Protein AF-A0A098VS96-F1 (afdb_monomer)

Organism: NCBI:txid1485682

Radius of gyration: 24.66 Å; Cα contacts (8 Å, |Δi|>4): 731; chains: 1; bounding box: 53×83×60 Å

pLDDT: mean 78.28, std 22.24, range [27.69, 98.56]

Foldseek 3Di:
DDDPDPDDPDDPLQVQALDAQAVVSVVLDALVVPFDDDDPPPVPPDPRPSPRNDDDPDPCNLPDDADDDDDPRVQKDKDWADLVPPVSLVLLQVQQQQWNDADVVRFKGWRQDSVQCCLVFPKFWDQDDPPPPDDDDDDDDDDDDPDPRPTDIDGKTKMFMAGNVRRTFWIKIWDWFWKQRQPDIHIAIEIDSGTGHPVCPPVCVSSSNVSRVQSCCCNVPVHNHYDYKDLDCGRDDPDKWFKWKQFLAQVLCCLSVVDPDDDPVVSVVSCVVNPLCVLVVVLVPDLKDKDWDDLPPCLQVQLVQLCVQCVVPDSIGTNRDSRNSSSNAPDDPQFKTKIFMDRPNDGFKIWMKTKIKMFGDPDPDPPPDPPPDPPDDDDDDDDDDDDDDDDDPCVVVSGMATEIEIDAMGGDDLVRVLSVVSVVSSVCSVSPHRMYMYICDNVNHPCCQCVRPNIGTDPTMMD

Nearest PDB structures (foldseek):
  8fi6-assembly1_A  TM=8.237E-01  e=3.555E-29  Leishmania major strain Friedlin
  6tw5-assembly3_CCC  TM=8.400E-01  e=5.610E-28  Plasmodium vivax
  6maz-assembly3_C  TM=8.790E-01  e=3.399E-27  Plasmodium vivax
  6mb0-assembly3_C  TM=8.633E-01  e=1.305E-27  Plasmodium vivax
  4ufx-assembly3_C  TM=8.194E-01  e=7.864E-28  Plasmodium vivax

Structure (mmCIF, N/CA/C/O backbone):
data_AF-A0A098VS96-F1
#
_entry.id   AF-A0A098VS96-F1
#
loop_
_atom_site.group_PDB
_atom_site.id
_atom_site.type_symbol
_atom_site.label_atom_id
_atom_site.label_alt_id
_atom_site.label_comp_id
_atom_site.label_asym_id
_atom_site.label_entity_id
_atom_site.label_seq_id
_atom_site.pdbx_PDB_ins_code
_atom_site.Cartn_x
_atom_site.Cartn_y
_atom_site.Cartn_z
_atom_site.occupancy
_atom_site.B_iso_or_equiv
_atom_site.auth_seq_id
_atom_site.auth_comp_id
_atom_site.auth_asym_id
_atom_site.auth_atom_id
_atom_site.pdbx_PDB_model_num
ATOM 1 N N . MET A 1 1 ? 25.987 2.518 17.800 1.00 30.61 1 MET A N 1
ATOM 2 C CA . MET A 1 1 ? 27.099 2.403 16.831 1.00 30.61 1 MET A CA 1
ATOM 3 C C . MET A 1 1 ? 27.267 0.919 16.503 1.00 30.61 1 MET A C 1
ATOM 5 O O . MET A 1 1 ? 28.177 0.273 16.996 1.00 30.61 1 MET A O 1
ATOM 9 N N . TYR A 1 2 ? 26.291 0.350 15.786 1.00 30.38 2 TYR A N 1
ATOM 10 C CA . TYR A 1 2 ? 26.252 -1.080 15.461 1.00 30.38 2 TYR A CA 1
ATOM 11 C C . TYR A 1 2 ? 27.075 -1.358 14.195 1.00 30.38 2 TYR A C 1
ATOM 13 O O . TYR A 1 2 ? 27.104 -0.557 13.263 1.00 30.38 2 TYR A O 1
ATOM 21 N N . THR A 1 3 ? 27.772 -2.485 14.219 1.00 33.59 3 THR A N 1
ATOM 22 C CA . THR A 1 3 ? 28.690 -3.067 13.233 1.00 33.59 3 THR A CA 1
ATOM 23 C C . THR A 1 3 ? 28.193 -3.024 11.779 1.00 33.59 3 THR A C 1
ATOM 25 O O . THR A 1 3 ? 27.421 -3.877 11.357 1.00 33.59 3 THR A O 1
ATOM 28 N N . TRP A 1 4 ? 28.716 -2.081 10.987 1.00 43.06 4 TRP A N 1
ATOM 29 C CA . TRP A 1 4 ? 28.530 -1.969 9.524 1.00 43.06 4 TRP A CA 1
ATOM 30 C C . TRP A 1 4 ? 29.648 -2.639 8.693 1.00 43.06 4 TRP A C 1
ATOM 32 O O . TRP A 1 4 ? 29.777 -2.382 7.499 1.00 43.06 4 TRP A O 1
ATOM 42 N N . LEU A 1 5 ? 30.486 -3.487 9.299 1.00 38.44 5 LEU A N 1
ATOM 43 C CA . LEU A 1 5 ? 31.742 -3.955 8.689 1.00 38.44 5 LEU A CA 1
ATOM 44 C C . LEU A 1 5 ? 31.766 -5.421 8.227 1.00 38.44 5 LEU A C 1
ATOM 46 O O . LEU A 1 5 ? 32.839 -6.008 8.125 1.00 38.44 5 LEU A O 1
ATOM 50 N N . VAL A 1 6 ? 30.626 -6.020 7.867 1.00 34.16 6 VAL A N 1
ATOM 51 C CA . VAL A 1 6 ? 30.628 -7.361 7.251 1.00 34.16 6 VAL A CA 1
ATOM 52 C C . VAL A 1 6 ? 29.816 -7.366 5.955 1.00 34.16 6 VAL A C 1
ATOM 54 O O . VAL A 1 6 ? 28.596 -7.462 5.965 1.00 34.16 6 VAL A O 1
ATOM 57 N N . GLY A 1 7 ? 30.531 -7.252 4.830 1.00 41.50 7 GLY A N 1
ATOM 58 C CA . GLY A 1 7 ? 30.096 -7.695 3.501 1.00 41.50 7 GLY A CA 1
ATOM 59 C C . GLY A 1 7 ? 28.861 -7.010 2.911 1.00 41.50 7 GLY A C 1
ATOM 60 O O . GLY A 1 7 ? 27.849 -7.673 2.694 1.00 41.50 7 GLY A O 1
ATOM 61 N N . GLN A 1 8 ? 28.942 -5.719 2.564 1.00 50.97 8 GLN A N 1
ATOM 62 C CA . GLN A 1 8 ? 27.935 -5.124 1.678 1.00 50.97 8 GLN A CA 1
ATOM 63 C C . GLN A 1 8 ? 27.915 -5.905 0.357 1.00 50.97 8 GLN A C 1
ATOM 65 O O . GLN A 1 8 ? 28.894 -5.908 -0.395 1.00 50.97 8 GLN A O 1
ATOM 70 N N . ARG A 1 9 ? 26.805 -6.599 0.076 1.00 56.81 9 ARG A N 1
ATOM 71 C CA . ARG A 1 9 ? 26.556 -7.159 -1.254 1.00 56.81 9 ARG A CA 1
ATOM 72 C C . ARG A 1 9 ? 26.613 -5.999 -2.245 1.00 56.81 9 ARG A C 1
ATOM 74 O O . ARG A 1 9 ? 25.850 -5.047 -2.119 1.00 56.81 9 ARG A O 1
ATOM 81 N N . ARG A 1 10 ? 27.530 -6.067 -3.210 1.00 68.19 10 ARG A N 1
ATOM 82 C CA . ARG A 1 10 ? 27.562 -5.107 -4.317 1.00 68.19 10 ARG A CA 1
ATOM 83 C C . ARG A 1 10 ? 26.270 -5.227 -5.113 1.00 68.19 10 ARG A C 1
ATOM 85 O O . ARG A 1 10 ? 25.817 -6.340 -5.392 1.00 68.19 10 ARG A O 1
ATOM 92 N N . HIS A 1 11 ? 25.694 -4.091 -5.484 1.00 78.56 11 HIS A N 1
ATOM 93 C CA . HIS A 1 11 ? 24.465 -4.021 -6.267 1.00 78.56 11 HIS A CA 1
ATOM 94 C C . HIS A 1 11 ? 24.768 -3.294 -7.585 1.00 78.56 11 HIS A C 1
ATOM 96 O O . HIS A 1 11 ? 24.527 -2.093 -7.678 1.00 78.56 11 HIS A O 1
ATOM 102 N N . PRO A 1 12 ? 25.253 -3.995 -8.632 1.00 84.81 12 PRO A N 1
ATOM 103 C CA . PRO A 1 12 ? 25.804 -3.358 -9.837 1.00 84.81 12 PRO A CA 1
ATOM 104 C C . PRO A 1 12 ? 24.843 -2.418 -10.575 1.00 84.81 12 PRO A C 1
ATOM 106 O O . PRO A 1 12 ? 25.274 -1.490 -11.257 1.00 84.81 12 PRO A O 1
ATOM 109 N N . PHE A 1 13 ? 23.537 -2.681 -10.475 1.00 88.00 13 PHE A N 1
ATOM 110 C CA . PHE A 1 13 ? 22.504 -1.794 -11.003 1.00 88.00 13 PHE A CA 1
ATOM 111 C C . PHE A 1 13 ? 22.347 -0.534 -10.140 1.00 88.00 13 PHE A C 1
ATOM 113 O O . PHE A 1 13 ? 22.416 0.573 -10.674 1.00 88.00 13 PHE A O 1
ATOM 120 N N . TRP A 1 14 ? 22.172 -0.712 -8.825 1.00 86.12 14 TRP A N 1
ATOM 121 C CA . TRP A 1 14 ? 21.919 0.365 -7.864 1.00 86.12 14 TRP A CA 1
ATOM 122 C C . TRP A 1 14 ? 23.117 1.286 -7.663 1.00 86.12 14 TRP A C 1
ATOM 124 O O . TRP A 1 14 ? 22.909 2.477 -7.518 1.00 86.12 14 TRP A O 1
ATOM 134 N N . GLU A 1 15 ? 24.350 0.786 -7.767 1.00 84.00 15 GLU A N 1
ATOM 135 C CA . GLU A 1 15 ? 25.588 1.591 -7.722 1.00 84.00 15 GLU A CA 1
ATOM 136 C C . GLU A 1 15 ? 25.678 2.651 -8.833 1.00 84.00 15 GLU A C 1
ATOM 138 O O . GLU A 1 15 ? 26.495 3.562 -8.760 1.00 84.00 15 GLU A O 1
ATOM 143 N N . LYS A 1 16 ? 24.864 2.520 -9.887 1.00 83.88 16 LYS A N 1
ATOM 144 C CA . LYS A 1 16 ? 24.791 3.475 -11.001 1.00 83.88 16 LYS A CA 1
ATOM 145 C C . LYS A 1 16 ? 23.548 4.362 -10.939 1.00 83.88 16 LYS A C 1
ATOM 147 O O . LYS A 1 16 ? 23.373 5.195 -11.825 1.00 83.88 16 LYS A O 1
ATOM 152 N N . GLN A 1 17 ? 22.652 4.127 -9.979 1.00 83.00 17 GLN A N 1
ATOM 153 C CA . GLN A 1 17 ? 21.403 4.873 -9.865 1.00 83.00 17 GLN A CA 1
ATOM 154 C C . GLN A 1 17 ? 21.598 6.158 -9.052 1.00 83.00 17 GLN A C 1
ATOM 156 O O . GLN A 1 17 ? 22.434 6.182 -8.152 1.00 83.00 17 GLN A O 1
ATOM 161 N N . PRO A 1 18 ? 20.799 7.204 -9.331 1.00 80.06 18 PRO A N 1
ATOM 162 C CA . PRO A 1 18 ? 20.787 8.465 -8.587 1.00 80.06 18 PRO A CA 1
ATOM 163 C C . PRO A 1 18 ? 20.143 8.311 -7.193 1.00 80.06 18 PRO A C 1
ATOM 165 O O . PRO A 1 18 ? 19.112 8.908 -6.897 1.00 80.06 18 PRO A O 1
ATOM 168 N N . VAL A 1 19 ? 20.720 7.467 -6.336 1.00 80.75 19 VAL A N 1
ATOM 169 C CA . VAL A 1 19 ? 20.249 7.207 -4.966 1.00 80.75 19 VAL A CA 1
ATOM 170 C C . VAL A 1 19 ? 21.389 7.398 -3.974 1.00 80.75 19 VAL A C 1
ATOM 172 O O . VAL A 1 19 ? 22.559 7.281 -4.326 1.00 80.75 19 VAL A O 1
ATOM 175 N N . ALA A 1 20 ? 21.058 7.679 -2.715 1.00 80.31 20 ALA A N 1
ATOM 176 C CA . ALA A 1 20 ? 22.053 7.661 -1.652 1.00 80.31 20 ALA A CA 1
ATOM 177 C C . ALA A 1 20 ? 22.620 6.241 -1.527 1.00 80.31 20 ALA A C 1
ATOM 179 O O . ALA A 1 20 ? 21.854 5.282 -1.494 1.00 80.31 20 ALA A O 1
ATOM 180 N N . HIS A 1 21 ? 23.941 6.085 -1.456 1.00 80.62 21 HIS A N 1
ATOM 181 C CA . HIS A 1 21 ? 24.567 4.766 -1.312 1.00 80.62 21 HIS A CA 1
ATOM 182 C C . HIS A 1 21 ? 24.975 4.482 0.130 1.00 80.62 21 HIS A C 1
ATOM 184 O O . HIS A 1 21 ? 25.125 3.327 0.532 1.00 80.62 21 HIS A O 1
ATOM 190 N N . THR A 1 22 ? 25.130 5.534 0.926 1.00 79.38 22 THR A N 1
ATOM 191 C CA . THR A 1 22 ? 25.501 5.459 2.331 1.00 79.38 22 THR A CA 1
ATOM 192 C C . THR A 1 22 ? 24.557 6.298 3.194 1.00 79.38 22 THR A C 1
ATOM 194 O O . THR A 1 22 ? 23.974 7.274 2.718 1.00 79.38 22 THR A O 1
ATOM 197 N N . PRO A 1 23 ? 24.433 5.985 4.496 1.00 73.75 23 PRO A N 1
ATOM 198 C CA . PRO A 1 23 ? 23.722 6.855 5.432 1.00 73.75 23 PRO A CA 1
ATOM 199 C C . PRO A 1 23 ? 24.303 8.276 5.508 1.00 73.75 23 PRO A C 1
ATOM 201 O O . PRO A 1 23 ? 23.582 9.218 5.816 1.00 73.75 23 PRO A O 1
ATOM 204 N N . VAL A 1 24 ? 25.598 8.446 5.216 1.00 75.75 24 VAL A N 1
ATOM 205 C CA . VAL A 1 24 ? 26.248 9.766 5.181 1.00 75.75 24 VAL A CA 1
ATOM 206 C C . VAL A 1 24 ? 25.729 10.595 4.007 1.00 75.75 24 VAL A C 1
ATOM 208 O O . VAL A 1 24 ? 25.483 11.787 4.181 1.00 75.75 24 VAL A O 1
ATOM 211 N N . ASP A 1 25 ? 25.488 9.965 2.853 1.00 73.88 25 ASP A N 1
ATOM 212 C CA . ASP A 1 25 ? 24.890 10.636 1.693 1.00 73.88 25 ASP A CA 1
ATOM 213 C C . ASP A 1 25 ? 23.491 11.165 2.035 1.00 73.88 25 ASP A C 1
ATOM 215 O O . ASP A 1 25 ? 23.163 12.293 1.682 1.00 73.88 25 ASP A O 1
ATOM 219 N N . LEU A 1 26 ? 22.690 10.394 2.786 1.00 71.31 26 LEU A N 1
ATOM 220 C CA . LEU A 1 26 ? 21.356 10.817 3.235 1.00 71.31 26 LEU A CA 1
ATOM 221 C C . LEU A 1 26 ? 21.405 12.038 4.160 1.00 71.31 26 LEU A C 1
ATOM 223 O O . LEU A 1 26 ? 20.598 12.949 4.006 1.00 71.31 26 LEU A O 1
ATOM 227 N N . LEU A 1 27 ? 22.361 12.089 5.093 1.00 71.19 27 LEU A N 1
ATOM 228 C CA . LEU A 1 27 ? 22.518 13.225 6.012 1.00 71.19 27 LEU A CA 1
ATOM 229 C C . LEU A 1 27 ? 22.913 14.527 5.297 1.00 71.19 27 LEU A C 1
ATOM 231 O O . LEU A 1 27 ? 22.722 15.612 5.846 1.00 71.19 27 LEU A O 1
ATOM 235 N N . ALA A 1 28 ? 23.468 14.433 4.086 1.00 68.12 28 ALA A N 1
ATOM 236 C CA . ALA A 1 28 ? 23.810 15.588 3.265 1.00 68.12 28 ALA A CA 1
ATOM 237 C C . ALA A 1 28 ? 22.613 16.146 2.467 1.00 68.12 28 ALA A C 1
ATOM 239 O O . ALA A 1 28 ? 22.691 17.275 1.970 1.00 68.12 28 ALA A O 1
ATOM 240 N N . VAL A 1 29 ? 21.510 15.395 2.350 1.00 65.81 29 VAL A N 1
ATOM 241 C CA . VAL A 1 29 ? 20.305 15.820 1.622 1.00 65.81 29 VAL A CA 1
ATOM 242 C C . VAL A 1 29 ? 19.468 16.747 2.500 1.00 65.81 29 VAL A C 1
ATOM 244 O O . VAL A 1 29 ? 19.009 16.363 3.575 1.00 65.81 29 VAL A O 1
ATOM 247 N N . LYS A 1 30 ? 19.219 17.975 2.032 1.00 64.81 30 LYS A N 1
ATOM 248 C CA . LYS A 1 30 ? 18.262 18.879 2.681 1.00 64.81 30 LYS A CA 1
ATOM 249 C C . LYS A 1 30 ? 16.877 18.707 2.053 1.00 64.81 30 LYS A C 1
ATOM 251 O O . LYS A 1 30 ? 16.792 18.618 0.830 1.00 64.81 30 LYS A O 1
ATOM 256 N N . PRO A 1 31 ? 15.781 18.773 2.831 1.00 59.66 31 PRO A N 1
ATOM 257 C CA . PRO A 1 31 ? 14.424 18.681 2.288 1.00 59.66 31 PRO A CA 1
ATOM 258 C C . PRO A 1 31 ? 14.152 19.664 1.140 1.00 59.66 31 PRO A C 1
ATOM 260 O O . PRO A 1 31 ? 13.530 19.298 0.155 1.00 59.66 31 PRO A O 1
ATOM 263 N N . VAL A 1 32 ? 14.692 20.889 1.206 1.00 56.78 32 VAL A N 1
ATOM 264 C CA . VAL A 1 32 ? 14.526 21.927 0.163 1.00 56.78 32 VAL A CA 1
ATOM 265 C C . VAL A 1 32 ? 15.163 21.580 -1.193 1.00 56.78 32 VAL A C 1
ATOM 267 O O . VAL A 1 32 ? 14.875 22.242 -2.193 1.00 56.78 32 VAL A O 1
ATOM 270 N N . ASP A 1 33 ? 16.046 20.581 -1.220 1.00 57.88 33 ASP A N 1
ATOM 271 C CA . ASP A 1 33 ? 16.699 20.098 -2.436 1.00 57.88 33 ASP A CA 1
ATOM 272 C C . ASP A 1 33 ? 15.851 19.016 -3.136 1.00 57.88 33 ASP A C 1
ATOM 274 O O . ASP A 1 33 ? 16.076 18.715 -4.307 1.00 57.88 33 ASP A O 1
ATOM 278 N N . ILE A 1 34 ? 14.835 18.468 -2.457 1.00 57.91 34 ILE A N 1
ATOM 279 C CA . ILE A 1 34 ? 13.902 17.484 -3.012 1.00 57.91 34 ILE A CA 1
ATOM 280 C C . ILE A 1 34 ? 12.839 18.238 -3.840 1.00 57.91 34 ILE A C 1
ATOM 282 O O . ILE A 1 34 ? 12.167 19.140 -3.347 1.00 57.91 34 ILE A O 1
ATOM 286 N N . GLY A 1 35 ? 12.685 17.890 -5.123 1.00 44.31 35 GLY A N 1
ATOM 287 C CA . GLY A 1 35 ? 11.631 18.434 -5.997 1.00 44.31 35 GLY A CA 1
ATOM 288 C C . GLY A 1 35 ? 11.996 19.671 -6.832 1.00 44.31 35 GLY A C 1
ATOM 289 O O . GLY A 1 35 ? 11.151 20.148 -7.587 1.00 44.31 35 GLY A O 1
ATOM 290 N N . LYS A 1 36 ? 13.233 20.185 -6.765 1.00 47.62 36 LYS A N 1
ATOM 291 C CA . LYS A 1 36 ? 13.711 21.193 -7.730 1.00 47.62 36 LYS A CA 1
ATOM 292 C C . LYS A 1 36 ? 14.234 20.511 -9.003 1.00 47.62 36 LYS A C 1
ATOM 294 O O . LYS A 1 36 ? 15.087 19.628 -8.889 1.00 47.62 36 LYS A O 1
ATOM 299 N N . PRO A 1 37 ? 13.805 20.931 -10.208 1.00 41.84 37 PRO A N 1
ATOM 300 C CA . PRO A 1 37 ? 14.558 20.650 -11.425 1.00 41.84 37 PRO A CA 1
ATOM 301 C C . PRO A 1 37 ? 15.950 21.279 -11.285 1.00 41.84 37 PRO A C 1
ATOM 303 O O . PRO A 1 37 ? 16.076 22.414 -10.821 1.00 41.84 37 PRO A O 1
ATOM 306 N N . LEU A 1 38 ? 17.005 20.554 -11.648 1.00 41.62 38 LEU A N 1
ATOM 307 C CA . LEU A 1 38 ? 18.359 21.105 -11.614 1.00 41.62 38 LEU A CA 1
ATOM 308 C C . LEU A 1 38 ? 18.516 22.174 -12.698 1.00 41.62 38 LEU A C 1
ATOM 310 O O . LEU A 1 38 ? 18.428 21.872 -13.886 1.00 41.62 38 LEU A O 1
ATOM 314 N N . ASP A 1 39 ? 18.790 23.412 -12.282 1.00 38.91 39 ASP A N 1
ATOM 315 C CA . ASP A 1 39 ? 19.216 24.475 -13.190 1.00 38.91 39 ASP A CA 1
ATOM 316 C C . ASP A 1 39 ? 20.609 24.142 -13.752 1.00 38.91 39 ASP A C 1
ATOM 318 O O . ASP A 1 39 ? 21.599 24.000 -13.022 1.00 38.91 39 ASP A O 1
ATOM 322 N N . VAL A 1 40 ? 20.666 24.003 -15.077 1.00 39.34 40 VAL A N 1
ATOM 323 C CA . VAL A 1 40 ? 21.824 23.570 -15.866 1.00 39.34 40 VAL A CA 1
ATOM 324 C C . VAL A 1 40 ? 23.019 24.521 -15.700 1.00 39.34 40 VAL A C 1
ATOM 326 O O . VAL A 1 40 ? 24.165 24.090 -15.848 1.00 39.34 40 VAL A O 1
ATOM 329 N N . GLN A 1 41 ? 22.787 25.797 -15.362 1.00 35.72 41 GLN A N 1
ATOM 330 C CA . GLN A 1 41 ? 23.844 26.817 -15.323 1.00 35.72 41 GLN A CA 1
ATOM 331 C C . GLN A 1 41 ? 24.500 26.995 -13.942 1.00 35.72 41 GLN A C 1
ATOM 333 O O . GLN A 1 41 ? 25.692 27.299 -13.869 1.00 35.72 41 GLN A O 1
ATOM 338 N N . HIS A 1 42 ? 23.788 26.739 -12.839 1.00 35.56 42 HIS A N 1
ATOM 339 C CA . HIS A 1 42 ? 24.319 26.948 -11.479 1.00 35.56 42 HIS A CA 1
ATOM 340 C C . HIS A 1 42 ? 25.184 25.788 -10.948 1.00 35.56 42 HIS A C 1
ATOM 342 O O . HIS A 1 42 ? 25.971 25.967 -10.017 1.00 35.56 42 HIS A O 1
ATOM 348 N N . ALA A 1 43 ? 25.104 24.598 -11.552 1.00 34.09 43 ALA A N 1
ATOM 349 C CA . ALA A 1 43 ? 25.874 23.423 -11.125 1.00 34.09 43 ALA A CA 1
ATOM 350 C C . ALA A 1 43 ? 27.386 23.503 -11.448 1.00 34.09 43 ALA A C 1
ATOM 352 O O . ALA A 1 43 ? 28.177 22.685 -10.961 1.00 34.09 43 ALA A O 1
ATOM 353 N N . ALA A 1 44 ? 27.805 24.476 -12.267 1.00 34.88 44 ALA A N 1
ATOM 354 C CA . ALA A 1 44 ? 29.195 24.636 -12.686 1.00 34.88 44 ALA A CA 1
ATOM 355 C C . ALA A 1 44 ? 30.079 25.363 -11.650 1.00 34.88 44 ALA A C 1
ATOM 357 O O . ALA A 1 44 ? 31.282 25.107 -11.627 1.00 34.88 44 ALA A O 1
ATOM 358 N N . SER A 1 45 ? 29.520 26.216 -10.778 1.00 35.38 45 SER A N 1
ATOM 359 C CA . SER A 1 45 ? 30.313 27.115 -9.914 1.00 35.38 45 SER A CA 1
ATOM 360 C C . SER A 1 45 ? 30.346 26.756 -8.421 1.00 35.38 45 SER A C 1
ATOM 362 O O . SER A 1 45 ? 31.231 27.233 -7.713 1.00 35.38 45 SER A O 1
ATOM 364 N N . CYS A 1 46 ? 29.455 25.890 -7.920 1.00 31.72 46 CYS A N 1
ATOM 365 C CA . CYS A 1 46 ? 29.432 25.510 -6.502 1.00 31.72 46 CYS A CA 1
ATOM 366 C C . CYS A 1 46 ? 30.028 24.117 -6.242 1.00 31.72 46 CYS A C 1
ATOM 368 O O . CYS A 1 46 ? 29.580 23.101 -6.778 1.00 31.72 46 CYS A O 1
ATOM 370 N N . ALA A 1 47 ? 31.016 24.059 -5.345 1.00 32.59 47 ALA A N 1
ATOM 371 C CA . ALA A 1 47 ? 31.567 22.835 -4.768 1.00 32.59 47 ALA A CA 1
ATOM 372 C C . ALA A 1 47 ? 30.616 22.241 -3.706 1.00 32.59 47 ALA A C 1
ATOM 374 O O . ALA A 1 47 ? 30.956 22.157 -2.530 1.00 32.59 47 ALA A O 1
ATOM 375 N N . LEU A 1 48 ? 29.399 21.867 -4.109 1.00 33.69 48 LEU A N 1
ATOM 376 C CA . LEU A 1 48 ? 28.483 21.108 -3.256 1.0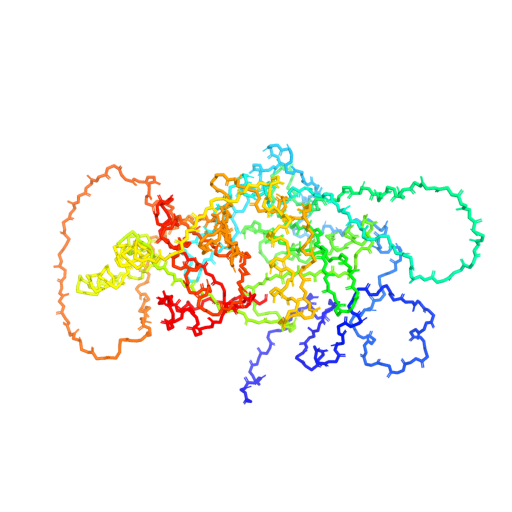0 33.69 48 LEU A CA 1
ATOM 377 C C . LEU A 1 48 ? 28.730 19.595 -3.432 1.00 33.69 48 LEU A C 1
ATOM 379 O O . LEU A 1 48 ? 28.908 19.141 -4.567 1.00 33.69 48 LEU A O 1
ATOM 383 N N . PRO A 1 49 ? 28.695 18.798 -2.346 1.00 33.41 49 PRO A N 1
ATOM 384 C CA . PRO A 1 49 ? 28.894 17.343 -2.387 1.00 33.41 49 PRO A CA 1
ATOM 385 C C . PRO A 1 49 ? 27.788 16.591 -3.157 1.00 33.41 49 PRO A C 1
ATOM 387 O O . PRO A 1 49 ? 27.965 15.434 -3.525 1.00 33.41 49 PRO A O 1
ATOM 390 N N . ASN A 1 50 ? 26.690 17.270 -3.505 1.00 39.94 50 ASN A N 1
ATOM 391 C CA . ASN A 1 50 ? 25.515 16.717 -4.189 1.00 39.94 50 ASN A CA 1
ATOM 392 C C . ASN A 1 50 ? 25.669 16.521 -5.712 1.00 39.94 50 ASN A C 1
ATOM 394 O O . ASN A 1 50 ? 24.687 16.225 -6.390 1.00 39.94 50 ASN A O 1
ATOM 398 N N . LYS A 1 51 ? 26.880 16.626 -6.284 1.00 36.00 51 LYS A N 1
ATOM 399 C CA . LYS A 1 51 ? 27.110 16.294 -7.709 1.00 36.00 51 LYS A CA 1
ATOM 400 C C . LYS A 1 51 ? 26.819 14.821 -8.049 1.00 36.00 51 LYS A C 1
ATOM 402 O O . LYS A 1 51 ? 26.632 14.514 -9.222 1.00 36.00 51 LYS A O 1
ATOM 407 N N . ALA A 1 52 ? 26.792 13.925 -7.057 1.00 36.00 52 ALA A N 1
ATOM 408 C CA . ALA A 1 52 ? 26.702 12.479 -7.270 1.00 36.00 52 ALA A CA 1
ATOM 409 C C . ALA A 1 52 ? 25.269 11.927 -7.416 1.00 36.00 52 ALA A C 1
ATOM 411 O O . ALA A 1 52 ? 25.091 10.940 -8.122 1.00 36.00 52 ALA A O 1
ATOM 412 N N . LEU A 1 53 ? 24.244 12.555 -6.823 1.00 45.47 53 LEU A N 1
ATOM 413 C CA . LEU A 1 53 ? 22.877 12.007 -6.847 1.00 45.47 53 LEU A CA 1
ATOM 414 C C . LEU A 1 53 ? 22.056 12.383 -8.085 1.00 45.47 53 LEU A C 1
ATOM 416 O O . LEU A 1 53 ? 20.971 11.858 -8.259 1.00 45.47 53 LEU A O 1
ATOM 420 N N . HIS A 1 54 ? 22.544 13.250 -8.969 1.00 47.34 54 HIS A N 1
ATOM 421 C CA . HIS A 1 54 ? 21.822 13.617 -10.189 1.00 47.34 54 HIS A CA 1
ATOM 422 C C . HIS A 1 54 ? 22.788 13.764 -11.364 1.00 47.34 54 HIS A C 1
ATOM 424 O O . HIS A 1 54 ? 23.057 14.855 -11.873 1.00 47.34 54 HIS A O 1
ATOM 430 N N . ALA A 1 55 ? 23.337 12.640 -11.817 1.00 39.41 55 ALA A N 1
ATOM 431 C CA . ALA A 1 55 ? 23.989 12.601 -13.114 1.00 39.41 55 ALA A CA 1
ATOM 432 C C . ALA A 1 55 ? 22.923 12.749 -14.217 1.00 39.41 55 ALA A C 1
ATOM 434 O O . ALA A 1 55 ? 22.160 11.828 -14.488 1.00 39.41 55 ALA A O 1
ATOM 435 N N . ARG A 1 56 ? 22.876 13.948 -14.811 1.00 46.31 56 ARG A N 1
ATOM 436 C CA . ARG A 1 56 ? 22.384 14.303 -16.157 1.00 46.31 56 ARG A CA 1
ATOM 437 C C . ARG A 1 56 ? 21.550 13.215 -16.856 1.00 46.31 56 ARG A C 1
ATOM 439 O O . ARG A 1 56 ? 22.105 12.381 -17.568 1.00 46.31 56 ARG A O 1
ATOM 446 N N . THR A 1 57 ? 20.225 13.276 -16.767 1.00 50.28 57 THR A N 1
ATOM 447 C CA . THR A 1 57 ? 19.394 12.671 -17.819 1.00 50.28 57 THR A CA 1
ATOM 448 C C . THR A 1 57 ? 19.267 13.721 -18.920 1.00 50.28 57 THR A C 1
ATOM 450 O O . THR A 1 57 ? 18.648 14.757 -18.706 1.00 50.28 57 THR A O 1
ATOM 453 N N . SER A 1 58 ? 19.951 13.541 -20.052 1.00 49.78 58 SER A N 1
ATOM 454 C CA . SER A 1 58 ? 19.798 14.458 -21.189 1.00 49.78 58 SER A CA 1
ATOM 455 C C . SER A 1 58 ? 18.370 14.369 -21.738 1.00 49.78 58 SER A C 1
ATOM 457 O O . SER A 1 58 ? 17.764 13.301 -21.693 1.00 49.78 58 SER A O 1
ATOM 459 N N . GLU A 1 59 ? 17.836 15.454 -22.305 1.00 47.62 59 GLU A N 1
ATOM 460 C CA . GLU A 1 59 ? 16.522 15.442 -22.980 1.00 47.62 59 GLU A CA 1
ATOM 461 C C . GLU A 1 59 ? 16.427 14.342 -24.057 1.00 47.62 59 GLU A C 1
ATOM 463 O O . GLU A 1 59 ? 15.374 13.736 -24.237 1.00 47.62 59 GLU A O 1
ATOM 468 N N . LEU A 1 60 ? 17.551 14.002 -24.706 1.00 44.19 60 LEU A N 1
ATOM 469 C CA . LEU A 1 60 ? 17.663 12.864 -25.629 1.00 44.19 60 LEU A CA 1
ATOM 470 C C . LEU A 1 60 ? 17.437 11.494 -24.966 1.00 44.19 60 LEU A C 1
ATOM 472 O O . LEU A 1 60 ? 16.910 10.598 -25.612 1.00 44.19 60 LEU A O 1
ATOM 476 N N . ALA A 1 61 ? 17.839 11.309 -23.706 1.00 53.94 61 ALA A N 1
ATOM 477 C CA . ALA A 1 61 ? 17.598 10.068 -22.969 1.00 53.94 61 ALA A CA 1
ATOM 478 C C . ALA A 1 61 ? 16.151 9.972 -22.455 1.00 53.94 61 ALA A C 1
ATOM 480 O O . ALA A 1 61 ? 15.635 8.871 -22.298 1.00 53.94 61 ALA A O 1
ATOM 481 N N . ILE A 1 62 ? 15.493 11.113 -22.223 1.00 59.56 62 ILE A N 1
ATOM 482 C CA . ILE A 1 62 ? 14.082 11.197 -21.813 1.00 59.56 62 ILE A CA 1
ATOM 483 C C . ILE A 1 62 ? 13.163 10.881 -23.006 1.00 59.56 62 ILE A C 1
ATOM 485 O O . ILE A 1 62 ? 12.263 10.051 -22.900 1.00 59.56 62 ILE A O 1
ATOM 489 N N . ASN A 1 63 ? 13.458 11.459 -24.173 1.00 60.91 63 ASN A N 1
ATOM 490 C CA . ASN A 1 63 ? 12.691 11.266 -25.411 1.00 60.91 63 ASN A CA 1
ATOM 491 C C . ASN A 1 63 ? 13.186 10.089 -26.277 1.00 60.91 63 ASN A C 1
ATOM 493 O O . ASN A 1 63 ? 12.767 9.953 -27.425 1.00 60.91 63 ASN A O 1
ATOM 497 N N . GLY A 1 64 ? 14.108 9.275 -25.757 1.00 65.50 64 GLY A N 1
ATOM 498 C CA . GLY A 1 64 ? 14.695 8.141 -26.471 1.00 65.50 64 GLY A CA 1
ATOM 499 C C . GLY A 1 64 ? 13.769 6.925 -26.567 1.00 65.50 64 GLY A C 1
ATOM 500 O O . GLY A 1 64 ? 12.743 6.848 -25.891 1.00 65.50 64 GLY A O 1
ATOM 501 N N . GLU A 1 65 ? 14.160 5.959 -27.400 1.00 78.75 65 GLU A N 1
ATOM 502 C CA . GLU A 1 65 ? 13.509 4.648 -27.496 1.00 78.75 65 GLU A CA 1
ATOM 503 C C . GLU A 1 65 ? 13.602 3.863 -26.173 1.00 78.75 65 GLU A C 1
ATOM 505 O O . GLU A 1 65 ? 14.526 4.091 -25.379 1.00 78.75 65 GLU A O 1
ATOM 510 N N . PRO A 1 66 ? 12.659 2.936 -25.912 1.00 83.06 66 PRO A N 1
ATOM 511 C CA . PRO A 1 66 ? 12.706 2.100 -24.720 1.00 83.06 66 PRO A CA 1
ATOM 512 C C . PRO A 1 66 ? 14.011 1.284 -24.646 1.00 83.06 66 PRO A C 1
ATOM 514 O O . PRO A 1 66 ? 14.589 0.945 -25.683 1.00 83.06 66 PRO A O 1
ATOM 517 N N . PRO A 1 67 ? 14.485 0.915 -23.438 1.00 85.38 67 PRO A N 1
ATOM 518 C CA . PRO A 1 67 ? 15.661 0.074 -23.268 1.00 85.38 67 PRO A CA 1
ATOM 519 C C . PRO A 1 67 ? 15.572 -1.201 -24.106 1.00 85.38 67 PRO A C 1
ATOM 521 O O . PRO A 1 67 ? 14.560 -1.907 -24.082 1.00 85.38 67 PRO A O 1
ATOM 524 N N . VAL A 1 68 ? 16.654 -1.515 -24.818 1.00 84.62 68 VAL A N 1
ATOM 525 C CA . VAL A 1 68 ? 16.684 -2.681 -25.701 1.00 84.62 68 VAL A CA 1
ATOM 526 C C . VAL A 1 68 ? 16.611 -3.971 -24.879 1.00 84.62 68 VAL A C 1
ATOM 528 O O . VAL A 1 68 ? 17.318 -4.141 -23.881 1.00 84.62 68 VAL A O 1
ATOM 531 N N . ILE A 1 69 ? 15.738 -4.879 -25.308 1.00 84.44 69 ILE A N 1
ATOM 532 C CA . ILE A 1 69 ? 15.605 -6.233 -24.771 1.00 84.44 69 ILE A CA 1
ATOM 533 C C . ILE A 1 69 ? 16.506 -7.145 -25.611 1.00 84.44 69 ILE A C 1
ATOM 535 O O . ILE A 1 69 ? 16.186 -7.459 -26.755 1.00 84.44 69 ILE A O 1
ATOM 539 N N . GLU A 1 70 ? 17.638 -7.573 -25.051 1.00 78.69 70 GLU A N 1
ATOM 540 C CA . GLU A 1 70 ? 18.651 -8.353 -25.776 1.00 78.69 70 GLU A CA 1
ATOM 541 C C . GLU A 1 70 ? 19.097 -9.611 -25.019 1.00 78.69 70 GLU A C 1
ATOM 543 O O . GLU A 1 70 ? 18.903 -9.760 -23.810 1.00 78.69 70 GLU A O 1
ATOM 548 N N . GLY A 1 71 ? 19.746 -10.528 -25.740 1.00 78.38 71 GLY A N 1
ATOM 549 C CA . GLY A 1 71 ? 20.353 -11.729 -25.168 1.00 78.38 71 GLY A CA 1
ATOM 550 C C . GLY A 1 71 ? 19.322 -12.809 -24.805 1.00 78.38 71 GLY A C 1
ATOM 551 O O . GLY A 1 71 ? 18.470 -13.121 -25.639 1.00 78.38 71 GLY A O 1
ATOM 552 N N . PRO A 1 72 ? 19.373 -13.411 -23.598 1.00 69.12 72 PRO A N 1
ATOM 553 C CA . PRO A 1 72 ? 18.545 -14.569 -23.221 1.00 69.12 72 PRO A CA 1
ATOM 554 C C . PRO A 1 72 ? 17.038 -14.269 -23.134 1.00 69.12 72 PRO A C 1
ATOM 556 O O . PRO A 1 72 ? 16.246 -15.168 -22.886 1.00 69.12 72 PRO A O 1
ATOM 559 N N . ILE A 1 73 ? 16.658 -13.006 -23.316 1.00 81.69 73 ILE A N 1
ATOM 560 C CA . ILE A 1 73 ? 15.285 -12.497 -23.300 1.00 81.69 73 ILE A CA 1
ATOM 561 C C . ILE A 1 73 ? 14.870 -11.915 -24.662 1.00 81.69 73 ILE A C 1
ATOM 563 O O . ILE A 1 73 ? 13.836 -11.261 -24.767 1.00 81.69 73 ILE A O 1
ATOM 567 N N . SER A 1 74 ? 15.672 -12.134 -25.711 1.00 76.81 74 SER A N 1
ATOM 568 C CA . SER A 1 74 ? 15.311 -11.775 -27.086 1.00 76.81 74 SER A CA 1
ATOM 569 C C . SER A 1 74 ? 14.049 -12.545 -27.500 1.00 76.81 74 SER A C 1
ATOM 571 O O . SER A 1 74 ? 14.035 -13.771 -27.529 1.00 76.81 74 SER A O 1
ATOM 573 N N . GLY A 1 75 ? 12.950 -11.827 -27.737 1.00 85.75 75 GLY A N 1
ATOM 574 C CA . GLY A 1 75 ? 11.610 -12.411 -27.909 1.00 85.75 75 GLY A CA 1
ATOM 575 C C . GLY A 1 75 ? 10.596 -11.971 -26.851 1.00 85.75 75 GLY A C 1
ATOM 576 O O . GLY A 1 75 ? 9.434 -12.367 -26.923 1.00 85.75 75 GLY A O 1
ATOM 577 N N . LEU A 1 76 ? 11.019 -11.145 -25.891 1.00 93.19 76 LEU A N 1
ATOM 578 C CA . LEU A 1 76 ? 10.112 -10.351 -25.075 1.00 93.19 76 LEU A CA 1
ATOM 579 C C . LEU A 1 76 ? 9.897 -8.960 -25.688 1.00 93.19 76 LEU A C 1
ATOM 581 O O . LEU A 1 76 ? 10.783 -8.414 -26.348 1.00 93.19 76 LEU A O 1
ATOM 585 N N . TYR A 1 77 ? 8.731 -8.375 -25.426 1.00 93.25 77 TYR A N 1
ATOM 586 C CA . TYR A 1 77 ? 8.290 -7.104 -25.993 1.00 93.25 77 TYR A CA 1
ATOM 587 C C . TYR A 1 77 ? 7.703 -6.202 -24.910 1.00 93.25 77 TYR A C 1
ATOM 589 O O . TYR A 1 77 ? 7.003 -6.669 -24.009 1.00 93.25 77 TYR A O 1
ATOM 597 N N . TRP A 1 78 ? 7.970 -4.902 -25.013 1.00 95.00 78 TRP A N 1
ATOM 598 C CA . TRP A 1 78 ? 7.367 -3.893 -24.147 1.00 95.00 78 TRP A CA 1
ATOM 599 C C . TRP A 1 78 ? 5.866 -3.759 -24.413 1.00 95.00 78 TRP A C 1
ATOM 601 O O . TRP A 1 78 ? 5.424 -3.779 -25.562 1.00 95.00 78 TRP A O 1
ATOM 611 N N . CYS A 1 79 ? 5.085 -3.562 -23.356 1.00 95.31 79 CYS A N 1
ATOM 612 C CA . CYS A 1 79 ? 3.689 -3.150 -23.452 1.00 95.31 79 CYS A CA 1
ATOM 613 C C . CYS A 1 79 ? 3.350 -2.121 -22.367 1.00 95.31 79 CYS A C 1
ATOM 615 O O . CYS A 1 79 ? 4.002 -2.061 -21.324 1.00 95.31 79 CYS A O 1
ATOM 617 N N . ARG A 1 80 ? 2.291 -1.344 -22.592 1.00 94.62 80 ARG A N 1
ATOM 618 C CA . ARG A 1 80 ? 1.651 -0.510 -21.568 1.00 94.62 80 ARG A CA 1
ATOM 619 C C . ARG A 1 80 ? 0.356 -1.190 -21.143 1.00 94.62 80 ARG A C 1
ATOM 621 O O . ARG A 1 80 ? -0.317 -1.763 -21.995 1.00 94.62 80 ARG A O 1
ATOM 628 N N . LEU A 1 81 ? 0.062 -1.172 -19.848 1.00 94.88 81 LEU A N 1
ATOM 629 C CA . LEU A 1 81 ? -1.175 -1.729 -19.299 1.00 94.88 81 LEU A CA 1
ATOM 630 C C . LEU A 1 81 ? -2.073 -0.603 -18.775 1.00 94.88 81 LEU A C 1
ATOM 632 O O . LEU A 1 81 ? -1.579 0.410 -18.276 1.00 94.88 81 LEU A O 1
ATOM 636 N N . HIS A 1 82 ? -3.380 -0.818 -18.854 1.00 93.19 82 HIS A N 1
ATOM 637 C CA . HIS A 1 82 ? -4.433 0.084 -18.405 1.00 93.19 82 HIS A CA 1
ATOM 638 C C . HIS A 1 82 ? -5.405 -0.673 -17.495 1.00 93.19 82 HIS A C 1
ATOM 640 O O . HIS A 1 82 ? -5.947 -1.711 -17.876 1.00 93.19 82 HIS A O 1
ATOM 646 N N . VAL A 1 83 ? -5.649 -0.163 -16.284 1.00 92.62 83 VAL A N 1
ATOM 647 C CA . VAL A 1 83 ? -6.520 -0.841 -15.300 1.00 92.62 83 VAL A CA 1
ATOM 648 C C . VAL A 1 83 ? -8.005 -0.772 -15.660 1.00 92.62 83 VAL A C 1
ATOM 650 O O . VAL A 1 83 ? -8.812 -1.549 -15.146 1.00 92.62 83 VAL A O 1
ATOM 653 N N . GLU A 1 84 ? -8.369 0.124 -16.576 1.00 90.69 84 GLU A N 1
ATOM 654 C CA . GLU A 1 84 ? -9.695 0.227 -17.180 1.00 90.69 84 GLU A CA 1
ATOM 655 C C . GLU A 1 84 ? -9.950 -0.928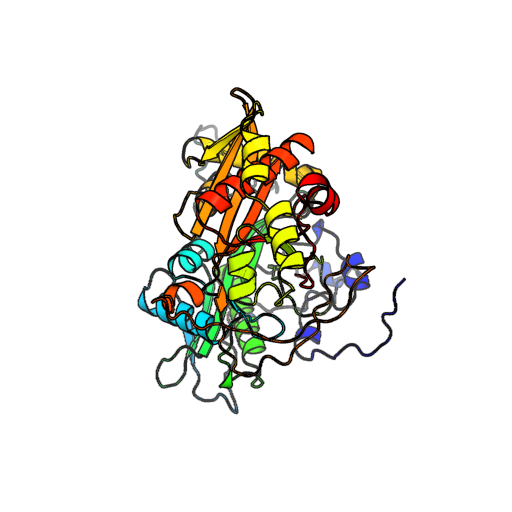 -18.159 1.00 90.69 84 GLU A C 1
ATOM 657 O O . GLU A 1 84 ? -11.096 -1.351 -18.345 1.00 90.69 84 GLU A O 1
ATOM 662 N N . ASN A 1 85 ? -8.890 -1.485 -18.760 1.00 94.00 85 ASN A N 1
ATOM 663 C CA . ASN A 1 85 ? -8.991 -2.667 -19.602 1.00 94.00 85 ASN A CA 1
ATOM 664 C C . ASN A 1 85 ? -9.030 -3.925 -18.725 1.00 94.00 85 ASN A C 1
ATOM 666 O O . ASN A 1 85 ? -8.035 -4.352 -18.142 1.00 94.00 85 ASN A O 1
ATOM 670 N N . SER A 1 86 ? -10.200 -4.563 -18.669 1.00 95.19 86 SER A N 1
ATOM 671 C CA . SER A 1 86 ? -10.424 -5.731 -17.811 1.00 95.19 86 SER A CA 1
ATOM 672 C C . SER A 1 86 ? -9.534 -6.932 -18.153 1.00 95.19 86 SER A C 1
ATOM 674 O O . SER A 1 86 ? -9.209 -7.696 -17.249 1.00 95.19 86 SER A O 1
ATOM 676 N N . ALA A 1 87 ? -9.115 -7.097 -19.414 1.00 96.19 87 ALA A N 1
ATOM 677 C CA . ALA A 1 87 ? -8.218 -8.185 -19.809 1.00 96.19 87 ALA A CA 1
ATOM 678 C C . ALA A 1 87 ? -6.776 -7.928 -19.341 1.00 96.19 87 ALA A C 1
ATOM 680 O O . ALA A 1 87 ? -6.150 -8.800 -18.748 1.00 96.19 87 ALA A O 1
ATOM 681 N N . GLU A 1 88 ? -6.269 -6.708 -19.529 1.00 96.56 88 GLU A N 1
ATOM 682 C CA . GLU A 1 88 ? -4.924 -6.324 -19.076 1.00 96.56 88 GLU A CA 1
ATOM 683 C C . GLU A 1 88 ? -4.811 -6.320 -17.550 1.00 96.56 88 GLU A C 1
ATOM 685 O O . GLU A 1 88 ? -3.804 -6.759 -16.992 1.00 96.56 88 GLU A O 1
ATOM 690 N N . LEU A 1 89 ? -5.865 -5.873 -16.865 1.00 96.56 89 LEU A N 1
ATOM 691 C CA . LEU A 1 89 ? -5.949 -5.960 -15.416 1.00 96.56 89 LEU A CA 1
ATOM 692 C C . LEU A 1 89 ? -5.957 -7.417 -14.940 1.00 96.56 89 LEU A C 1
ATOM 694 O O . LEU A 1 89 ? -5.285 -7.730 -13.960 1.00 96.56 89 LEU A O 1
ATOM 698 N N . ALA A 1 90 ? -6.684 -8.307 -15.622 1.00 96.94 90 ALA A N 1
ATOM 699 C CA . ALA A 1 90 ? -6.682 -9.731 -15.298 1.00 96.94 90 ALA A CA 1
ATOM 700 C C . ALA A 1 90 ? -5.286 -10.353 -15.474 1.00 96.94 90 ALA A C 1
ATOM 702 O O . ALA A 1 90 ? -4.849 -11.097 -14.596 1.00 96.94 90 ALA A O 1
ATOM 703 N N . ASP A 1 91 ? -4.553 -9.986 -16.530 1.00 97.38 91 ASP A N 1
ATOM 704 C CA . ASP A 1 91 ? -3.159 -10.412 -16.719 1.00 97.38 91 ASP A CA 1
ATOM 705 C C . ASP A 1 91 ? -2.259 -9.945 -15.565 1.00 97.38 91 ASP A C 1
ATOM 707 O O . ASP A 1 91 ? -1.427 -10.708 -15.071 1.00 97.38 91 ASP A O 1
ATOM 711 N N . MET A 1 92 ? -2.428 -8.696 -15.112 1.00 97.56 92 MET A N 1
ATOM 712 C CA . MET A 1 92 ? -1.673 -8.152 -13.980 1.00 97.56 92 MET A CA 1
ATOM 713 C C . MET A 1 92 ? -2.024 -8.865 -12.667 1.00 97.56 92 MET A C 1
ATOM 715 O O . MET A 1 92 ? -1.119 -9.214 -11.908 1.00 97.56 92 MET A O 1
ATOM 719 N N . VAL A 1 93 ? -3.310 -9.127 -12.408 1.00 97.25 93 VAL A N 1
ATOM 720 C CA . VAL A 1 93 ? -3.763 -9.912 -11.246 1.00 97.25 93 VAL A CA 1
ATOM 721 C C . VAL A 1 93 ? -3.150 -11.312 -11.272 1.00 97.25 93 VAL A C 1
ATOM 723 O O . VAL A 1 93 ? -2.622 -11.751 -10.252 1.00 97.25 93 VAL A O 1
ATOM 726 N N . GLY A 1 94 ? -3.161 -11.987 -12.426 1.00 96.38 94 GLY A N 1
ATOM 727 C CA . GLY A 1 94 ? -2.561 -13.313 -12.592 1.00 96.38 94 GLY A CA 1
ATOM 728 C C . GLY A 1 94 ? -1.055 -13.308 -12.327 1.00 96.38 94 GLY A C 1
ATOM 729 O O . GLY A 1 94 ? -0.572 -14.048 -11.471 1.00 96.38 94 GLY A O 1
ATOM 730 N N . LEU A 1 95 ? -0.313 -12.403 -12.980 1.00 97.44 95 LEU A N 1
ATOM 731 C CA . LEU A 1 95 ? 1.135 -12.272 -12.781 1.00 97.44 95 LEU A CA 1
ATOM 732 C C . LEU A 1 95 ? 1.483 -12.042 -11.302 1.00 97.44 95 LEU A C 1
ATOM 734 O O . LEU A 1 95 ? 2.401 -12.678 -10.777 1.00 97.44 95 LEU A O 1
ATOM 738 N N . LEU A 1 96 ? 0.765 -11.141 -10.624 1.00 96.81 96 LEU A N 1
ATOM 739 C CA . LEU A 1 96 ? 1.018 -10.845 -9.216 1.00 96.81 96 LEU A CA 1
ATOM 740 C C . LEU A 1 96 ? 0.630 -12.021 -8.306 1.00 96.81 96 LEU A C 1
ATOM 742 O O . LEU A 1 96 ? 1.407 -12.397 -7.427 1.00 96.81 96 LEU A O 1
ATOM 746 N N . GLY A 1 97 ? -0.528 -12.641 -8.538 1.00 93.31 97 GLY A N 1
ATOM 747 C CA . GLY A 1 97 ? -1.013 -13.779 -7.753 1.00 93.31 97 GLY A CA 1
ATOM 748 C C . GLY A 1 97 ? -0.092 -15.003 -7.803 1.00 93.31 97 GLY A C 1
ATOM 749 O O . GLY A 1 97 ? 0.011 -15.744 -6.822 1.00 93.31 97 GLY A O 1
ATOM 750 N N . ASP A 1 98 ? 0.645 -15.183 -8.899 1.00 92.81 98 ASP A N 1
ATOM 751 C CA . ASP A 1 98 ? 1.519 -16.346 -9.084 1.00 92.81 98 ASP A CA 1
ATOM 752 C C . ASP A 1 98 ? 3.000 -16.061 -8.796 1.00 92.81 98 ASP A C 1
ATOM 754 O O . ASP A 1 98 ? 3.763 -16.982 -8.481 1.00 92.81 98 ASP A O 1
ATOM 758 N N . HIS A 1 99 ? 3.433 -14.797 -8.882 1.00 94.44 99 HIS A N 1
ATOM 759 C CA . HIS A 1 99 ? 4.860 -14.456 -8.872 1.00 94.44 99 HIS A CA 1
ATOM 760 C C . HIS A 1 99 ? 5.251 -13.250 -8.013 1.00 94.44 99 HIS A C 1
ATOM 762 O O . HIS A 1 99 ? 6.423 -12.854 -8.052 1.00 94.44 99 HIS A O 1
ATOM 768 N N . TYR A 1 100 ? 4.336 -12.644 -7.256 1.00 93.69 100 TYR A N 1
ATOM 769 C CA . TYR A 1 100 ? 4.673 -11.508 -6.397 1.00 93.69 100 TYR A CA 1
ATOM 770 C C . TYR A 1 100 ? 5.267 -11.931 -5.044 1.00 93.69 100 TYR A C 1
ATOM 772 O O . TYR A 1 100 ? 5.816 -13.025 -4.902 1.00 93.69 100 TYR A O 1
ATOM 780 N N . VAL A 1 101 ? 5.258 -11.003 -4.089 1.00 88.50 101 VAL A N 1
ATOM 781 C CA . VAL A 1 101 ? 5.900 -11.116 -2.779 1.00 88.50 101 VAL A CA 1
ATOM 782 C C . VAL A 1 101 ? 5.307 -12.269 -1.976 1.00 88.50 101 VAL A C 1
ATOM 784 O O . VAL A 1 101 ? 4.090 -12.376 -1.817 1.00 88.50 101 VAL A O 1
ATOM 787 N N . GLU A 1 102 ? 6.213 -13.091 -1.463 1.00 88.75 102 GLU A N 1
ATOM 788 C CA . GLU A 1 102 ? 5.959 -14.169 -0.518 1.00 88.75 102 GLU A CA 1
ATOM 789 C C . GLU A 1 102 ? 6.639 -13.826 0.809 1.00 88.75 102 GLU A C 1
ATOM 791 O O . GLU A 1 102 ? 7.653 -13.119 0.819 1.00 88.75 102 GLU A O 1
ATOM 796 N N . ASP A 1 103 ? 6.101 -14.340 1.909 1.00 81.69 103 ASP A N 1
ATOM 797 C CA . ASP A 1 103 ? 6.733 -14.267 3.226 1.00 81.69 103 ASP A CA 1
ATOM 798 C C . ASP A 1 103 ? 7.995 -15.154 3.316 1.00 81.69 103 ASP A C 1
ATOM 800 O O . ASP A 1 103 ? 8.336 -15.916 2.409 1.00 81.69 103 ASP A O 1
ATOM 804 N N . SER A 1 104 ? 8.722 -15.058 4.430 1.00 67.00 104 SER A N 1
ATOM 805 C CA . SER A 1 104 ? 9.915 -15.870 4.705 1.00 67.00 104 SER A CA 1
ATOM 806 C C . SER A 1 104 ? 9.564 -17.060 5.607 1.00 67.00 104 SER A C 1
ATOM 808 O O . SER A 1 104 ? 9.987 -17.090 6.760 1.00 67.00 104 SER A O 1
ATOM 810 N N . PRO A 1 105 ? 8.749 -18.017 5.140 1.00 75.62 105 PRO A N 1
ATOM 811 C CA . PRO A 1 105 ? 9.268 -19.259 4.550 1.00 75.62 105 PRO A CA 1
ATOM 812 C C . PRO A 1 105 ? 8.529 -19.675 3.257 1.00 75.62 105 PRO A C 1
ATOM 814 O O . PRO A 1 105 ? 8.476 -20.860 2.927 1.00 75.62 105 PRO A O 1
ATOM 817 N N . SER A 1 106 ? 7.970 -18.717 2.510 1.00 78.50 106 SER A N 1
ATOM 818 C CA . SER A 1 106 ? 7.108 -18.947 1.340 1.00 78.50 106 SER A CA 1
ATOM 819 C C . SER A 1 106 ? 5.849 -19.754 1.675 1.00 78.50 106 SER A C 1
ATOM 821 O O . SER A 1 106 ? 5.482 -20.683 0.952 1.00 78.50 106 SER A O 1
ATOM 823 N N . THR A 1 107 ? 5.192 -19.411 2.782 1.00 82.25 107 THR A N 1
ATOM 824 C CA . THR A 1 107 ? 3.908 -19.988 3.208 1.00 82.25 107 THR A CA 1
ATOM 825 C C . THR A 1 107 ? 2.713 -19.149 2.769 1.00 82.25 107 THR A C 1
ATOM 827 O O . THR A 1 107 ? 1.617 -19.675 2.606 1.00 82.25 107 THR A O 1
ATOM 830 N N . LEU A 1 108 ? 2.917 -17.858 2.521 1.00 87.50 108 LEU A N 1
ATOM 831 C CA . LEU A 1 108 ? 1.894 -16.884 2.184 1.00 87.50 108 LEU A CA 1
ATOM 832 C C . LEU A 1 108 ? 2.348 -16.028 1.008 1.00 87.50 108 LEU A C 1
ATOM 834 O O . LEU A 1 108 ? 3.514 -15.655 0.899 1.00 87.50 108 LEU A O 1
ATOM 838 N N . ARG A 1 109 ? 1.401 -15.658 0.147 1.00 91.62 109 ARG A N 1
ATOM 839 C CA . ARG A 1 109 ? 1.619 -14.698 -0.942 1.00 91.62 109 ARG A CA 1
ATOM 840 C C . ARG A 1 109 ? 0.505 -13.671 -0.978 1.00 91.62 109 ARG A C 1
ATOM 842 O O . ARG A 1 109 ? -0.657 -14.035 -0.821 1.00 91.62 109 ARG A O 1
ATOM 849 N N . PHE A 1 110 ? 0.827 -12.409 -1.247 1.00 92.44 110 PHE A N 1
ATOM 850 C CA . PHE A 1 110 ? -0.215 -11.401 -1.451 1.00 92.44 110 PHE A CA 1
ATOM 851 C C . PHE A 1 110 ? -1.130 -11.757 -2.626 1.00 92.44 110 PHE A C 1
ATOM 853 O O . PHE A 1 110 ? -0.665 -12.120 -3.706 1.00 92.44 110 PHE A O 1
ATOM 860 N N . ALA A 1 111 ? -2.433 -11.591 -2.419 1.00 92.44 111 ALA A N 1
ATOM 861 C CA . ALA A 1 111 ? -3.474 -11.841 -3.405 1.00 92.44 111 ALA A CA 1
ATOM 862 C C . ALA A 1 111 ? -4.211 -10.530 -3.724 1.00 92.44 111 ALA A C 1
ATOM 864 O O . ALA A 1 111 ? -5.325 -10.284 -3.264 1.00 92.44 111 ALA A O 1
ATOM 865 N N . TYR A 1 112 ? -3.569 -9.656 -4.504 1.00 95.06 112 TYR A N 1
ATOM 866 C CA . TYR A 1 112 ? -4.195 -8.412 -4.953 1.00 95.06 112 TYR A CA 1
ATOM 867 C C . TYR A 1 112 ? -5.398 -8.703 -5.857 1.00 95.06 112 TYR A C 1
ATOM 869 O O . TYR A 1 112 ? -5.264 -9.368 -6.883 1.00 95.06 112 TYR A O 1
ATOM 877 N N . SER A 1 113 ? -6.570 -8.177 -5.498 1.00 95.38 113 SER A N 1
ATOM 878 C CA . SER A 1 113 ? -7.767 -8.275 -6.334 1.00 95.38 113 SER A CA 1
ATOM 879 C C . SER A 1 113 ? -7.756 -7.236 -7.459 1.00 95.38 113 SER A C 1
ATOM 881 O O . SER A 1 113 ? -7.090 -6.201 -7.370 1.00 95.38 113 SER A O 1
ATOM 883 N N . ALA A 1 114 ? -8.555 -7.475 -8.502 1.00 96.19 114 ALA A N 1
ATOM 884 C CA . ALA A 1 114 ? -8.774 -6.504 -9.574 1.00 96.19 114 ALA A CA 1
ATOM 885 C C . ALA A 1 114 ? -9.272 -5.153 -9.026 1.00 96.19 114 ALA A C 1
ATOM 887 O O . ALA A 1 114 ? -8.781 -4.102 -9.429 1.00 96.19 114 ALA A O 1
ATOM 888 N N . ASP A 1 115 ? -10.196 -5.173 -8.062 1.00 96.19 115 ASP A N 1
ATOM 889 C CA . ASP A 1 115 ? -10.733 -3.954 -7.448 1.00 96.19 115 ASP A CA 1
ATOM 890 C C . ASP A 1 115 ? -9.692 -3.209 -6.613 1.00 96.19 115 ASP A C 1
ATOM 892 O O . ASP A 1 115 ? -9.660 -1.977 -6.630 1.00 96.19 115 ASP A O 1
ATOM 896 N N . PHE A 1 116 ? -8.800 -3.937 -5.931 1.00 97.19 116 PHE A N 1
ATOM 897 C CA . PHE A 1 116 ? -7.690 -3.325 -5.212 1.00 97.19 116 PHE A CA 1
ATOM 898 C C . PHE A 1 116 ? -6.722 -2.643 -6.176 1.00 97.19 116 PHE A C 1
ATOM 900 O O . PHE A 1 116 ? -6.353 -1.493 -5.956 1.00 97.19 116 PHE A O 1
ATOM 907 N N . LEU A 1 117 ? -6.317 -3.325 -7.252 1.00 96.69 117 LEU A N 1
ATOM 908 C CA . LEU A 1 117 ? -5.397 -2.755 -8.238 1.00 96.69 117 LEU A CA 1
ATOM 909 C C . LEU A 1 117 ? -6.011 -1.551 -8.953 1.00 96.69 117 LEU A C 1
ATOM 911 O O . LEU A 1 117 ? -5.330 -0.540 -9.092 1.00 96.69 117 LEU A O 1
ATOM 915 N N . ARG A 1 118 ? -7.304 -1.604 -9.313 1.00 95.06 118 ARG A N 1
ATOM 916 C CA . ARG A 1 118 ? -8.027 -0.417 -9.796 1.00 95.06 118 ARG A CA 1
ATOM 917 C C . ARG A 1 118 ? -7.976 0.693 -8.766 1.00 95.06 118 ARG A C 1
ATOM 919 O O . ARG A 1 118 ? -7.586 1.789 -9.106 1.00 95.06 118 ARG A O 1
ATOM 926 N N . TRP A 1 119 ? -8.297 0.439 -7.501 1.00 95.06 119 TRP A N 1
ATOM 927 C CA . TRP A 1 119 ? -8.235 1.483 -6.475 1.00 95.06 119 TRP A CA 1
ATOM 928 C C . TRP A 1 119 ? -6.831 2.062 -6.272 1.00 95.06 119 TRP A C 1
ATOM 930 O O . TRP A 1 119 ? -6.710 3.276 -6.103 1.00 95.06 119 TRP A O 1
ATOM 940 N N . ALA A 1 120 ? -5.790 1.233 -6.308 1.00 94.88 120 ALA A N 1
ATOM 941 C CA . ALA A 1 120 ? -4.411 1.652 -6.086 1.00 94.88 120 ALA A CA 1
ATOM 942 C C . ALA A 1 120 ? -3.805 2.403 -7.285 1.00 94.88 120 ALA A C 1
ATOM 944 O O . ALA A 1 120 ? -2.901 3.214 -7.089 1.00 94.88 120 ALA A O 1
ATOM 945 N N . LEU A 1 121 ? -4.283 2.125 -8.504 1.00 94.00 121 LEU A N 1
ATOM 946 C CA . LEU A 1 121 ? -3.717 2.625 -9.762 1.00 94.00 121 LEU A CA 1
ATOM 947 C C . LEU A 1 121 ? -4.689 3.480 -10.590 1.00 94.00 121 LEU A C 1
ATOM 949 O O . LEU A 1 121 ? -4.288 3.989 -11.625 1.00 94.00 121 LEU A O 1
ATOM 953 N N . GLU A 1 122 ? -5.942 3.662 -10.173 1.00 85.19 122 GLU A N 1
ATOM 954 C CA . GLU A 1 122 ? -6.869 4.575 -10.856 1.00 85.19 122 GLU A CA 1
ATOM 955 C C . GLU A 1 122 ? -6.288 5.984 -10.822 1.00 85.19 122 GLU A C 1
ATOM 957 O O . GLU A 1 122 ? -5.827 6.466 -9.774 1.00 85.19 122 GLU A O 1
ATOM 962 N N . ASP A 1 123 ? -6.474 6.668 -11.935 1.00 73.62 123 ASP A N 1
ATOM 963 C CA . ASP A 1 123 ? -6.261 8.088 -12.097 1.00 73.62 123 ASP A CA 1
ATOM 964 C C . ASP A 1 123 ? -6.892 8.905 -10.971 1.00 73.62 123 ASP A C 1
ATOM 966 O O . ASP A 1 123 ? -7.915 8.560 -10.361 1.00 73.62 123 ASP A O 1
ATOM 970 N N . TYR A 1 124 ? -6.300 10.067 -10.735 1.00 72.31 124 TYR A N 1
ATOM 971 C CA . TYR A 1 124 ? -6.971 11.097 -9.973 1.00 72.31 124 TYR A CA 1
ATOM 972 C C . TYR A 1 124 ? -6.604 12.484 -10.462 1.00 72.31 124 TYR A C 1
ATOM 974 O O . TYR A 1 124 ? -5.550 12.732 -11.056 1.00 72.31 124 TYR A O 1
ATOM 982 N N . VAL A 1 125 ? -7.541 13.395 -10.232 1.00 65.94 125 VAL A N 1
ATOM 983 C CA . VAL A 1 125 ? -7.423 14.775 -10.663 1.00 65.94 125 VAL A CA 1
ATOM 984 C C . VAL A 1 125 ? -6.884 15.604 -9.510 1.00 65.94 125 VAL A C 1
ATOM 986 O O . VAL A 1 125 ? -7.380 15.538 -8.384 1.00 65.94 125 VAL A O 1
ATOM 989 N N . PHE A 1 126 ? -5.855 16.389 -9.804 1.00 62.25 126 PHE A N 1
ATOM 990 C CA . PHE A 1 126 ? -5.271 17.310 -8.845 1.00 62.25 126 PHE A CA 1
ATOM 991 C C . PHE A 1 126 ? -5.894 18.692 -8.976 1.00 62.25 126 PHE A C 1
ATOM 993 O O . PHE A 1 126 ? -5.990 19.236 -10.076 1.00 62.25 126 PHE A O 1
ATOM 1000 N N . GLU A 1 127 ? -6.186 19.303 -7.836 1.00 56.44 127 GLU A N 1
ATOM 1001 C CA . GLU A 1 127 ? -6.273 20.753 -7.722 1.00 56.44 127 GLU A CA 1
ATOM 1002 C C . GLU A 1 127 ? -4.900 21.251 -7.271 1.00 56.44 127 GLU A C 1
ATOM 1004 O O . GLU A 1 127 ? -4.467 20.980 -6.151 1.00 56.44 127 GLU A O 1
ATOM 1009 N N . MET A 1 128 ? -4.174 21.931 -8.157 1.00 51.34 128 MET A N 1
ATOM 1010 C CA . MET A 1 128 ? -2.947 22.616 -7.758 1.00 51.34 128 MET A CA 1
ATOM 1011 C C . MET A 1 128 ? -3.317 23.987 -7.180 1.00 51.34 128 MET A C 1
ATOM 1013 O O . MET A 1 128 ? -4.110 24.695 -7.810 1.00 51.34 128 MET A O 1
ATOM 1017 N N . PRO A 1 129 ? -2.735 24.402 -6.040 1.00 44.00 129 PRO A N 1
ATOM 1018 C CA . PRO A 1 129 ? -2.792 25.796 -5.623 1.00 44.00 129 PRO A CA 1
ATOM 1019 C C . PRO A 1 129 ? -2.196 26.663 -6.736 1.00 44.00 129 PRO A C 1
ATOM 1021 O O . PRO A 1 129 ? -1.128 26.337 -7.262 1.00 44.00 129 PRO A O 1
ATOM 1024 N N . THR A 1 130 ? -2.873 27.743 -7.122 1.00 41.62 130 THR A N 1
ATOM 1025 C CA . THR A 1 130 ? -2.327 28.706 -8.082 1.00 41.62 130 THR A CA 1
ATOM 1026 C C . THR A 1 130 ? -1.032 29.283 -7.515 1.00 41.62 130 THR A C 1
ATOM 1028 O O . THR A 1 130 ? -1.000 29.848 -6.423 1.00 41.62 130 THR A O 1
ATOM 1031 N N . THR A 1 131 ? 0.076 29.085 -8.224 1.00 41.06 131 THR A N 1
ATOM 1032 C CA . THR A 1 131 ? 1.378 29.627 -7.837 1.00 41.06 131 THR A CA 1
ATOM 1033 C C . THR A 1 131 ? 1.442 31.114 -8.181 1.00 41.06 131 THR A C 1
ATOM 1035 O O . THR A 1 131 ? 2.034 31.479 -9.191 1.00 41.06 131 THR A O 1
ATOM 1038 N N . ASP A 1 132 ? 0.899 31.977 -7.326 1.00 37.38 132 ASP A N 1
ATOM 1039 C CA . ASP A 1 132 ? 1.115 33.433 -7.402 1.00 37.38 132 ASP A CA 1
ATOM 1040 C C . ASP A 1 132 ? 2.385 33.853 -6.637 1.00 37.38 132 ASP A C 1
ATOM 1042 O O . ASP A 1 132 ? 2.397 34.813 -5.868 1.00 37.38 132 ASP A O 1
ATOM 1046 N N . ALA A 1 133 ? 3.482 33.106 -6.796 1.00 36.06 133 ALA A N 1
ATOM 1047 C CA . ALA A 1 133 ? 4.727 33.384 -6.080 1.00 36.06 133 ALA A CA 1
ATOM 1048 C C . ALA A 1 133 ? 5.982 33.018 -6.885 1.00 36.06 133 ALA A C 1
ATOM 1050 O O . ALA A 1 133 ? 6.805 32.232 -6.430 1.00 36.06 133 ALA A O 1
ATOM 1051 N N . CYS A 1 134 ? 6.141 33.608 -8.071 1.00 30.28 134 CYS A N 1
ATOM 1052 C CA . CYS A 1 134 ? 7.442 33.922 -8.676 1.00 30.28 134 CYS A CA 1
ATOM 1053 C C . CYS A 1 134 ? 7.243 35.127 -9.609 1.00 30.28 134 CYS A C 1
ATOM 1055 O O . CYS A 1 134 ? 6.455 35.067 -10.546 1.00 30.28 134 CYS A O 1
ATOM 1057 N N . GLY A 1 135 ? 7.889 36.248 -9.287 1.00 30.61 135 GLY A N 1
ATOM 1058 C CA . GLY A 1 135 ? 7.609 37.555 -9.875 1.00 30.61 135 GLY A CA 1
ATOM 1059 C C . GLY A 1 135 ? 7.982 37.714 -11.352 1.00 30.61 135 GLY A C 1
ATOM 1060 O O . GLY A 1 135 ? 9.001 37.217 -11.821 1.00 30.61 135 GLY A O 1
ATOM 1061 N N . GLY A 1 136 ? 7.169 38.517 -12.033 1.00 28.03 136 GLY A N 1
ATOM 1062 C CA . GLY A 1 136 ? 7.419 39.140 -13.329 1.00 28.03 136 GLY A CA 1
ATOM 1063 C C . GLY A 1 136 ? 6.210 40.013 -13.653 1.00 28.03 136 GLY A C 1
ATOM 1064 O O . GLY A 1 136 ? 5.127 39.487 -13.870 1.00 28.03 136 GLY A O 1
ATOM 1065 N N . GLY A 1 137 ? 6.354 41.335 -13.547 1.00 36.62 137 GLY A N 1
ATOM 1066 C CA . GLY A 1 137 ? 5.225 42.264 -13.579 1.00 36.62 137 GLY A CA 1
ATOM 1067 C C . GLY A 1 137 ? 4.448 42.262 -14.895 1.00 36.62 137 GLY A C 1
ATOM 1068 O O . GLY A 1 137 ? 5.051 42.312 -15.961 1.00 36.62 137 GLY A O 1
ATOM 1069 N N . ALA A 1 138 ? 3.120 42.292 -14.794 1.00 31.67 138 ALA A N 1
ATOM 1070 C CA . ALA A 1 138 ? 2.228 42.922 -15.762 1.00 31.67 138 ALA A CA 1
ATOM 1071 C C . ALA A 1 138 ? 0.860 43.179 -15.101 1.00 31.67 138 ALA A C 1
ATOM 1073 O O . ALA A 1 138 ? 0.274 42.280 -14.512 1.00 31.67 138 ALA A O 1
ATOM 1074 N N . GLU A 1 139 ? 0.471 44.452 -15.151 1.00 33.00 139 GLU A N 1
ATOM 1075 C CA . GLU A 1 139 ? -0.855 45.088 -15.090 1.00 33.00 139 GLU A CA 1
ATOM 1076 C C . GLU A 1 139 ? -2.006 44.482 -14.260 1.00 33.00 139 GLU A C 1
ATOM 1078 O O . GLU A 1 139 ? -2.453 43.354 -14.428 1.00 33.00 139 GLU A O 1
ATOM 1083 N N . LYS A 1 140 ? -2.551 45.348 -13.390 1.00 35.50 140 LYS A N 1
ATOM 1084 C CA . LYS A 1 140 ? -3.867 45.211 -12.764 1.00 35.50 140 LYS A CA 1
ATOM 1085 C C . LYS A 1 140 ? -4.936 45.170 -13.855 1.00 35.50 140 LYS A C 1
ATOM 1087 O O . LYS A 1 140 ? -5.160 46.201 -14.482 1.00 35.50 140 LYS A O 1
ATOM 1092 N N . ASP A 1 141 ? -5.639 44.051 -13.975 1.00 32.47 141 ASP A N 1
ATOM 1093 C CA . ASP A 1 141 ? -6.961 44.027 -14.593 1.00 32.47 141 ASP A CA 1
ATOM 1094 C C . ASP A 1 141 ? -8.002 43.626 -13.545 1.00 32.47 141 ASP A C 1
ATOM 1096 O O . ASP A 1 141 ? -7.940 42.568 -12.916 1.00 32.47 141 ASP A O 1
ATOM 1100 N N . ASP A 1 142 ? -8.924 44.553 -13.313 1.00 39.28 142 ASP A N 1
ATOM 1101 C CA . ASP A 1 142 ? -10.023 44.475 -12.364 1.00 39.28 142 ASP A CA 1
ATOM 1102 C C . ASP A 1 142 ? -11.191 43.750 -13.046 1.00 39.28 142 ASP A C 1
ATOM 1104 O O . ASP A 1 142 ? -12.017 44.358 -13.724 1.00 39.28 142 ASP A O 1
ATOM 1108 N N . SER A 1 143 ? -11.237 42.421 -12.936 1.00 35.16 143 SER A N 1
ATOM 1109 C CA . SER A 1 143 ? -12.475 41.665 -13.147 1.00 35.16 143 SER A CA 1
ATOM 1110 C C . SER A 1 143 ? -12.469 40.360 -12.350 1.00 35.16 143 SER A C 1
ATOM 1112 O O . SER A 1 143 ? -11.651 39.457 -12.517 1.00 35.16 143 SER A O 1
ATOM 1114 N N . SER A 1 144 ? -13.413 40.291 -11.420 1.00 43.03 144 SER A N 1
ATOM 1115 C CA . SER A 1 144 ? -13.691 39.171 -10.535 1.00 43.03 144 SER A CA 1
ATOM 1116 C C . SER A 1 144 ? -14.092 37.911 -11.312 1.00 43.03 144 SER A C 1
ATOM 1118 O O . SER A 1 144 ? -15.266 37.720 -11.631 1.00 43.03 144 SER A O 1
ATOM 1120 N N . THR A 1 145 ? -13.141 37.009 -11.542 1.00 29.89 145 THR A N 1
ATOM 1121 C CA . THR A 1 145 ? -13.422 35.596 -11.829 1.00 29.89 145 THR A CA 1
ATOM 1122 C C . THR A 1 145 ? -12.304 34.766 -11.200 1.00 29.89 145 THR A C 1
ATOM 1124 O O . THR A 1 145 ? -11.144 35.011 -11.522 1.00 29.89 145 THR A O 1
ATOM 1127 N N . PRO A 1 146 ? -12.584 33.816 -10.288 1.00 32.94 146 PRO A N 1
ATOM 1128 C CA . PRO A 1 146 ? -11.540 32.943 -9.771 1.00 32.94 146 PRO A CA 1
ATOM 1129 C C . PRO A 1 146 ? -11.018 32.082 -10.925 1.00 32.94 146 PRO A C 1
ATOM 1131 O O . PRO A 1 146 ? -11.777 31.339 -11.549 1.00 32.94 146 PRO A O 1
ATOM 1134 N N . SER A 1 147 ? -9.728 32.218 -11.228 1.00 36.53 147 SER A N 1
ATOM 1135 C CA . SER A 1 147 ? -9.020 31.431 -12.234 1.00 36.53 147 SER A CA 1
ATOM 1136 C C . SER A 1 147 ? -9.200 29.942 -11.933 1.00 36.53 147 SER A C 1
ATOM 1138 O O . SER A 1 147 ? -8.660 29.427 -10.957 1.00 36.53 147 SER A O 1
ATOM 1140 N N . ILE A 1 148 ? -9.999 29.258 -12.754 1.00 38.97 148 ILE A N 1
ATOM 1141 C CA . ILE A 1 148 ? -10.252 27.818 -12.651 1.00 38.97 148 ILE A CA 1
ATOM 1142 C C . ILE A 1 148 ? -8.901 27.098 -12.756 1.00 38.97 148 ILE A C 1
ATOM 1144 O O . ILE A 1 148 ? -8.204 27.210 -13.768 1.00 38.97 148 ILE A O 1
ATOM 1148 N N . SER A 1 149 ? -8.517 26.381 -11.700 1.00 45.03 149 SER A N 1
ATOM 1149 C CA . SER A 1 149 ? -7.350 25.502 -11.696 1.00 45.03 149 SER A CA 1
ATOM 1150 C C . SER A 1 149 ? -7.456 24.527 -12.874 1.00 45.03 149 SER A C 1
ATOM 1152 O O . SER A 1 149 ? -8.491 23.894 -13.086 1.00 45.03 149 SER A O 1
ATOM 1154 N N . ARG A 1 150 ? -6.404 24.419 -13.698 1.00 46.03 150 ARG A N 1
ATOM 1155 C CA . ARG A 1 150 ? -6.360 23.415 -14.773 1.00 46.03 150 ARG A CA 1
ATOM 1156 C C . ARG A 1 150 ? -6.392 22.027 -14.127 1.00 46.03 150 ARG A C 1
ATOM 1158 O O . ARG A 1 150 ? -5.385 21.569 -13.593 1.00 46.03 150 ARG A O 1
ATOM 1165 N N . LEU A 1 151 ? -7.559 21.390 -14.160 1.00 49.34 151 LEU A N 1
ATOM 1166 C CA . LEU A 1 151 ? -7.762 19.994 -13.786 1.00 49.34 151 LEU A CA 1
ATOM 1167 C C . LEU A 1 151 ? -6.978 19.131 -14.781 1.00 49.34 151 LEU A C 1
ATOM 1169 O O . LEU A 1 151 ? -7.393 18.954 -15.923 1.00 49.34 151 LEU A O 1
ATOM 1173 N N . CYS A 1 152 ? -5.820 18.627 -14.365 1.00 52.16 152 CYS A N 1
ATOM 1174 C CA . CYS A 1 152 ? -5.037 17.683 -15.156 1.00 52.16 152 CYS A CA 1
ATOM 1175 C C . CYS A 1 152 ? -5.207 16.282 -14.552 1.00 52.16 152 CYS A C 1
ATOM 1177 O O . CYS A 1 152 ? -4.812 16.052 -13.402 1.00 52.16 152 CYS A O 1
ATOM 1179 N N . SER A 1 153 ? -5.790 15.353 -15.312 1.00 62.06 153 SER A N 1
ATOM 1180 C CA . SER A 1 153 ? -5.760 13.920 -15.003 1.00 62.06 153 SER A CA 1
ATOM 1181 C C . SER A 1 153 ? -4.350 13.387 -15.243 1.00 62.06 153 SER A C 1
ATOM 1183 O O . SER A 1 153 ? -3.740 13.696 -16.267 1.00 62.06 153 SER A O 1
ATOM 1185 N N . HIS A 1 154 ? -3.819 12.612 -14.301 1.00 69.25 154 HIS A N 1
ATOM 1186 C CA . HIS A 1 154 ? -2.525 11.952 -14.468 1.00 69.25 154 HIS A CA 1
ATOM 1187 C C . HIS A 1 154 ? -2.741 10.455 -14.309 1.00 69.25 154 HIS A C 1
ATOM 1189 O O . HIS A 1 154 ? -2.949 10.019 -13.171 1.00 69.25 154 HIS A O 1
ATOM 1195 N N . PRO A 1 155 ? -2.719 9.690 -15.411 1.00 80.50 155 PRO A N 1
ATOM 1196 C CA . PRO A 1 155 ? -2.928 8.267 -15.303 1.00 80.50 155 PRO A CA 1
ATOM 1197 C C . PRO A 1 155 ? -1.817 7.552 -14.563 1.00 80.50 155 PRO A C 1
ATOM 1199 O O . PRO A 1 155 ? -0.702 8.060 -14.461 1.00 80.50 155 PRO A O 1
ATOM 1202 N N . ALA A 1 156 ? -2.103 6.365 -14.035 1.00 89.81 156 ALA A N 1
ATOM 1203 C CA . ALA A 1 156 ? -1.015 5.488 -13.631 1.00 89.81 156 ALA A CA 1
ATOM 1204 C C . ALA A 1 156 ? -0.181 5.086 -14.856 1.00 89.81 156 ALA A C 1
ATOM 1206 O O . ALA A 1 156 ? -0.703 4.796 -15.936 1.00 89.81 156 ALA A O 1
ATOM 1207 N N . LEU A 1 157 ? 1.137 5.026 -14.674 1.00 93.88 157 LEU A N 1
ATOM 1208 C CA . LEU A 1 157 ? 2.040 4.404 -15.634 1.00 93.88 157 LEU A CA 1
ATOM 1209 C C . LEU A 1 157 ? 2.253 2.959 -15.239 1.00 93.88 157 LEU A C 1
ATOM 1211 O O . LEU A 1 157 ? 2.859 2.697 -14.205 1.00 93.88 157 LEU A O 1
ATOM 1215 N N . ILE A 1 158 ? 1.801 2.028 -16.075 1.00 96.44 158 ILE A N 1
ATOM 1216 C CA . ILE A 1 158 ? 2.030 0.599 -15.875 1.00 96.44 158 ILE A CA 1
ATOM 1217 C C . ILE A 1 158 ? 2.802 0.072 -17.077 1.00 96.44 158 ILE A C 1
ATOM 1219 O O . ILE A 1 158 ? 2.281 -0.020 -18.191 1.00 96.44 158 ILE A O 1
ATOM 1223 N N . VAL A 1 159 ? 4.068 -0.254 -16.836 1.00 96.75 159 VAL A N 1
ATOM 1224 C CA . VAL A 1 159 ? 4.985 -0.789 -17.841 1.00 96.75 159 VAL A CA 1
ATOM 1225 C C . VAL A 1 159 ? 5.024 -2.298 -17.686 1.00 96.75 159 VAL A C 1
ATOM 1227 O O . VAL A 1 159 ? 5.270 -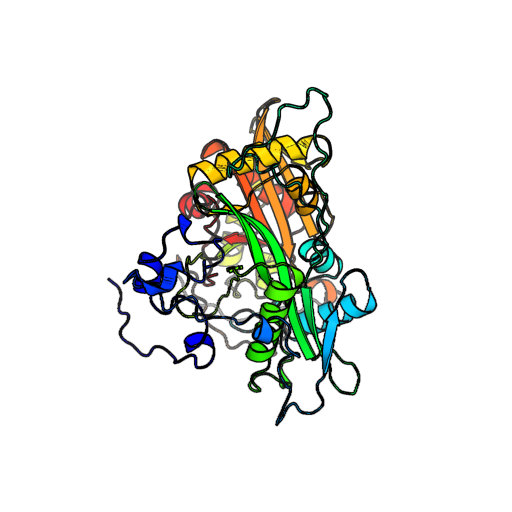2.804 -16.591 1.00 96.75 159 VAL A O 1
ATOM 1230 N N . GLY A 1 160 ? 4.790 -3.012 -18.780 1.00 96.81 160 GLY A N 1
ATOM 1231 C CA . GLY A 1 160 ? 4.802 -4.464 -18.835 1.00 96.81 160 GLY A CA 1
ATOM 1232 C C . GLY A 1 160 ? 5.782 -5.007 -19.869 1.00 96.81 160 GLY A C 1
ATOM 1233 O O . GLY A 1 160 ? 6.209 -4.312 -20.792 1.00 96.81 160 GLY A O 1
ATOM 1234 N N . ILE A 1 161 ? 6.120 -6.282 -19.710 1.00 96.06 161 ILE A N 1
ATOM 1235 C CA . ILE A 1 161 ? 6.867 -7.073 -20.685 1.00 96.06 161 ILE A CA 1
ATOM 1236 C C . ILE A 1 161 ? 6.052 -8.328 -20.990 1.00 96.06 161 ILE A C 1
ATOM 1238 O O . ILE A 1 161 ? 5.679 -9.053 -20.064 1.00 96.06 161 ILE A O 1
ATOM 1242 N N . ARG A 1 162 ? 5.798 -8.596 -22.273 1.00 95.94 162 ARG A N 1
ATOM 1243 C CA . ARG A 1 162 ? 5.113 -9.802 -22.762 1.00 95.94 162 ARG A CA 1
ATOM 1244 C C . ARG A 1 162 ? 6.051 -10.687 -23.570 1.00 95.94 162 ARG A C 1
ATOM 1246 O O . ARG A 1 162 ? 7.032 -10.198 -24.122 1.00 95.94 162 ARG A O 1
ATOM 1253 N N . ASP A 1 163 ? 5.759 -11.979 -23.630 1.00 94.44 163 ASP A N 1
ATOM 1254 C CA . ASP A 1 163 ? 6.422 -12.901 -24.557 1.00 94.44 163 ASP A CA 1
ATOM 1255 C C . ASP A 1 163 ? 5.761 -12.904 -25.948 1.00 94.44 163 ASP A C 1
ATOM 1257 O O . ASP A 1 163 ? 4.797 -12.181 -26.209 1.00 94.44 163 ASP A O 1
ATOM 1261 N N . SER A 1 164 ? 6.281 -13.731 -26.856 1.00 92.06 164 SER A N 1
ATOM 1262 C CA . SER A 1 164 ? 5.741 -13.907 -28.210 1.00 92.06 164 SER A CA 1
ATOM 1263 C C . SER A 1 164 ? 4.327 -14.498 -28.253 1.00 92.06 164 SER A C 1
ATOM 1265 O O . SER A 1 164 ? 3.661 -14.398 -29.281 1.00 92.06 164 SER A O 1
ATOM 1267 N N . GLN A 1 165 ? 3.856 -15.091 -27.153 1.00 93.25 165 GLN A N 1
ATOM 1268 C CA . GLN A 1 165 ? 2.491 -15.594 -26.993 1.00 93.25 165 GLN A CA 1
ATOM 1269 C C . GLN A 1 165 ? 1.562 -14.545 -26.367 1.00 93.25 165 GLN A C 1
ATOM 1271 O O . GLN A 1 165 ? 0.425 -14.862 -26.031 1.00 93.25 165 GLN A O 1
ATOM 1276 N N . MET A 1 166 ? 2.028 -13.300 -26.215 1.00 92.38 166 MET A N 1
ATOM 1277 C CA . MET A 1 166 ? 1.317 -12.201 -25.561 1.00 92.38 166 MET A CA 1
ATOM 1278 C C . MET A 1 166 ? 1.043 -12.432 -24.070 1.00 92.38 166 MET A C 1
ATOM 1280 O O . MET A 1 166 ? 0.241 -11.708 -23.486 1.00 92.38 166 MET A O 1
ATOM 1284 N N . THR A 1 167 ? 1.732 -13.367 -23.412 1.00 95.44 167 THR A N 1
ATOM 1285 C CA . THR A 1 167 ? 1.588 -13.588 -21.965 1.00 95.44 167 THR A CA 1
ATOM 1286 C C . THR A 1 167 ? 2.401 -12.551 -21.198 1.00 95.44 167 THR A C 1
ATOM 1288 O O . THR A 1 167 ? 3.560 -12.305 -21.532 1.00 95.44 167 THR A O 1
ATOM 1291 N N . LEU A 1 168 ? 1.827 -11.945 -20.154 1.00 97.50 168 LEU A N 1
ATOM 1292 C CA . LEU A 1 168 ? 2.536 -10.978 -19.313 1.00 97.50 168 LEU A CA 1
ATOM 1293 C C . LEU A 1 168 ? 3.590 -11.682 -18.443 1.00 97.50 168 LEU A C 1
ATOM 1295 O O . LEU A 1 168 ? 3.296 -12.619 -17.706 1.00 97.50 168 LEU A O 1
ATOM 1299 N N . LYS A 1 169 ? 4.839 -11.222 -18.533 1.00 96.75 169 LYS A N 1
ATOM 1300 C CA . LYS A 1 169 ? 6.013 -11.834 -17.892 1.00 96.75 169 LYS A CA 1
ATOM 1301 C C . LYS A 1 169 ? 6.724 -10.925 -16.891 1.00 96.75 169 LYS A C 1
ATOM 1303 O O . LYS A 1 169 ? 7.557 -11.386 -16.109 1.00 96.75 169 LYS A O 1
ATOM 1308 N N . GLY A 1 170 ? 6.393 -9.643 -16.874 1.00 97.38 170 GLY A N 1
ATOM 1309 C CA . GLY A 1 170 ? 6.847 -8.717 -15.848 1.00 97.38 170 GLY A CA 1
ATOM 1310 C C . GLY A 1 170 ? 6.086 -7.407 -15.925 1.00 97.38 170 GLY A C 1
ATOM 1311 O O . GLY A 1 170 ? 5.605 -7.040 -16.996 1.00 97.38 170 GLY A O 1
ATOM 1312 N N . CYS A 1 171 ? 5.980 -6.711 -14.800 1.00 98.25 171 CYS A N 1
ATOM 1313 C CA . CYS A 1 171 ? 5.376 -5.389 -14.732 1.00 98.25 171 CYS A CA 1
ATOM 1314 C C . CYS A 1 171 ? 6.022 -4.520 -13.652 1.00 98.25 171 CYS A C 1
ATOM 1316 O O . CYS A 1 171 ? 6.665 -5.023 -12.730 1.00 98.25 171 CYS A O 1
ATOM 1318 N N . ILE A 1 172 ? 5.833 -3.211 -13.770 1.00 98.56 172 ILE A N 1
ATOM 1319 C CA . ILE A 1 172 ? 6.098 -2.213 -12.735 1.00 98.56 172 ILE A CA 1
ATOM 1320 C C . ILE A 1 172 ? 5.107 -1.061 -12.920 1.00 98.56 172 ILE A C 1
ATOM 1322 O O . ILE A 1 172 ? 4.749 -0.737 -14.054 1.00 98.56 172 ILE A O 1
ATOM 1326 N N . ALA A 1 173 ? 4.662 -0.447 -11.826 1.00 97.81 173 ALA A N 1
ATOM 1327 C CA . ALA A 1 173 ? 3.708 0.651 -11.879 1.00 97.81 173 ALA A CA 1
ATOM 1328 C C . ALA A 1 173 ? 4.201 1.889 -11.121 1.00 97.81 173 ALA A C 1
ATOM 1330 O O . ALA A 1 173 ? 4.907 1.775 -10.117 1.00 97.81 173 ALA A O 1
ATOM 1331 N N . ALA A 1 174 ? 3.779 3.067 -11.579 1.00 95.94 174 ALA A N 1
ATOM 1332 C CA . ALA A 1 174 ? 3.898 4.325 -10.859 1.00 95.94 174 ALA A CA 1
ATOM 1333 C C . ALA A 1 174 ? 2.578 5.098 -10.868 1.00 95.94 174 ALA A C 1
ATOM 1335 O O . ALA A 1 174 ? 1.934 5.238 -11.907 1.00 95.94 174 ALA A O 1
ATOM 1336 N N . THR A 1 175 ? 2.231 5.675 -9.722 1.00 94.06 175 THR A N 1
ATOM 1337 C CA . THR A 1 175 ? 1.236 6.749 -9.605 1.00 94.06 175 THR A CA 1
ATOM 1338 C C . THR A 1 175 ? 1.933 8.028 -9.170 1.00 94.06 175 THR A C 1
ATOM 1340 O O . THR A 1 175 ? 3.043 7.990 -8.649 1.00 94.06 175 THR A O 1
ATOM 1343 N N . LEU A 1 176 ? 1.325 9.190 -9.385 1.00 91.12 176 LEU A N 1
ATOM 1344 C CA . LEU A 1 176 ? 1.838 10.429 -8.798 1.00 91.12 176 LEU A CA 1
ATOM 1345 C C . LEU A 1 176 ? 1.208 10.633 -7.419 1.00 91.12 176 LEU A C 1
ATOM 1347 O O . LEU A 1 176 ? 0.111 10.144 -7.179 1.00 91.12 176 LEU A O 1
ATOM 1351 N N . MET A 1 177 ? 1.869 11.358 -6.519 1.00 90.00 177 MET A N 1
ATOM 1352 C CA . MET A 1 177 ? 1.348 11.791 -5.213 1.00 90.00 177 MET A CA 1
ATOM 1353 C C . MET A 1 177 ? 1.768 13.243 -4.965 1.00 90.00 177 MET A C 1
ATOM 1355 O O . MET A 1 177 ? 2.950 13.551 -5.162 1.00 90.00 177 MET A O 1
ATOM 1359 N N . PRO A 1 178 ? 0.863 14.158 -4.560 1.00 89.62 178 PRO A N 1
ATOM 1360 C CA . PRO A 1 178 ? 1.274 15.486 -4.151 1.00 89.62 178 PRO A CA 1
ATOM 1361 C C . PRO A 1 178 ? 1.877 15.373 -2.755 1.00 89.62 178 PRO A C 1
ATOM 1363 O O . PRO A 1 178 ? 1.284 14.797 -1.843 1.00 89.62 178 PRO A O 1
ATOM 1366 N N . MET A 1 179 ? 3.070 15.917 -2.595 1.00 87.94 179 MET A N 1
ATOM 1367 C CA . MET A 1 179 ? 3.846 15.813 -1.372 1.00 87.94 179 MET A CA 1
ATOM 1368 C C . MET A 1 179 ? 4.243 17.211 -0.919 1.00 87.94 179 MET A C 1
ATOM 1370 O O . MET A 1 179 ? 4.736 18.016 -1.713 1.00 87.94 179 MET A O 1
ATOM 1374 N N . HIS A 1 180 ? 4.061 17.485 0.367 1.00 87.94 180 HIS A N 1
ATOM 1375 C CA . HIS A 1 180 ? 4.760 18.568 1.032 1.00 87.94 180 HIS A CA 1
ATOM 1376 C C . HIS A 1 180 ? 6.215 18.171 1.242 1.00 87.94 180 HIS A C 1
ATOM 1378 O O . HIS A 1 180 ? 6.524 17.073 1.710 1.00 87.94 180 HIS A O 1
ATOM 1384 N N . ILE A 1 181 ? 7.093 19.094 0.873 1.00 82.00 181 ILE A N 1
ATOM 1385 C CA . ILE A 1 181 ? 8.536 18.968 0.969 1.00 82.00 181 ILE A CA 1
ATOM 1386 C C . ILE A 1 181 ? 9.051 20.253 1.617 1.00 82.00 181 ILE A C 1
ATOM 1388 O O . ILE A 1 181 ? 9.251 21.285 0.962 1.00 82.00 181 ILE A O 1
ATOM 1392 N N . GLY A 1 182 ? 9.206 20.217 2.940 1.00 76.69 182 GLY A N 1
ATOM 1393 C CA . GLY A 1 182 ? 9.468 21.417 3.726 1.00 76.69 182 GLY A CA 1
ATOM 1394 C C . GLY A 1 182 ? 8.350 22.445 3.522 1.00 76.69 182 GLY A C 1
ATOM 1395 O O . GLY A 1 182 ? 7.208 22.215 3.903 1.00 76.69 182 GLY A O 1
ATOM 1396 N N . LYS A 1 183 ? 8.669 23.585 2.896 1.00 76.50 183 LYS A N 1
ATOM 1397 C CA . LYS A 1 183 ? 7.698 24.662 2.607 1.00 76.50 183 LYS A CA 1
ATOM 1398 C C . LYS A 1 183 ? 7.089 24.603 1.202 1.00 76.50 183 LYS A C 1
ATOM 1400 O O . LYS A 1 183 ? 6.234 25.424 0.885 1.00 76.50 183 LYS A O 1
ATOM 1405 N N . SER A 1 184 ? 7.564 23.697 0.350 1.00 79.50 184 SER A N 1
ATOM 1406 C CA . SER A 1 184 ? 7.111 23.573 -1.039 1.00 79.50 184 SER A CA 1
ATOM 1407 C C . SER A 1 184 ? 6.180 22.376 -1.199 1.00 79.50 184 SER A C 1
ATOM 1409 O O . SER A 1 184 ? 6.157 21.481 -0.357 1.00 79.50 184 SER A O 1
ATOM 1411 N N . THR A 1 185 ? 5.424 22.351 -2.293 1.00 82.25 185 THR A N 1
ATOM 1412 C CA . THR A 1 185 ? 4.623 21.187 -2.688 1.00 82.25 185 THR A CA 1
ATOM 1413 C C . THR A 1 185 ? 5.065 20.749 -4.074 1.00 82.25 185 THR A C 1
ATOM 1415 O O . THR A 1 185 ? 5.162 21.582 -4.974 1.00 82.25 185 THR A O 1
ATOM 1418 N N . ALA A 1 186 ? 5.338 19.459 -4.249 1.00 82.44 186 ALA A N 1
ATOM 1419 C CA . ALA A 1 186 ? 5.713 18.884 -5.536 1.00 82.44 186 ALA A CA 1
ATOM 1420 C C . ALA A 1 186 ? 5.052 17.519 -5.731 1.00 82.44 186 ALA A C 1
ATOM 1422 O O . ALA A 1 186 ? 4.600 16.886 -4.777 1.00 82.44 186 ALA A O 1
ATOM 1423 N N . LYS A 1 187 ? 4.994 17.063 -6.982 1.00 84.19 187 LYS A N 1
ATOM 1424 C CA . LYS A 1 187 ? 4.548 15.707 -7.303 1.00 84.19 187 LYS A CA 1
ATOM 1425 C C . LYS A 1 187 ? 5.733 14.759 -7.227 1.00 84.19 187 LYS A C 1
ATOM 1427 O O . LYS A 1 187 ? 6.806 15.073 -7.735 1.00 84.19 187 LYS A O 1
ATOM 1432 N N . ILE A 1 188 ? 5.511 13.598 -6.632 1.00 88.19 188 ILE A N 1
ATOM 1433 C CA . ILE A 1 188 ? 6.487 12.512 -6.574 1.00 88.19 188 ILE A CA 1
ATOM 1434 C C . ILE A 1 188 ? 5.843 11.254 -7.145 1.00 88.19 188 ILE A C 1
ATOM 1436 O O . ILE A 1 188 ? 4.659 11.012 -6.910 1.00 88.19 188 ILE A O 1
ATOM 1440 N N . ALA A 1 189 ? 6.607 10.464 -7.897 1.00 92.31 189 ALA A N 1
ATOM 1441 C CA . ALA A 1 189 ? 6.143 9.176 -8.395 1.00 92.31 189 ALA A CA 1
ATOM 1442 C C . ALA A 1 189 ? 6.203 8.120 -7.276 1.00 92.31 189 ALA A C 1
ATOM 1444 O O . ALA A 1 189 ? 7.272 7.840 -6.744 1.00 92.31 189 ALA A O 1
ATOM 1445 N N . LEU A 1 190 ? 5.077 7.524 -6.899 1.00 94.75 190 LEU A N 1
ATOM 1446 C CA . LEU A 1 190 ? 5.027 6.361 -6.019 1.00 94.75 190 LEU A CA 1
ATOM 1447 C C . LEU A 1 190 ? 5.119 5.099 -6.870 1.00 94.75 190 LEU A C 1
ATOM 1449 O O . LEU A 1 190 ? 4.194 4.779 -7.614 1.00 94.75 190 LEU A O 1
ATOM 1453 N N . VAL A 1 191 ? 6.240 4.395 -6.772 1.00 97.06 191 VAL A N 1
ATOM 1454 C CA . VAL A 1 191 ? 6.520 3.184 -7.544 1.00 97.06 191 VAL A CA 1
ATOM 1455 C C . VAL A 1 191 ? 6.151 1.953 -6.722 1.00 97.06 191 VAL A C 1
ATOM 1457 O O . VAL A 1 191 ? 6.582 1.807 -5.577 1.00 97.06 191 VAL A O 1
ATOM 1460 N N . ASN A 1 192 ? 5.368 1.051 -7.312 1.00 96.94 192 ASN A N 1
ATOM 1461 C CA . ASN A 1 192 ? 4.929 -0.193 -6.684 1.00 96.94 192 ASN A CA 1
ATOM 1462 C C . ASN A 1 192 ? 4.731 -1.307 -7.734 1.00 96.94 192 ASN A C 1
ATOM 1464 O O . ASN A 1 192 ? 4.903 -1.091 -8.935 1.00 96.94 192 ASN A O 1
ATOM 1468 N N . PHE A 1 193 ? 4.375 -2.513 -7.285 1.00 97.50 193 PHE A N 1
ATOM 1469 C CA . PHE A 1 193 ? 4.002 -3.654 -8.130 1.00 97.50 193 PHE A CA 1
ATOM 1470 C C . PHE A 1 193 ? 5.090 -4.104 -9.118 1.00 97.50 193 PHE A C 1
ATOM 1472 O O . PHE A 1 193 ? 4.786 -4.631 -10.188 1.00 97.50 193 PHE A O 1
ATOM 1479 N N . LEU A 1 194 ? 6.369 -3.928 -8.759 1.00 97.88 194 LEU A N 1
ATOM 1480 C CA . LEU A 1 194 ? 7.476 -4.514 -9.514 1.00 97.88 194 LEU A CA 1
ATOM 1481 C C . LEU A 1 194 ? 7.429 -6.041 -9.388 1.00 97.88 194 LEU A C 1
ATOM 1483 O O . LEU A 1 194 ? 7.781 -6.599 -8.349 1.00 97.88 194 LEU A O 1
ATOM 1487 N N . CYS A 1 195 ? 7.046 -6.718 -10.463 1.00 97.88 195 CYS A N 1
ATOM 1488 C CA . CYS A 1 195 ? 6.957 -8.167 -10.521 1.00 97.88 195 CYS A CA 1
ATOM 1489 C C . CYS A 1 195 ? 7.669 -8.704 -11.760 1.00 97.88 195 CYS A C 1
ATOM 1491 O O . CYS A 1 195 ? 7.571 -8.144 -12.850 1.00 97.88 195 CYS A O 1
ATOM 1493 N N . VAL A 1 196 ? 8.378 -9.817 -11.591 1.00 97.25 196 VAL A N 1
ATOM 1494 C CA . VAL A 1 196 ? 8.979 -10.577 -12.687 1.00 97.25 196 VAL A CA 1
ATOM 1495 C C . VAL A 1 196 ? 8.591 -12.035 -12.505 1.00 97.25 196 VAL A C 1
ATOM 1497 O O . VAL A 1 196 ? 8.800 -12.608 -11.426 1.00 97.25 196 VAL A O 1
ATOM 1500 N N . HIS A 1 197 ? 8.063 -12.625 -13.576 1.00 96.06 197 HIS A N 1
ATOM 1501 C CA . HIS A 1 197 ? 7.708 -14.036 -13.653 1.00 96.06 197 HIS A CA 1
ATOM 1502 C C . HIS A 1 197 ? 8.870 -14.906 -13.169 1.00 96.06 197 HIS A C 1
ATOM 1504 O O . HIS A 1 197 ? 10.032 -14.656 -13.506 1.00 96.06 197 HIS A O 1
ATOM 1510 N N . ARG A 1 198 ? 8.571 -15.929 -12.361 1.00 93.81 198 ARG A N 1
ATOM 1511 C CA . ARG A 1 198 ? 9.590 -16.673 -11.599 1.00 93.81 198 ARG A CA 1
ATOM 1512 C C . ARG A 1 198 ? 10.696 -17.266 -12.477 1.00 93.81 198 ARG A C 1
ATOM 1514 O O . ARG A 1 198 ? 11.858 -17.206 -12.088 1.00 93.81 198 ARG A O 1
ATOM 1521 N N . GLU A 1 199 ? 10.340 -17.763 -13.658 1.00 92.25 199 GLU A N 1
ATOM 1522 C CA . GLU A 1 199 ? 11.269 -18.355 -14.637 1.00 92.25 199 GLU A CA 1
ATOM 1523 C C . GLU A 1 199 ? 12.265 -17.356 -15.239 1.00 92.25 199 GLU A C 1
ATOM 1525 O O . GLU A 1 199 ? 13.340 -17.749 -15.670 1.00 92.25 199 GLU A O 1
ATOM 1530 N N . LEU A 1 200 ? 11.937 -16.061 -15.247 1.00 92.69 200 LEU A N 1
ATOM 1531 C CA . LEU A 1 200 ? 12.787 -15.018 -15.829 1.00 92.69 200 LEU A CA 1
ATOM 1532 C C . LEU A 1 200 ? 13.603 -14.263 -14.768 1.00 92.69 200 LEU A C 1
ATOM 1534 O O . LEU A 1 200 ? 14.350 -13.324 -15.074 1.00 92.69 200 LEU A O 1
ATOM 1538 N N . ARG A 1 201 ? 13.487 -14.659 -13.496 1.00 92.94 201 ARG A N 1
ATOM 1539 C CA . ARG A 1 201 ? 14.309 -14.108 -12.415 1.00 92.94 201 ARG A CA 1
ATOM 1540 C C . ARG A 1 201 ? 15.773 -14.493 -12.655 1.00 92.94 201 ARG A C 1
ATOM 1542 O O . ARG A 1 201 ? 16.084 -15.626 -12.988 1.00 92.94 201 ARG A O 1
ATOM 1549 N N . GLY A 1 202 ? 16.681 -13.532 -12.489 1.00 89.25 202 GLY A N 1
ATOM 1550 C CA . GLY A 1 202 ? 18.108 -13.699 -12.808 1.00 89.25 202 GLY A CA 1
ATOM 1551 C C . GLY A 1 202 ? 18.520 -13.168 -14.187 1.00 89.25 202 GLY A C 1
ATOM 1552 O O . GLY A 1 202 ? 19.702 -12.916 -14.400 1.00 89.25 202 GLY A O 1
ATOM 1553 N N . HIS A 1 203 ? 17.567 -12.861 -15.075 1.00 90.38 203 HIS A N 1
ATOM 1554 C CA . HIS A 1 203 ? 17.835 -12.322 -16.419 1.00 90.38 203 HIS A CA 1
ATOM 1555 C C . HIS A 1 203 ? 17.814 -10.784 -16.503 1.00 90.38 203 HIS A C 1
ATOM 1557 O O . HIS A 1 203 ? 17.647 -10.218 -17.575 1.00 90.38 203 HIS A O 1
ATOM 1563 N N . GLN A 1 204 ? 17.981 -10.087 -15.373 1.00 89.56 204 GLN A N 1
ATOM 1564 C CA . GLN A 1 204 ? 18.070 -8.616 -15.305 1.00 89.56 204 GLN A CA 1
ATOM 1565 C C . GLN A 1 204 ? 16.846 -7.843 -15.853 1.00 89.56 204 GLN A C 1
ATOM 1567 O O . GLN A 1 204 ? 16.961 -6.662 -16.178 1.00 89.56 204 GLN A O 1
ATOM 1572 N N . LEU A 1 205 ? 15.653 -8.451 -15.862 1.00 92.44 205 LEU A N 1
ATOM 1573 C CA . LEU A 1 205 ? 14.417 -7.771 -16.281 1.00 92.44 205 LEU A CA 1
ATOM 1574 C C . LEU A 1 205 ? 13.989 -6.630 -15.352 1.00 92.44 205 LEU A C 1
ATOM 1576 O O . LEU A 1 205 ? 13.550 -5.590 -15.831 1.00 92.44 205 LEU A O 1
ATOM 1580 N N . ALA A 1 206 ? 14.150 -6.781 -14.034 1.00 94.12 206 ALA A N 1
ATOM 1581 C CA . ALA A 1 206 ? 13.793 -5.726 -13.081 1.00 94.12 206 ALA A CA 1
ATOM 1582 C C . ALA A 1 206 ? 14.551 -4.401 -13.348 1.00 94.12 206 ALA A C 1
ATOM 1584 O O . ALA A 1 206 ? 13.898 -3.367 -13.462 1.00 94.12 206 ALA A O 1
ATOM 1585 N N . PRO A 1 207 ? 15.886 -4.400 -13.545 1.00 93.19 207 PRO A N 1
ATOM 1586 C CA . PRO A 1 207 ? 16.618 -3.232 -14.038 1.00 93.19 207 PRO A CA 1
ATOM 1587 C C . PRO A 1 207 ? 16.061 -2.587 -15.313 1.00 93.19 207 PRO A C 1
ATOM 1589 O O . PRO A 1 207 ? 16.071 -1.362 -15.415 1.00 93.19 207 PRO A O 1
ATOM 1592 N N . LEU A 1 208 ? 15.608 -3.379 -16.293 1.00 93.19 208 LEU A N 1
ATOM 1593 C CA . LEU A 1 208 ? 15.034 -2.849 -17.535 1.00 93.19 208 LEU A CA 1
ATOM 1594 C C . LEU A 1 208 ? 13.684 -2.176 -17.274 1.00 93.19 208 LEU A C 1
ATOM 1596 O O . LEU A 1 208 ? 13.491 -1.043 -17.703 1.00 93.19 208 LEU A O 1
ATOM 1600 N N . LEU A 1 209 ? 12.792 -2.840 -16.528 1.00 95.94 209 LEU A N 1
ATOM 1601 C CA . LEU A 1 209 ? 11.490 -2.297 -16.121 1.00 95.94 209 LEU A CA 1
ATOM 1602 C C . LEU A 1 209 ? 11.648 -0.962 -15.383 1.00 95.94 209 LEU A C 1
ATOM 1604 O O . LEU A 1 209 ? 10.963 0.003 -15.708 1.00 95.94 209 LEU A O 1
ATOM 1608 N N . ILE A 1 210 ? 12.588 -0.887 -14.433 1.00 95.19 210 ILE A N 1
ATOM 1609 C CA . ILE A 1 210 ? 12.876 0.345 -13.684 1.00 95.19 210 ILE A CA 1
ATOM 1610 C C . ILE A 1 210 ? 13.342 1.455 -14.631 1.00 95.19 210 ILE A C 1
ATOM 1612 O O . ILE A 1 210 ? 12.813 2.558 -14.566 1.00 95.19 210 ILE A O 1
ATOM 1616 N N . LYS A 1 211 ? 14.292 1.171 -15.535 1.00 92.62 211 LYS A N 1
ATOM 1617 C CA . LYS A 1 211 ? 14.794 2.169 -16.495 1.00 92.62 211 LYS A CA 1
ATOM 1618 C C . LYS A 1 211 ? 13.690 2.717 -17.395 1.00 92.62 211 LYS A C 1
ATOM 1620 O O . LYS A 1 211 ? 13.639 3.927 -17.597 1.00 92.62 211 LYS A O 1
ATOM 1625 N N . GLU A 1 212 ? 12.836 1.845 -17.926 1.00 94.19 212 GLU A N 1
ATOM 1626 C CA . GLU A 1 212 ? 11.754 2.280 -18.810 1.00 94.19 212 GLU A CA 1
ATOM 1627 C C . GLU A 1 212 ? 10.699 3.088 -18.054 1.00 94.19 212 GLU A C 1
ATOM 1629 O O . GLU A 1 212 ? 10.297 4.154 -18.514 1.00 94.19 212 GLU A O 1
ATOM 1634 N N . LEU A 1 213 ? 10.319 2.654 -16.848 1.00 95.06 213 LEU A N 1
ATOM 1635 C CA . LEU A 1 213 ? 9.414 3.429 -16.003 1.00 95.06 213 LEU A CA 1
ATOM 1636 C C . LEU A 1 213 ? 9.991 4.812 -15.680 1.00 95.06 213 LEU A C 1
ATOM 1638 O O . LEU A 1 213 ? 9.285 5.808 -15.805 1.00 95.06 213 LEU A O 1
ATOM 1642 N N . THR A 1 214 ? 11.273 4.897 -15.308 1.00 92.06 214 THR A N 1
ATOM 1643 C CA . THR A 1 214 ? 11.950 6.178 -15.057 1.00 92.06 214 THR A CA 1
ATOM 1644 C C . THR A 1 214 ? 11.908 7.082 -16.288 1.00 92.06 214 THR A C 1
ATOM 1646 O O . THR A 1 214 ? 11.563 8.257 -16.164 1.00 92.06 214 THR A O 1
ATOM 1649 N N . ARG A 1 215 ? 12.204 6.545 -17.481 1.00 90.12 215 ARG A N 1
ATOM 1650 C CA . ARG A 1 215 ? 12.150 7.301 -18.741 1.00 90.12 215 ARG A CA 1
ATOM 1651 C C . ARG A 1 215 ? 10.754 7.879 -18.987 1.00 90.12 215 ARG A C 1
ATOM 1653 O O . ARG A 1 215 ? 10.639 9.072 -19.258 1.00 90.12 215 ARG A O 1
ATOM 1660 N N . LEU A 1 216 ? 9.708 7.063 -18.841 1.00 90.50 216 LEU A N 1
ATOM 1661 C CA . LEU A 1 216 ? 8.319 7.480 -19.059 1.00 90.50 216 LEU A CA 1
ATOM 1662 C C . LEU A 1 216 ? 7.835 8.495 -18.018 1.00 90.50 216 LEU A C 1
ATOM 1664 O O . LEU A 1 216 ? 7.204 9.478 -18.386 1.00 90.50 216 LEU A O 1
ATOM 1668 N N . VAL A 1 217 ? 8.175 8.320 -16.737 1.00 89.50 217 VAL A N 1
ATOM 1669 C CA . VAL A 1 217 ? 7.831 9.292 -15.682 1.00 89.50 217 VAL A CA 1
ATOM 1670 C C . VAL A 1 217 ? 8.469 10.658 -15.967 1.00 89.50 217 VAL A C 1
ATOM 1672 O O . VAL A 1 217 ? 7.810 11.691 -15.821 1.00 89.50 217 VAL A O 1
ATOM 1675 N N . HIS A 1 218 ? 9.725 10.674 -16.424 1.00 86.75 218 HIS A N 1
ATOM 1676 C CA . HIS A 1 218 ? 10.405 11.909 -16.814 1.00 86.75 218 HIS A CA 1
ATOM 1677 C C . HIS A 1 218 ? 9.751 12.545 -18.050 1.00 86.75 218 HIS A C 1
ATOM 1679 O O . HIS A 1 218 ? 9.505 13.749 -18.057 1.00 86.75 218 HIS A O 1
ATOM 1685 N N . ALA A 1 219 ? 9.466 11.747 -19.083 1.00 83.50 219 ALA A N 1
ATOM 1686 C CA . ALA A 1 219 ? 8.978 12.232 -20.373 1.00 83.50 219 ALA A CA 1
ATOM 1687 C C . ALA A 1 219 ? 7.514 12.692 -20.334 1.00 83.50 219 ALA A C 1
ATOM 1689 O O . ALA A 1 219 ? 7.188 13.745 -20.875 1.00 83.50 219 ALA A O 1
ATOM 1690 N N . GLU A 1 220 ? 6.631 11.917 -19.698 1.00 85.81 220 GLU A N 1
ATOM 1691 C CA . GLU A 1 220 ? 5.186 12.174 -19.701 1.00 85.81 220 GLU A CA 1
ATOM 1692 C C . GLU A 1 220 ? 4.754 13.138 -18.591 1.00 85.81 220 GLU A C 1
ATOM 1694 O O . GLU A 1 220 ? 3.806 13.899 -18.780 1.00 85.81 220 GLU A O 1
ATOM 1699 N N . TYR A 1 221 ? 5.441 13.137 -17.440 1.00 83.12 221 TYR A N 1
ATOM 1700 C CA . TYR A 1 221 ? 5.031 13.939 -16.280 1.00 83.12 221 TYR A CA 1
ATOM 1701 C C . TYR A 1 221 ? 6.022 15.020 -15.862 1.00 83.12 221 TYR A C 1
ATOM 1703 O O . TYR A 1 221 ? 5.667 15.855 -15.027 1.00 83.12 221 TYR A O 1
ATOM 1711 N N . GLY A 1 222 ? 7.253 15.018 -16.386 1.00 81.38 222 GLY A N 1
ATOM 1712 C CA . GLY A 1 222 ? 8.294 15.948 -15.938 1.00 81.38 222 GLY A CA 1
ATOM 1713 C C . GLY A 1 222 ? 8.632 15.795 -14.450 1.00 81.38 222 GLY A C 1
ATOM 1714 O O . GLY A 1 222 ? 9.051 16.756 -13.807 1.00 81.38 222 GLY A O 1
ATOM 1715 N N . VAL A 1 223 ? 8.401 14.607 -13.885 1.00 83.81 223 VAL A N 1
ATOM 1716 C CA . VAL A 1 223 ? 8.703 14.274 -12.488 1.00 83.81 223 VAL A CA 1
ATOM 1717 C C . VAL A 1 223 ? 10.030 13.532 -12.460 1.00 83.81 223 VAL A C 1
ATOM 1719 O O . VAL A 1 223 ? 10.215 12.600 -13.227 1.00 83.81 223 VAL A O 1
ATOM 1722 N N . PHE A 1 224 ? 10.946 13.921 -11.574 1.00 83.56 224 PHE A N 1
ATOM 1723 C CA . PHE A 1 224 ? 12.313 13.374 -11.522 1.00 83.56 224 PHE A CA 1
ATOM 1724 C C . PHE A 1 224 ? 12.638 12.702 -10.184 1.00 83.56 224 PHE A C 1
ATOM 1726 O O . PHE A 1 224 ? 13.790 12.383 -9.891 1.00 83.56 224 PHE A O 1
ATOM 1733 N N . GLN A 1 225 ? 11.623 12.525 -9.340 1.00 82.88 225 GLN A N 1
ATOM 1734 C CA . GLN A 1 225 ? 11.733 11.912 -8.027 1.00 82.88 225 GLN A CA 1
ATOM 1735 C C . GLN A 1 225 ? 10.710 10.793 -7.899 1.00 82.88 225 GLN A C 1
ATOM 1737 O O . GLN A 1 225 ? 9.561 10.928 -8.330 1.00 82.88 225 GLN A O 1
ATOM 1742 N N . ALA A 1 226 ? 11.128 9.711 -7.253 1.00 90.06 226 ALA A N 1
ATOM 1743 C CA . ALA A 1 226 ? 10.273 8.581 -6.953 1.00 90.06 226 ALA A CA 1
ATOM 1744 C C . ALA A 1 226 ? 10.451 8.121 -5.503 1.00 90.06 226 ALA A C 1
ATOM 1746 O O . ALA A 1 226 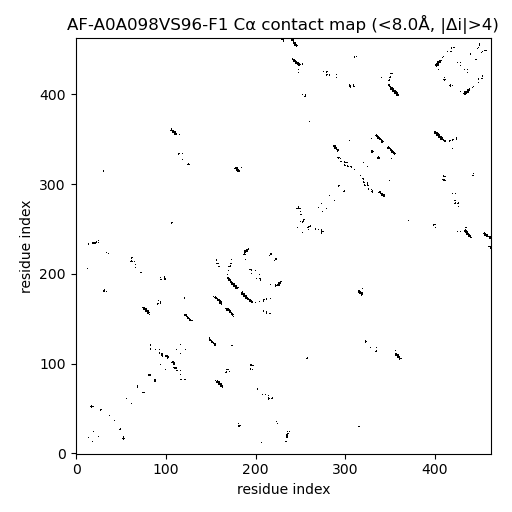? 11.546 8.199 -4.948 1.00 90.06 226 ALA A O 1
ATOM 1747 N N . LEU A 1 227 ? 9.372 7.614 -4.915 1.00 91.62 227 LEU A N 1
ATOM 1748 C CA . LEU A 1 227 ? 9.372 6.853 -3.674 1.00 91.62 227 LEU A CA 1
ATOM 1749 C C . LEU A 1 227 ? 8.984 5.419 -3.990 1.00 91.62 227 LEU A C 1
ATOM 1751 O O . LEU A 1 227 ? 8.060 5.166 -4.759 1.00 91.62 227 LEU A O 1
ATOM 1755 N N . PHE A 1 228 ? 9.666 4.485 -3.356 1.00 94.31 228 PHE A N 1
ATOM 1756 C CA . PHE A 1 228 ? 9.321 3.077 -3.378 1.00 94.31 228 PHE A CA 1
ATOM 1757 C C . PHE A 1 228 ? 9.658 2.495 -2.015 1.00 94.31 228 PHE A C 1
ATOM 1759 O O . PHE A 1 228 ? 10.501 3.038 -1.302 1.00 94.31 228 PHE A O 1
ATOM 1766 N N . SER A 1 229 ? 9.013 1.388 -1.675 1.00 93.69 229 SER A N 1
ATOM 1767 C CA . SER A 1 229 ? 9.280 0.661 -0.441 1.00 93.69 229 SER A CA 1
ATOM 1768 C C . SER A 1 229 ? 9.700 -0.770 -0.736 1.00 93.69 229 SER A C 1
ATOM 1770 O O . SER A 1 229 ? 9.229 -1.372 -1.705 1.00 93.69 229 SER A O 1
ATOM 1772 N N . THR A 1 230 ? 10.565 -1.347 0.095 1.00 91.69 230 THR A N 1
ATOM 1773 C CA . THR A 1 230 ? 10.986 -2.745 -0.072 1.00 91.69 230 THR A CA 1
ATOM 1774 C C . THR A 1 230 ? 11.348 -3.421 1.247 1.00 91.69 230 THR A C 1
ATOM 1776 O O . THR A 1 230 ? 11.851 -2.804 2.181 1.00 91.69 230 THR A O 1
ATOM 1779 N N . GLU A 1 231 ? 11.138 -4.733 1.319 1.00 87.50 231 GLU A N 1
ATOM 1780 C CA . GLU A 1 231 ? 11.623 -5.556 2.434 1.00 87.50 231 GLU A CA 1
ATOM 1781 C C . GLU A 1 231 ? 13.099 -5.944 2.274 1.00 87.50 231 GLU A C 1
ATOM 1783 O O . GLU A 1 231 ? 13.751 -6.400 3.217 1.00 87.50 231 GLU A O 1
ATOM 1788 N N . ARG A 1 232 ? 13.661 -5.766 1.071 1.00 86.00 232 ARG A N 1
ATOM 1789 C CA . ARG A 1 232 ? 15.075 -6.031 0.800 1.00 86.00 232 ARG A CA 1
ATOM 1790 C C . ARG A 1 232 ? 15.922 -4.858 1.281 1.00 86.00 232 ARG A C 1
ATOM 1792 O O . ARG A 1 232 ? 15.536 -3.701 1.187 1.00 86.00 232 ARG A O 1
ATOM 1799 N N . ILE A 1 233 ? 17.122 -5.156 1.764 1.00 82.56 233 ILE A N 1
ATOM 1800 C CA . ILE A 1 233 ? 18.096 -4.115 2.091 1.00 82.56 233 ILE A CA 1
ATOM 1801 C C . ILE A 1 233 ? 18.719 -3.640 0.776 1.00 82.56 233 ILE A C 1
ATOM 1803 O O . ILE A 1 233 ? 19.460 -4.390 0.141 1.00 82.56 233 ILE A O 1
ATOM 1807 N N . LEU A 1 234 ? 18.396 -2.411 0.374 1.00 83.56 234 LEU A N 1
ATOM 1808 C CA . LEU A 1 234 ? 19.035 -1.688 -0.725 1.00 83.56 234 LEU A CA 1
ATOM 1809 C C . LEU A 1 234 ? 19.794 -0.466 -0.163 1.00 83.56 234 LEU A C 1
ATOM 1811 O O . LEU A 1 234 ? 19.407 0.046 0.890 1.00 83.56 234 LEU A O 1
ATOM 1815 N N . PRO A 1 235 ? 20.881 -0.002 -0.807 1.00 72.69 235 PRO A N 1
ATOM 1816 C CA . PRO A 1 235 ? 21.586 1.212 -0.384 1.00 72.69 235 PRO A CA 1
ATOM 1817 C C . PRO A 1 235 ? 20.719 2.471 -0.551 1.00 72.69 235 PRO A C 1
ATOM 1819 O O . PRO A 1 235 ? 20.034 2.588 -1.563 1.00 72.69 235 PRO A O 1
ATOM 1822 N N . ALA A 1 236 ? 20.801 3.479 0.319 1.00 75.44 236 ALA A N 1
ATOM 1823 C CA . ALA A 1 236 ? 20.593 3.432 1.764 1.00 75.44 236 ALA A CA 1
ATOM 1824 C C . ALA A 1 236 ? 19.153 3.930 2.031 1.00 75.44 236 ALA A C 1
ATOM 1826 O O . ALA A 1 236 ? 18.770 4.959 1.469 1.00 75.44 236 ALA A O 1
ATOM 1827 N N . PRO A 1 237 ? 18.341 3.226 2.843 1.00 84.62 237 PRO A N 1
ATOM 1828 C CA . PRO A 1 237 ? 16.929 3.559 3.009 1.00 84.62 237 PRO A CA 1
ATOM 1829 C C . PRO A 1 237 ? 16.743 4.841 3.829 1.00 84.62 237 PRO A C 1
ATOM 1831 O O . PRO A 1 237 ? 17.470 5.074 4.795 1.00 84.62 237 PRO A O 1
ATOM 1834 N N . VAL A 1 238 ? 15.749 5.654 3.459 1.00 84.38 238 VAL A N 1
ATOM 1835 C CA . VAL A 1 238 ? 15.430 6.914 4.159 1.00 84.38 238 VAL A CA 1
ATOM 1836 C C . VAL A 1 238 ? 14.828 6.640 5.539 1.00 84.38 238 VAL A C 1
ATOM 1838 O O . VAL A 1 238 ? 15.111 7.358 6.495 1.00 84.38 238 VAL A O 1
ATOM 1841 N N . ALA A 1 239 ? 14.019 5.588 5.647 1.00 85.62 239 ALA A N 1
ATOM 1842 C CA . ALA A 1 239 ? 13.406 5.142 6.887 1.00 85.62 239 ALA A CA 1
ATOM 1843 C C . ALA A 1 239 ? 13.392 3.610 6.948 1.00 85.62 239 ALA A C 1
ATOM 1845 O O . ALA A 1 239 ? 13.683 2.911 5.982 1.00 85.62 239 ALA A O 1
ATOM 1846 N N . THR A 1 240 ? 13.102 3.053 8.115 1.00 89.50 240 THR A N 1
ATOM 1847 C CA . THR A 1 240 ? 12.825 1.624 8.258 1.00 89.50 240 THR A CA 1
ATOM 1848 C C . THR A 1 240 ? 11.742 1.473 9.303 1.00 89.50 240 THR A C 1
ATOM 1850 O O . THR A 1 240 ? 11.890 1.956 10.424 1.00 89.50 240 THR A O 1
ATOM 1853 N N . CYS A 1 241 ? 10.666 0.802 8.924 1.00 92.06 241 CYS A N 1
ATOM 1854 C CA . CYS A 1 241 ? 9.508 0.548 9.759 1.00 92.06 241 CYS A CA 1
ATOM 1855 C C . CYS A 1 241 ? 9.360 -0.960 9.959 1.00 92.06 241 CYS A C 1
ATOM 1857 O O . CYS A 1 241 ? 9.637 -1.753 9.059 1.00 92.06 241 CYS A O 1
ATOM 1859 N N . ARG A 1 242 ? 8.938 -1.370 11.148 1.00 92.88 242 ARG A N 1
ATOM 1860 C CA . ARG A 1 242 ? 8.658 -2.763 11.495 1.00 92.88 242 ARG A CA 1
ATOM 1861 C C . ARG A 1 242 ? 7.171 -3.044 11.299 1.00 92.88 242 ARG A C 1
ATOM 1863 O O . ARG A 1 242 ? 6.347 -2.183 11.610 1.00 92.88 242 ARG A O 1
ATOM 1870 N N . TYR A 1 243 ? 6.841 -4.239 10.818 1.00 93.56 243 TYR A N 1
ATOM 1871 C CA . TYR A 1 243 ? 5.463 -4.725 10.799 1.00 93.56 243 TYR A CA 1
ATOM 1872 C C . TYR A 1 243 ? 4.991 -5.122 12.196 1.00 93.56 243 TYR A C 1
ATOM 1874 O O . TYR A 1 243 ? 5.736 -5.683 12.992 1.00 93.56 243 TYR A O 1
ATOM 1882 N N . TRP A 1 244 ? 3.733 -4.833 12.483 1.00 96.00 244 TRP A N 1
ATOM 1883 C CA . TRP A 1 244 ? 3.042 -5.202 13.708 1.00 96.00 244 TRP A CA 1
ATOM 1884 C C . TRP A 1 244 ? 1.724 -5.862 13.347 1.00 96.00 244 TRP A C 1
ATOM 1886 O O . TRP A 1 244 ? 1.111 -5.511 12.335 1.00 96.00 244 TRP A O 1
ATOM 1896 N N . HIS A 1 245 ? 1.285 -6.801 14.178 1.00 94.88 245 HIS A N 1
ATOM 1897 C CA . HIS A 1 245 ? 0.086 -7.580 13.911 1.00 94.88 245 HIS A CA 1
ATOM 1898 C C . HIS A 1 245 ? -0.797 -7.664 15.150 1.00 94.88 245 HIS A C 1
ATOM 1900 O O . HIS A 1 245 ? -0.328 -7.847 16.275 1.00 94.88 245 HIS A O 1
ATOM 1906 N N . TYR A 1 246 ? -2.098 -7.559 14.920 1.00 95.06 246 TYR A N 1
ATOM 1907 C CA . TYR A 1 246 ? -3.131 -7.815 15.902 1.00 95.06 246 TYR A CA 1
ATOM 1908 C C . TYR A 1 246 ? -3.971 -9.006 15.426 1.00 95.06 246 TYR A C 1
ATOM 1910 O O . TYR A 1 246 ? -4.737 -8.866 14.464 1.00 95.06 246 TYR A O 1
ATOM 1918 N N . PRO A 1 247 ? -3.832 -10.183 16.058 1.00 94.2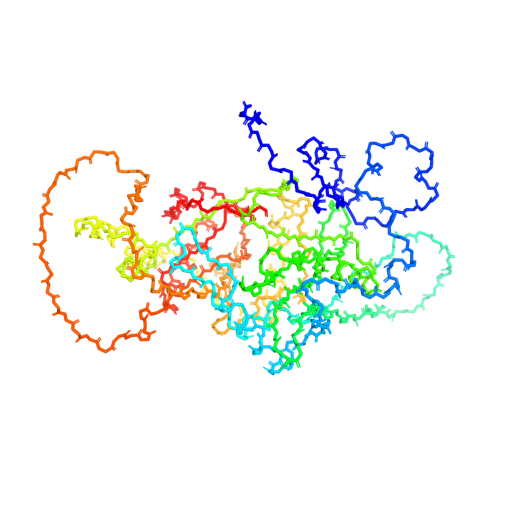5 247 PRO A N 1
ATOM 1919 C CA . PRO A 1 247 ? -4.670 -11.339 15.766 1.00 94.25 247 PRO A CA 1
ATOM 1920 C C . PRO A 1 247 ? -6.138 -11.031 16.067 1.00 94.25 247 PRO A C 1
ATOM 1922 O O . PRO A 1 247 ? -6.480 -10.697 17.197 1.00 94.25 247 PRO A O 1
ATOM 1925 N N . LEU A 1 248 ? -7.013 -11.160 15.069 1.00 93.75 248 LEU A N 1
ATOM 1926 C CA . LEU A 1 248 ? -8.464 -11.026 15.254 1.00 93.75 248 LEU A CA 1
ATOM 1927 C C . LEU A 1 248 ? -9.127 -12.401 15.410 1.00 93.75 248 LEU A C 1
ATOM 1929 O O . LEU A 1 248 ? -10.142 -12.528 16.092 1.00 93.75 248 LEU A O 1
ATOM 1933 N N . ARG A 1 249 ? -8.555 -13.437 14.780 1.00 92.38 249 ARG A N 1
ATOM 1934 C CA . ARG A 1 249 ? -9.039 -14.826 14.810 1.00 92.38 249 ARG A CA 1
ATOM 1935 C C . ARG A 1 249 ? -7.872 -15.801 14.943 1.00 92.38 249 ARG A C 1
ATOM 1937 O O . ARG A 1 249 ? -7.407 -16.370 13.959 1.00 92.38 249 ARG A O 1
ATOM 1944 N N . VAL A 1 250 ? -7.394 -15.990 16.173 1.00 91.75 250 VAL A N 1
ATOM 1945 C CA . VAL A 1 250 ? -6.167 -16.755 16.463 1.00 91.75 250 VAL A CA 1
ATOM 1946 C C . VAL A 1 250 ? -6.230 -18.180 15.911 1.00 91.75 250 VAL A C 1
ATOM 1948 O O . VAL A 1 250 ? -5.299 -18.587 15.225 1.00 91.75 250 VAL A O 1
ATOM 1951 N N . SER A 1 251 ? -7.321 -18.918 16.151 1.00 89.44 251 SER A N 1
ATOM 1952 C CA . SER A 1 251 ? -7.448 -20.307 15.680 1.00 89.44 251 SER A CA 1
ATOM 1953 C C . SER A 1 251 ? -7.269 -20.429 14.165 1.00 89.44 251 SER A C 1
ATOM 1955 O O . SER A 1 251 ? -6.470 -21.240 13.709 1.00 89.44 251 SER A O 1
ATOM 1957 N N . ARG A 1 252 ? -7.909 -19.544 13.389 1.00 90.00 252 ARG A N 1
ATOM 1958 C CA . ARG A 1 252 ? -7.771 -19.517 11.926 1.00 90.00 252 ARG A CA 1
ATOM 1959 C C . ARG A 1 252 ? -6.340 -19.204 11.494 1.00 90.00 252 ARG A C 1
ATOM 1961 O O . ARG A 1 252 ? -5.821 -19.856 10.603 1.00 90.00 252 ARG A O 1
ATOM 1968 N N . LEU A 1 253 ? -5.681 -18.246 12.146 1.00 91.00 253 LEU A N 1
ATOM 1969 C CA . LEU A 1 253 ? -4.294 -17.897 11.824 1.00 91.00 253 LEU A CA 1
ATOM 1970 C C . LEU A 1 253 ? -3.305 -19.042 12.112 1.00 91.00 253 LEU A C 1
ATOM 1972 O O . LEU A 1 253 ? -2.296 -19.156 11.415 1.00 91.00 253 LEU A O 1
ATOM 1976 N N . VAL A 1 254 ? -3.581 -19.882 13.116 1.00 89.31 254 VAL A N 1
ATOM 1977 C CA . VAL A 1 254 ? -2.804 -21.104 13.394 1.00 89.31 254 VAL A CA 1
ATOM 1978 C C . VAL A 1 254 ? -3.083 -22.183 12.344 1.00 89.31 254 VAL A C 1
ATOM 1980 O O . VAL A 1 254 ? -2.149 -22.817 11.854 1.00 89.31 254 VAL A O 1
ATOM 1983 N N . GLU A 1 255 ? -4.348 -22.378 11.962 1.00 87.56 255 GLU A N 1
ATOM 1984 C CA . GLU A 1 255 ? -4.750 -23.332 10.917 1.00 87.56 255 GLU A CA 1
ATOM 1985 C C . GLU A 1 255 ? -4.102 -23.015 9.563 1.00 87.56 255 GLU A C 1
ATOM 1987 O O . GLU A 1 255 ? -3.621 -23.921 8.884 1.00 87.56 255 GLU A O 1
ATOM 1992 N N . THR A 1 256 ? -4.026 -21.732 9.199 1.00 86.62 256 THR A N 1
ATOM 1993 C CA . THR A 1 256 ? -3.444 -21.269 7.929 1.00 86.62 256 THR A CA 1
ATOM 1994 C C . THR A 1 256 ? -1.919 -21.127 7.961 1.00 86.62 256 THR A C 1
ATOM 1996 O O . THR A 1 256 ? -1.325 -20.761 6.951 1.00 86.62 256 THR A O 1
ATOM 1999 N N . GLY A 1 257 ? -1.273 -21.357 9.110 1.00 85.31 257 GLY A N 1
ATOM 2000 C CA . GLY A 1 257 ? 0.184 -21.258 9.265 1.00 85.31 257 GLY A CA 1
ATOM 2001 C C . GLY A 1 257 ? 0.748 -19.835 9.362 1.00 85.31 257 GLY A C 1
ATOM 2002 O O . GLY A 1 257 ? 1.963 -19.675 9.335 1.00 85.31 257 GLY A O 1
ATOM 2003 N N . PHE A 1 258 ? -0.098 -18.809 9.515 1.00 85.88 258 PHE A N 1
ATOM 2004 C CA . PHE A 1 258 ? 0.357 -17.434 9.785 1.00 85.88 258 PHE A CA 1
ATOM 2005 C C . PHE A 1 258 ? 0.972 -17.321 11.181 1.00 85.88 258 PHE A C 1
ATOM 2007 O O . PHE A 1 258 ? 1.948 -16.608 11.393 1.00 85.88 258 PHE A O 1
ATOM 2014 N N . ILE A 1 259 ? 0.386 -18.038 12.141 1.00 86.81 259 ILE A N 1
ATOM 2015 C CA . ILE A 1 259 ? 0.975 -18.288 13.453 1.00 86.81 259 ILE A CA 1
ATOM 2016 C C . ILE A 1 259 ? 1.465 -19.731 13.448 1.00 86.81 259 ILE A C 1
ATOM 2018 O O . ILE A 1 259 ? 0.721 -20.642 13.081 1.00 86.81 259 ILE A O 1
ATOM 2022 N N . SER A 1 260 ? 2.701 -19.950 13.891 1.00 83.75 260 SER A N 1
ATOM 2023 C CA . SER A 1 260 ? 3.239 -21.295 14.085 1.00 83.75 260 SER A CA 1
ATOM 2024 C C . SER A 1 260 ? 2.323 -22.141 14.972 1.00 83.75 260 SER A C 1
ATOM 2026 O O . SER A 1 260 ? 1.756 -21.653 15.953 1.00 83.75 260 SER A O 1
ATOM 2028 N N . LYS A 1 261 ? 2.216 -23.436 14.657 1.00 83.25 261 LYS A N 1
ATOM 2029 C CA . LYS A 1 261 ? 1.481 -24.391 15.498 1.00 83.25 261 LYS A CA 1
ATOM 2030 C C . LYS A 1 261 ? 2.015 -24.345 16.928 1.00 83.25 261 LYS A C 1
ATOM 2032 O O . LYS A 1 261 ? 3.224 -24.356 17.144 1.00 83.25 261 LYS A O 1
ATOM 2037 N N . CYS A 1 262 ? 1.106 -24.306 17.893 1.00 82.00 262 CYS A N 1
ATOM 2038 C CA . CYS A 1 262 ? 1.421 -24.211 19.311 1.00 82.00 262 CYS A CA 1
ATOM 2039 C C . CYS A 1 262 ? 0.601 -25.225 20.119 1.00 82.00 262 CYS A C 1
ATOM 2041 O O . CYS A 1 262 ? -0.307 -25.865 19.588 1.00 82.00 262 CYS A O 1
ATOM 2043 N N . SER A 1 263 ? 0.946 -25.399 21.398 1.00 87.94 263 SER A N 1
ATOM 2044 C CA . SER A 1 263 ? 0.192 -26.280 22.295 1.00 87.94 263 SER A CA 1
ATOM 2045 C C . SER A 1 263 ? -1.239 -25.769 22.511 1.00 87.94 263 SER A C 1
ATOM 2047 O O . SER A 1 263 ? -1.502 -24.569 22.392 1.00 87.94 263 SER A O 1
ATOM 2049 N N . GLU A 1 264 ? -2.160 -26.653 22.903 1.00 87.31 264 GLU A N 1
ATOM 2050 C CA . GLU A 1 264 ? -3.540 -26.263 23.236 1.00 87.31 264 GLU A CA 1
ATOM 2051 C C . GLU A 1 264 ? -3.593 -25.190 24.337 1.00 87.31 264 GLU A C 1
ATOM 2053 O O . GLU A 1 264 ? -4.387 -24.252 24.254 1.00 87.31 264 GLU A O 1
ATOM 2058 N N . ALA A 1 265 ? -2.701 -25.273 25.330 1.00 87.50 265 ALA A N 1
ATOM 2059 C CA . ALA A 1 265 ? -2.591 -24.281 26.398 1.00 87.50 265 ALA A CA 1
ATOM 2060 C C . ALA A 1 265 ? -2.182 -22.898 25.857 1.00 87.50 265 ALA A C 1
ATOM 2062 O O . ALA A 1 265 ? -2.778 -21.879 26.216 1.00 87.50 265 ALA A O 1
ATOM 2063 N N . THR A 1 266 ? -1.205 -22.858 24.946 1.00 86.50 266 THR A N 1
ATOM 2064 C CA . THR A 1 266 ? -0.765 -21.623 24.283 1.00 86.50 266 THR A CA 1
ATOM 2065 C C . THR A 1 266 ? -1.881 -21.024 23.424 1.00 86.50 266 THR A C 1
ATOM 2067 O O . THR A 1 266 ? -2.124 -19.816 23.476 1.00 86.50 266 THR A O 1
ATOM 2070 N N . LEU A 1 267 ? -2.602 -21.858 22.671 1.00 88.25 267 LEU A N 1
ATOM 2071 C CA . LEU A 1 267 ? -3.737 -21.421 21.860 1.00 88.25 267 LEU A CA 1
ATOM 2072 C C . LEU A 1 267 ? -4.858 -20.832 22.731 1.00 88.25 267 LEU A C 1
ATOM 2074 O O . LEU A 1 267 ? -5.384 -19.761 22.419 1.00 88.25 267 LEU A O 1
ATOM 2078 N N . ALA A 1 268 ? -5.193 -21.481 23.850 1.00 88.25 268 ALA A N 1
ATOM 2079 C CA . ALA A 1 268 ? -6.189 -20.992 24.803 1.00 88.25 268 ALA A CA 1
ATOM 2080 C C . ALA A 1 268 ? -5.792 -19.638 25.422 1.00 88.25 268 ALA A C 1
ATOM 2082 O O . ALA A 1 268 ? -6.631 -18.736 25.535 1.00 88.25 268 ALA A O 1
ATOM 2083 N N . TYR A 1 269 ? -4.510 -19.460 25.761 1.00 89.38 269 TYR A N 1
ATOM 2084 C CA . TYR A 1 269 ? -3.978 -18.181 26.233 1.00 89.38 269 TYR A CA 1
ATOM 2085 C C . TYR A 1 269 ? -4.170 -17.066 25.195 1.00 89.38 269 TYR A C 1
ATOM 2087 O O . TYR A 1 269 ? -4.717 -16.009 25.521 1.00 89.38 269 TYR A O 1
ATOM 2095 N N . PHE A 1 270 ? -3.787 -17.297 23.936 1.00 88.00 270 PHE A N 1
ATOM 2096 C CA . PHE A 1 270 ? -3.922 -16.285 22.886 1.00 88.00 270 PHE A CA 1
ATOM 2097 C C . PHE A 1 270 ? -5.377 -15.965 22.551 1.00 88.00 270 PHE A C 1
ATOM 2099 O O . PHE A 1 270 ? -5.712 -14.787 22.432 1.00 88.00 270 PHE A O 1
ATOM 2106 N N . ASN A 1 271 ? -6.247 -16.975 22.480 1.00 87.56 271 ASN A N 1
ATOM 2107 C CA . ASN A 1 271 ? -7.687 -16.769 22.315 1.00 87.56 271 ASN A CA 1
ATOM 2108 C C . ASN A 1 271 ? -8.271 -15.913 23.448 1.00 87.56 271 ASN A C 1
ATOM 2110 O O . ASN A 1 271 ? -9.115 -15.063 23.198 1.00 87.56 271 ASN A O 1
ATOM 2114 N N . THR A 1 272 ? -7.774 -16.064 24.678 1.00 88.81 272 THR A N 1
ATOM 2115 C CA . THR A 1 272 ? -8.202 -15.245 25.825 1.00 88.81 272 THR A CA 1
ATOM 2116 C C . THR A 1 272 ? -7.619 -13.825 25.794 1.00 88.81 272 THR A C 1
ATOM 2118 O O . THR A 1 272 ? -8.283 -12.862 26.197 1.00 88.81 272 THR A O 1
ATOM 2121 N N . LYS A 1 273 ? -6.367 -13.666 25.346 1.00 87.25 273 LYS A N 1
ATOM 2122 C CA . LYS A 1 273 ? -5.686 -12.364 25.234 1.00 87.25 273 LYS A CA 1
ATOM 2123 C C . LYS A 1 273 ? -6.308 -11.494 24.139 1.00 87.25 273 LYS A C 1
ATOM 2125 O O . LYS A 1 273 ? -6.541 -10.311 24.378 1.00 87.25 273 LYS A O 1
ATOM 2130 N N . TYR A 1 274 ? -6.596 -12.091 22.986 1.00 88.19 274 TYR A N 1
ATOM 2131 C CA . TYR A 1 274 ? -7.126 -11.434 21.786 1.00 88.19 274 TYR A CA 1
ATOM 2132 C C . TYR A 1 274 ? -8.632 -11.660 21.588 1.00 88.19 274 TYR A C 1
ATOM 2134 O O . TYR A 1 274 ? -9.154 -11.469 20.493 1.00 88.19 274 TYR A O 1
ATOM 2142 N N . ALA A 1 275 ? -9.333 -12.061 22.651 1.00 84.19 275 ALA A N 1
ATOM 2143 C CA . ALA A 1 275 ? -10.769 -12.298 22.639 1.00 84.19 275 ALA A CA 1
ATOM 2144 C C . ALA A 1 275 ? -11.523 -11.059 22.101 1.00 84.19 275 ALA A C 1
ATOM 2146 O O . ALA A 1 275 ? -11.364 -9.965 22.666 1.00 84.19 275 ALA A O 1
ATOM 2147 N N . PRO A 1 276 ? -12.354 -11.198 21.052 1.00 76.50 276 PRO A N 1
ATOM 2148 C CA . PRO A 1 276 ? -13.106 -10.090 20.461 1.00 76.50 276 PRO A CA 1
ATOM 2149 C C . PRO A 1 276 ? -13.955 -9.322 21.480 1.00 76.50 276 PRO A C 1
ATOM 2151 O O . PRO A 1 276 ? -14.091 -8.101 21.393 1.00 76.50 276 PRO A O 1
ATOM 2154 N N . GLU A 1 277 ? -14.466 -10.013 22.502 1.00 78.62 277 GLU A N 1
ATOM 2155 C CA . GLU A 1 277 ? -15.246 -9.433 23.596 1.00 78.62 277 GLU A CA 1
ATOM 2156 C C . GLU A 1 277 ? -14.456 -8.360 24.348 1.00 78.62 277 GLU A C 1
ATOM 2158 O O . GLU A 1 277 ? -15.040 -7.378 24.794 1.00 78.62 277 GLU A O 1
ATOM 2163 N N . ARG A 1 278 ? -13.127 -8.486 24.457 1.00 77.31 278 ARG A N 1
ATOM 2164 C CA . ARG A 1 278 ? -12.275 -7.485 25.125 1.00 77.31 278 ARG A CA 1
ATOM 2165 C C . ARG A 1 278 ? -12.121 -6.221 24.291 1.00 77.31 278 ARG A C 1
ATOM 2167 O O . ARG A 1 278 ? -12.035 -5.131 24.854 1.00 77.31 278 ARG A O 1
ATOM 2174 N N . ILE A 1 279 ? -12.116 -6.366 22.967 1.00 73.12 279 ILE A N 1
ATOM 2175 C CA . ILE A 1 279 ? -12.077 -5.239 22.032 1.00 73.12 279 ILE A CA 1
ATOM 2176 C C . ILE A 1 279 ? -13.411 -4.482 22.098 1.00 73.12 279 ILE A C 1
ATOM 2178 O O . ILE A 1 279 ? -13.430 -3.260 22.216 1.00 73.12 279 ILE A O 1
ATOM 2182 N N . VAL A 1 280 ? -14.532 -5.212 22.097 1.00 72.31 280 VAL A N 1
ATOM 2183 C CA . VAL A 1 280 ? -15.892 -4.644 22.051 1.00 72.31 280 VAL A CA 1
ATOM 2184 C C . VAL A 1 280 ? -16.372 -4.110 23.408 1.00 72.31 280 VAL A C 1
ATOM 2186 O O . VAL A 1 280 ? -17.037 -3.070 23.461 1.00 72.31 280 VAL A O 1
ATOM 2189 N N . ALA A 1 281 ? -16.028 -4.767 24.520 1.00 68.38 281 ALA A N 1
ATOM 2190 C CA . ALA A 1 281 ? -16.438 -4.338 25.860 1.00 68.38 281 ALA A CA 1
ATOM 2191 C C . ALA A 1 281 ? -15.863 -2.962 26.229 1.00 68.38 281 ALA A C 1
ATOM 2193 O O . ALA A 1 281 ? -16.572 -2.146 26.813 1.00 68.38 281 ALA A O 1
ATOM 2194 N N . GLY A 1 282 ? -14.618 -2.675 25.828 1.00 65.31 282 GLY A N 1
ATOM 2195 C CA . GLY A 1 282 ? -13.990 -1.368 26.054 1.00 65.31 282 GLY A CA 1
ATOM 2196 C C . GLY A 1 282 ? -14.614 -0.226 25.243 1.00 65.31 282 GLY A C 1
ATOM 2197 O O . GLY A 1 282 ? -14.521 0.927 25.646 1.00 65.31 282 GLY A O 1
ATOM 2198 N N . ILE A 1 283 ? -15.275 -0.539 24.124 1.00 77.81 283 ILE A N 1
ATOM 2199 C CA . ILE A 1 283 ? -15.957 0.440 23.264 1.00 77.81 283 ILE A CA 1
ATOM 2200 C C . ILE A 1 283 ? -17.345 0.776 23.805 1.00 77.81 283 ILE A C 1
ATOM 2202 O O . ILE A 1 283 ? -17.734 1.940 23.842 1.00 77.81 283 ILE A O 1
ATOM 2206 N N . SER A 1 284 ? -18.082 -0.241 24.256 1.00 68.75 284 SER A N 1
ATOM 2207 C CA . SER A 1 284 ? -19.495 -0.112 24.648 1.00 68.75 284 SER A CA 1
ATOM 2208 C C . SER A 1 284 ? -19.721 0.792 25.870 1.00 68.75 284 SER A C 1
ATOM 2210 O O . SER A 1 284 ? -20.850 1.193 26.132 1.00 68.75 284 SER A O 1
ATOM 2212 N N . GLN A 1 285 ? -18.661 1.094 26.622 1.00 69.19 285 GLN A N 1
ATOM 2213 C CA . GLN A 1 285 ? -18.676 1.979 27.791 1.00 69.19 285 GLN A CA 1
ATOM 2214 C C . GLN A 1 285 ? -18.063 3.361 27.511 1.00 69.19 285 GLN A C 1
ATOM 2216 O O . GLN A 1 285 ? -17.940 4.161 28.433 1.00 69.19 285 GLN A O 1
ATOM 2221 N N . SER A 1 286 ? -17.635 3.632 26.274 1.00 79.50 286 SER A N 1
ATOM 2222 C CA . SER A 1 286 ? -16.957 4.877 25.907 1.00 79.50 286 SER A CA 1
ATOM 2223 C C . SER A 1 286 ? -17.913 5.881 25.260 1.00 79.50 286 SER A C 1
ATOM 2225 O O . SER A 1 286 ? -18.808 5.487 24.518 1.00 79.50 286 SER A O 1
ATOM 2227 N N . ASP A 1 287 ? -17.665 7.177 25.462 1.00 89.69 287 ASP A N 1
ATOM 2228 C CA . ASP A 1 287 ? -18.407 8.271 24.806 1.00 89.69 287 ASP A CA 1
ATOM 2229 C C . ASP A 1 287 ? -18.008 8.467 23.326 1.00 89.69 287 ASP A C 1
ATOM 2231 O O . ASP A 1 287 ? -18.379 9.456 22.685 1.00 89.69 287 ASP A O 1
ATOM 2235 N N . TYR A 1 288 ? -17.206 7.546 22.784 1.00 93.25 288 TYR A N 1
ATOM 2236 C CA . TYR A 1 288 ? -16.718 7.587 21.417 1.00 93.25 288 TYR A CA 1
ATOM 2237 C C . TYR A 1 288 ? -17.610 6.769 20.484 1.00 93.25 288 TYR A C 1
ATOM 2239 O O . TYR A 1 288 ? -18.075 5.681 20.818 1.00 93.25 288 TYR A O 1
ATOM 2247 N N . CYS A 1 289 ? -17.812 7.279 19.272 1.00 93.19 289 CYS A N 1
ATOM 2248 C CA . CYS A 1 289 ? -18.591 6.618 18.235 1.00 93.19 289 CYS A CA 1
ATOM 2249 C C . CYS A 1 289 ? -17.813 6.597 16.920 1.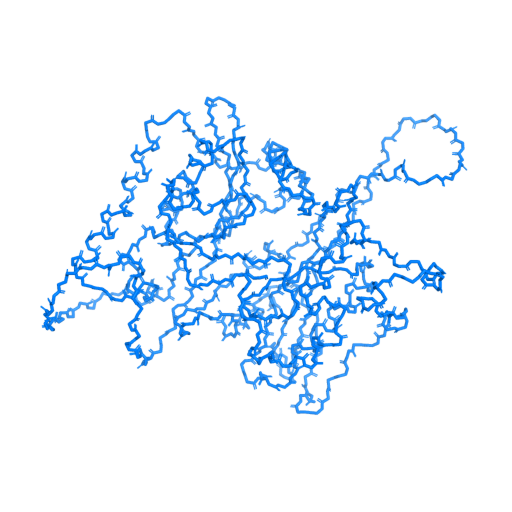00 93.19 289 CYS A C 1
ATOM 2251 O O . CYS A 1 289 ? -17.453 7.642 16.371 1.00 93.19 289 CYS A O 1
ATOM 2253 N N . LEU A 1 290 ? -17.556 5.397 16.397 1.00 95.06 290 LEU A N 1
ATOM 2254 C CA . LEU A 1 290 ? -16.966 5.224 15.075 1.00 95.06 290 LEU A CA 1
ATOM 2255 C C . LEU A 1 290 ? -18.071 5.228 14.017 1.00 95.06 290 LEU A C 1
ATOM 2257 O O . LEU A 1 290 ? -19.020 4.447 14.088 1.00 95.06 290 LEU A O 1
ATOM 2261 N N . ARG A 1 291 ? -17.925 6.073 12.996 1.00 95.56 291 ARG A N 1
ATOM 2262 C CA . ARG A 1 291 ? -18.867 6.159 11.878 1.00 95.56 291 ARG A CA 1
ATOM 2263 C C . ARG A 1 291 ? -18.141 6.030 10.548 1.00 95.56 291 ARG A C 1
ATOM 2265 O O . ARG A 1 291 ? -17.103 6.654 10.335 1.00 95.56 291 ARG A O 1
ATOM 2272 N N . ALA A 1 292 ? -18.734 5.277 9.624 1.00 97.62 292 ALA A N 1
ATOM 2273 C CA . ALA A 1 292 ? -18.245 5.178 8.253 1.00 97.62 292 ALA A CA 1
ATOM 2274 C C . ALA A 1 292 ? -18.163 6.561 7.581 1.00 97.62 292 ALA A C 1
ATOM 2276 O O . ALA A 1 292 ? -19.098 7.367 7.664 1.00 97.62 292 ALA A O 1
ATOM 2277 N N . PHE A 1 293 ? -17.037 6.809 6.918 1.00 97.69 293 PHE A N 1
ATOM 2278 C CA . PHE A 1 293 ? -16.731 8.013 6.153 1.00 97.69 293 PHE A CA 1
ATOM 2279 C C . PHE A 1 293 ? -17.687 8.199 4.967 1.00 97.69 293 PHE A C 1
ATOM 2281 O O . PHE A 1 293 ? -17.956 7.262 4.213 1.00 97.69 293 PHE A O 1
ATOM 2288 N N . ARG A 1 294 ? -18.167 9.431 4.784 1.00 96.00 294 ARG A N 1
ATOM 2289 C CA . ARG A 1 294 ? -19.060 9.856 3.699 1.00 96.00 294 ARG A CA 1
ATOM 2290 C C . ARG A 1 294 ? -18.354 10.879 2.818 1.00 96.00 294 ARG A C 1
ATOM 2292 O O . ARG A 1 294 ? -18.036 11.982 3.254 1.00 96.00 294 ARG A O 1
ATOM 2299 N N . GLU A 1 295 ? -18.163 10.541 1.552 1.00 92.56 295 GLU A N 1
ATOM 2300 C CA . GLU A 1 295 ? -17.263 11.272 0.654 1.00 92.56 295 GLU A CA 1
ATOM 2301 C C . GLU A 1 295 ? -17.603 12.757 0.419 1.00 92.56 295 GLU A C 1
ATOM 2303 O O . GLU A 1 295 ? -16.715 13.579 0.167 1.00 92.56 295 GLU A O 1
ATOM 2308 N N . HIS A 1 296 ? -18.884 13.125 0.494 1.00 91.19 296 HIS A N 1
ATOM 2309 C CA . HIS A 1 296 ? -19.331 14.491 0.224 1.00 91.19 296 HIS A CA 1
ATOM 2310 C C . HIS A 1 296 ? -19.265 15.389 1.460 1.00 91.19 296 HIS A C 1
ATOM 2312 O O . HIS A 1 296 ? -18.995 16.580 1.325 1.00 91.19 296 HIS A O 1
ATOM 2318 N N . THR A 1 297 ? -19.488 14.834 2.653 1.00 93.75 297 THR A N 1
ATOM 2319 C CA . THR A 1 297 ? -19.563 15.608 3.902 1.00 93.75 297 THR A CA 1
ATOM 2320 C C . THR A 1 297 ? -18.268 15.558 4.700 1.00 93.75 297 THR A C 1
ATOM 2322 O O . THR A 1 297 ? -17.906 16.537 5.344 1.00 93.75 297 THR A O 1
ATOM 2325 N N . ASP A 1 298 ? -17.550 14.437 4.641 1.00 96.69 298 ASP A N 1
ATOM 2326 C CA . ASP A 1 298 ? -16.469 14.141 5.579 1.00 96.69 298 ASP A CA 1
ATOM 2327 C C . ASP A 1 298 ? -15.079 14.375 4.976 1.00 96.69 298 ASP A C 1
ATOM 2329 O O . ASP A 1 298 ? -14.111 14.531 5.717 1.00 96.69 298 ASP A O 1
ATOM 2333 N N . ALA A 1 299 ? -14.953 14.431 3.642 1.00 96.19 299 ALA A N 1
ATOM 2334 C CA . ALA A 1 299 ? -13.654 14.525 2.966 1.00 96.19 299 ALA A CA 1
ATOM 2335 C C . ALA A 1 299 ? -12.828 15.739 3.401 1.00 96.19 299 ALA A C 1
ATOM 2337 O O . ALA A 1 299 ? -11.622 15.618 3.601 1.00 96.19 299 ALA A O 1
ATOM 2338 N N . LYS A 1 300 ? -13.478 16.893 3.590 1.00 96.19 300 LYS A N 1
ATOM 2339 C CA . LYS A 1 300 ? -12.809 18.109 4.061 1.00 96.19 300 LYS A CA 1
ATOM 2340 C C . LYS A 1 300 ? -12.321 17.959 5.506 1.00 96.19 300 LYS A C 1
ATOM 2342 O O . LYS A 1 300 ? -11.174 18.273 5.793 1.00 96.19 300 LYS A O 1
ATOM 2347 N N . VAL A 1 301 ? -13.163 17.424 6.390 1.00 96.50 301 VAL A N 1
ATOM 2348 C CA . VAL A 1 301 ? -12.825 17.216 7.809 1.00 96.50 301 VAL A CA 1
ATOM 2349 C C . VAL A 1 301 ? -11.666 16.227 7.956 1.00 96.50 301 VAL A C 1
ATOM 2351 O O . VAL A 1 301 ? -10.726 16.475 8.705 1.00 96.50 301 VAL A O 1
ATOM 2354 N N . ALA A 1 302 ? -11.697 15.121 7.209 1.00 97.44 302 ALA A N 1
ATOM 2355 C CA . ALA A 1 302 ? -10.620 14.136 7.207 1.00 97.44 302 ALA A CA 1
ATOM 2356 C C . ALA A 1 302 ? -9.308 14.713 6.646 1.00 97.44 302 ALA A C 1
ATOM 2358 O O . ALA A 1 302 ? -8.248 14.463 7.218 1.00 97.44 302 ALA A O 1
ATOM 2359 N N . ALA A 1 303 ? -9.377 15.515 5.576 1.00 96.62 303 ALA A N 1
ATOM 2360 C CA . ALA A 1 303 ? -8.223 16.226 5.027 1.00 96.62 303 ALA A CA 1
ATOM 2361 C C . ALA A 1 303 ? -7.587 17.161 6.066 1.00 96.62 303 ALA A C 1
ATOM 2363 O O . ALA A 1 303 ? -6.384 17.092 6.288 1.00 96.62 303 ALA A O 1
ATOM 2364 N N . GLU A 1 304 ? -8.392 17.969 6.761 1.00 96.44 304 GLU A N 1
ATOM 2365 C CA . GLU A 1 304 ? -7.916 18.888 7.804 1.00 96.44 304 GLU A CA 1
ATOM 2366 C C . GLU A 1 304 ? -7.284 18.149 8.994 1.00 96.44 304 GLU A C 1
ATOM 2368 O O . GLU A 1 304 ? -6.231 18.563 9.481 1.00 96.44 304 GLU A O 1
ATOM 2373 N N . LEU A 1 305 ? -7.876 17.033 9.441 1.00 96.62 305 LEU A N 1
ATOM 2374 C CA . LEU A 1 305 ? -7.305 16.199 10.506 1.00 96.62 305 LEU A CA 1
ATOM 2375 C C . LEU A 1 305 ? -5.956 15.594 10.096 1.00 96.62 305 LEU A C 1
ATOM 2377 O O . LEU A 1 305 ? -5.005 15.648 10.876 1.00 96.62 305 LEU A O 1
ATOM 2381 N N . LEU A 1 306 ? -5.861 15.038 8.885 1.00 96.75 306 LEU A N 1
ATOM 2382 C CA . LEU A 1 306 ? -4.626 14.450 8.358 1.00 96.75 306 LEU A CA 1
ATOM 2383 C C . LEU A 1 306 ? -3.538 15.504 8.139 1.00 96.75 306 LEU A C 1
ATOM 2385 O O . LEU A 1 306 ? -2.401 15.294 8.557 1.00 96.75 306 LEU A O 1
ATOM 2389 N N . GLU A 1 307 ? -3.885 16.653 7.555 1.00 95.19 307 GLU A N 1
ATOM 2390 C CA . GLU A 1 307 ? -2.974 17.789 7.406 1.00 95.19 307 GLU A CA 1
ATOM 2391 C C . GLU A 1 307 ? -2.425 18.240 8.760 1.00 95.19 307 GLU A C 1
ATOM 2393 O O . GLU A 1 307 ? -1.209 18.302 8.939 1.00 95.19 307 GLU A O 1
ATOM 2398 N N . ALA A 1 308 ? -3.302 18.502 9.734 1.00 94.56 308 ALA A N 1
ATOM 2399 C CA . ALA A 1 308 ? -2.897 18.970 11.056 1.00 94.56 308 ALA A CA 1
ATOM 2400 C C . ALA A 1 308 ? -2.022 17.944 11.790 1.00 94.56 308 ALA A C 1
ATOM 2402 O O . ALA A 1 308 ? -1.007 18.310 12.389 1.00 94.56 308 ALA A O 1
ATOM 2403 N N . HIS A 1 309 ? -2.391 16.662 11.721 1.00 94.69 309 HIS A N 1
ATOM 2404 C CA . HIS A 1 309 ? -1.643 15.586 12.357 1.00 94.69 309 HIS A CA 1
ATOM 2405 C C . HIS A 1 309 ? -0.251 15.438 11.731 1.00 94.69 309 HIS A C 1
ATOM 2407 O O . HIS A 1 309 ? 0.756 15.517 12.434 1.00 94.69 309 HIS A O 1
ATOM 2413 N N . PHE A 1 310 ? -0.157 15.295 10.407 1.00 93.56 310 PHE A N 1
ATOM 2414 C CA . PHE A 1 310 ? 1.136 15.063 9.768 1.00 93.56 310 PHE A CA 1
ATOM 2415 C C . PHE A 1 310 ? 2.029 16.308 9.772 1.00 93.56 310 PHE A C 1
ATOM 2417 O O . PHE A 1 310 ? 3.239 16.167 9.935 1.00 93.56 310 PHE A O 1
ATOM 2424 N N . ALA A 1 311 ? 1.477 17.521 9.646 1.00 92.19 311 ALA A N 1
ATOM 2425 C CA . ALA A 1 311 ? 2.264 18.759 9.676 1.00 92.19 311 ALA A CA 1
ATOM 2426 C C . ALA A 1 311 ? 3.010 18.969 11.001 1.00 92.19 311 ALA A C 1
ATOM 2428 O O . ALA A 1 311 ? 4.073 19.585 11.016 1.00 92.19 311 ALA A O 1
ATOM 2429 N N . LYS A 1 312 ? 2.473 18.445 12.108 1.00 89.06 312 LYS A N 1
ATOM 2430 C CA . LYS A 1 312 ? 3.10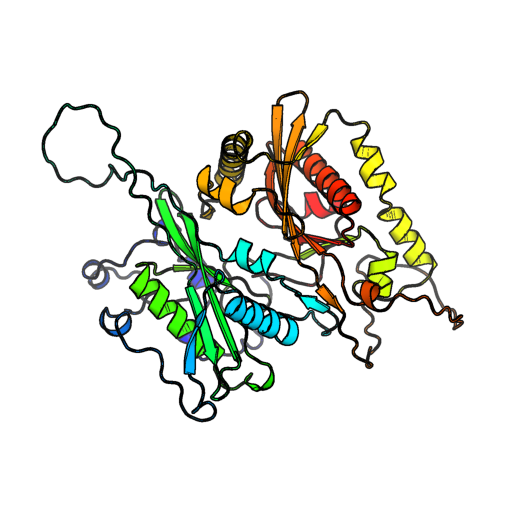7 18.517 13.430 1.00 89.06 312 LYS A CA 1
ATOM 2431 C C . LYS A 1 312 ? 4.364 17.648 13.532 1.00 89.06 312 LYS A C 1
ATOM 2433 O O . LYS A 1 312 ? 5.239 17.939 14.345 1.00 89.06 312 LYS A O 1
ATOM 2438 N N . HIS A 1 313 ? 4.438 16.581 12.740 1.00 82.81 313 HIS A N 1
ATOM 2439 C CA . HIS A 1 313 ? 5.417 15.512 12.924 1.00 82.81 313 HIS A CA 1
ATOM 2440 C C . HIS A 1 313 ? 6.373 15.337 11.739 1.00 82.81 313 HIS A C 1
ATOM 2442 O O . HIS A 1 313 ? 7.477 14.829 11.932 1.00 82.81 313 HIS A O 1
ATOM 2448 N N . PHE A 1 314 ? 5.983 15.758 10.531 1.00 86.69 314 PHE A N 1
ATOM 2449 C CA . PHE A 1 314 ? 6.680 15.399 9.298 1.00 86.69 314 PHE A CA 1
ATOM 2450 C C . PHE A 1 314 ? 6.821 16.587 8.338 1.00 86.69 314 PHE A C 1
ATOM 2452 O O . PHE A 1 314 ? 5.837 17.174 7.892 1.00 86.69 314 PHE A O 1
ATOM 2459 N N . GLU A 1 315 ? 8.060 16.898 7.947 1.00 81.94 315 GLU A N 1
ATOM 2460 C CA . GLU A 1 315 ? 8.344 17.866 6.873 1.00 81.94 315 GLU A CA 1
ATOM 2461 C C . GLU A 1 315 ? 8.155 17.272 5.469 1.00 81.94 315 GLU A C 1
ATOM 2463 O O . GLU A 1 315 ? 7.970 18.010 4.501 1.00 81.94 315 GLU A O 1
ATOM 2468 N N . PHE A 1 316 ? 8.221 15.943 5.362 1.00 85.44 316 PHE A N 1
ATOM 2469 C CA . PHE A 1 316 ? 8.008 15.184 4.137 1.00 85.44 316 PHE A CA 1
ATOM 2470 C C . PHE A 1 316 ? 6.775 14.300 4.301 1.00 85.44 316 PHE A C 1
ATOM 2472 O O . PHE A 1 316 ? 6.791 13.336 5.067 1.00 85.44 316 PHE A O 1
ATOM 2479 N N . ARG A 1 317 ? 5.682 14.663 3.629 1.00 90.44 317 ARG A N 1
ATOM 2480 C CA . ARG A 1 317 ? 4.362 14.052 3.842 1.00 90.44 317 ARG A CA 1
ATOM 2481 C C . ARG A 1 317 ? 3.444 14.268 2.640 1.00 90.44 317 ARG A C 1
ATOM 2483 O O . ARG A 1 317 ? 3.673 15.219 1.896 1.00 90.44 317 ARG A O 1
ATOM 2490 N N . PRO A 1 318 ? 2.393 13.456 2.454 1.00 92.50 318 PRO A N 1
ATOM 2491 C CA . PRO A 1 318 ? 1.366 13.757 1.464 1.00 92.50 318 PRO A CA 1
ATOM 2492 C C . PRO A 1 318 ? 0.715 15.120 1.727 1.00 92.50 318 PRO A C 1
ATOM 2494 O O . PRO A 1 318 ? 0.574 15.536 2.879 1.00 92.50 318 PRO A O 1
ATOM 2497 N N . ALA A 1 319 ? 0.329 15.799 0.649 1.00 92.69 319 ALA A N 1
ATOM 2498 C CA . ALA A 1 319 ? -0.524 16.979 0.695 1.00 92.69 319 ALA A CA 1
ATOM 2499 C C . ALA A 1 319 ? -1.988 16.529 0.619 1.00 92.69 319 ALA A C 1
ATOM 2501 O O . ALA A 1 319 ? -2.530 16.263 -0.459 1.00 92.69 319 ALA A O 1
ATOM 2502 N N . PHE A 1 320 ? -2.618 16.386 1.781 1.00 92.81 320 PHE A N 1
ATOM 2503 C CA . PHE A 1 320 ? -3.970 15.870 1.935 1.00 92.81 320 PHE A CA 1
ATOM 2504 C C . PHE A 1 320 ? -5.005 16.935 1.556 1.00 92.81 320 PHE A C 1
ATOM 2506 O O . PHE A 1 320 ? -5.564 17.634 2.394 1.00 92.81 320 PHE A O 1
ATOM 2513 N N . GLY A 1 321 ? -5.285 17.048 0.257 1.00 91.25 321 GLY A N 1
ATOM 2514 C CA . GLY A 1 321 ? -6.411 17.829 -0.257 1.00 91.25 321 GLY A CA 1
ATOM 2515 C C . GLY A 1 321 ? -7.732 17.052 -0.221 1.00 91.25 321 GLY A C 1
ATOM 2516 O O . GLY A 1 321 ? -7.750 15.824 -0.309 1.00 91.25 321 GLY A O 1
ATOM 2517 N N . THR A 1 322 ? -8.861 17.764 -0.185 1.00 92.69 322 THR A N 1
ATOM 2518 C CA . THR A 1 322 ? -10.213 17.168 -0.190 1.00 92.69 322 THR A CA 1
ATOM 2519 C C . THR A 1 322 ? -10.420 16.180 -1.343 1.00 92.69 322 THR A C 1
ATOM 2521 O O . THR A 1 322 ? -10.982 15.104 -1.142 1.00 92.69 322 THR A O 1
ATOM 2524 N N . SER A 1 323 ? -9.952 16.519 -2.548 1.00 89.50 323 SER A N 1
ATOM 2525 C CA . SER A 1 323 ? -10.097 15.677 -3.743 1.00 89.50 323 SER A CA 1
ATOM 2526 C C . SER A 1 323 ? -9.241 14.404 -3.663 1.00 89.50 323 SER A C 1
ATOM 2528 O O . SER A 1 323 ? -9.713 13.329 -4.037 1.00 89.50 323 SER A O 1
ATOM 2530 N N . LEU A 1 324 ? -8.044 14.484 -3.066 1.00 90.88 324 LEU A N 1
ATOM 2531 C CA . LEU A 1 324 ? -7.195 13.318 -2.797 1.00 90.88 324 LEU A CA 1
ATOM 2532 C C . LEU A 1 324 ? -7.836 12.392 -1.755 1.00 90.88 324 LEU A C 1
ATOM 2534 O O . LEU A 1 324 ? -7.929 11.186 -1.974 1.00 90.88 324 LEU A O 1
ATOM 2538 N N . ILE A 1 325 ? -8.332 12.953 -0.648 1.00 94.75 325 ILE A N 1
ATOM 2539 C CA . ILE A 1 325 ? -9.021 12.181 0.393 1.00 94.75 325 ILE A CA 1
ATOM 2540 C C . ILE A 1 325 ? -10.269 11.505 -0.163 1.00 94.75 325 ILE A C 1
ATOM 2542 O O . ILE A 1 325 ? -10.474 10.320 0.084 1.00 94.75 325 ILE A O 1
ATOM 2546 N N . ARG A 1 326 ? -11.074 12.208 -0.968 1.00 93.81 326 ARG A N 1
ATOM 2547 C CA . ARG A 1 326 ? -12.231 11.604 -1.637 1.00 93.81 326 ARG A CA 1
ATOM 2548 C C . ARG A 1 326 ? -11.820 10.413 -2.496 1.00 93.81 326 ARG A C 1
ATOM 2550 O O . ARG A 1 326 ? -12.431 9.354 -2.406 1.00 93.81 326 ARG A O 1
ATOM 2557 N N . ARG A 1 327 ? -10.764 10.551 -3.293 1.00 91.12 327 ARG A N 1
ATOM 2558 C CA . ARG A 1 327 ? -10.304 9.471 -4.166 1.00 91.12 327 ARG A CA 1
ATOM 2559 C C . ARG A 1 327 ? -9.800 8.249 -3.394 1.00 91.12 327 ARG A C 1
ATOM 2561 O O . ARG A 1 327 ? -10.129 7.123 -3.771 1.00 91.12 327 ARG A O 1
ATOM 2568 N N . LEU A 1 328 ? -8.978 8.470 -2.368 1.00 93.81 328 LEU A N 1
ATOM 2569 C CA . LEU A 1 328 ? -8.292 7.395 -1.648 1.00 93.81 328 LEU A CA 1
ATOM 2570 C C . LEU A 1 328 ? -9.168 6.743 -0.576 1.00 93.81 328 LEU A C 1
ATOM 2572 O O . LEU A 1 328 ? -9.080 5.533 -0.388 1.00 93.81 328 LEU A O 1
ATOM 2576 N N . MET A 1 329 ? -10.007 7.527 0.107 1.00 95.75 329 MET A N 1
ATOM 2577 C CA . MET A 1 329 ? -10.674 7.118 1.351 1.00 95.75 329 MET A CA 1
ATOM 2578 C C . MET A 1 329 ? -12.160 6.801 1.189 1.00 95.75 329 MET A C 1
ATOM 2580 O O . MET A 1 329 ? -12.791 6.368 2.154 1.00 95.75 329 MET A O 1
ATOM 2584 N N . THR A 1 330 ? -12.747 7.012 0.010 1.00 95.50 330 THR A N 1
ATOM 2585 C CA . THR A 1 330 ? -14.145 6.626 -0.225 1.00 95.50 330 THR A CA 1
ATOM 2586 C C . THR A 1 330 ? -14.310 5.122 -0.070 1.00 95.50 330 THR A C 1
ATOM 2588 O O . THR A 1 330 ? -13.522 4.346 -0.602 1.00 95.50 330 THR A O 1
ATOM 2591 N N . GLN A 1 331 ? -15.344 4.736 0.677 1.00 95.31 331 GLN A N 1
ATOM 2592 C CA . GLN A 1 331 ? -15.672 3.352 0.998 1.00 95.31 331 GLN A CA 1
ATOM 2593 C C . GLN A 1 331 ? -15.777 2.504 -0.273 1.00 95.31 331 GLN A C 1
ATOM 2595 O O . GLN A 1 331 ? -16.584 2.794 -1.156 1.00 95.31 331 GLN A O 1
ATOM 2600 N N . ARG A 1 332 ? -14.977 1.438 -0.347 1.00 96.00 332 ARG A N 1
ATOM 2601 C CA . ARG A 1 332 ? -15.046 0.431 -1.411 1.00 96.00 332 ARG A CA 1
ATOM 2602 C C . ARG A 1 332 ? -15.039 -0.946 -0.749 1.00 96.00 332 ARG A C 1
ATOM 2604 O O . ARG A 1 332 ? -13.983 -1.367 -0.265 1.00 96.00 332 ARG A O 1
ATOM 2611 N N . PRO A 1 333 ? -16.194 -1.636 -0.685 1.00 93.62 333 PRO A N 1
ATOM 2612 C CA . PRO A 1 333 ? -16.286 -2.957 -0.076 1.00 93.62 333 PRO A CA 1
ATOM 2613 C C . PRO A 1 333 ? -15.232 -3.910 -0.641 1.00 93.62 333 PRO A C 1
ATOM 2615 O O . PRO A 1 333 ? -15.018 -3.970 -1.847 1.00 93.62 333 PRO A O 1
ATOM 2618 N N . GLY A 1 334 ? -14.544 -4.627 0.244 1.00 94.19 334 GLY A N 1
ATOM 2619 C CA . GLY A 1 334 ? -13.459 -5.536 -0.127 1.00 94.19 334 GLY A CA 1
ATOM 2620 C C . GLY A 1 334 ? -12.123 -4.867 -0.470 1.00 94.19 334 GLY A C 1
ATOM 2621 O O . GLY A 1 334 ? -11.178 -5.592 -0.760 1.00 94.19 334 GLY A O 1
ATOM 2622 N N . VAL A 1 335 ? -12.014 -3.531 -0.411 1.00 97.12 335 VAL A N 1
ATOM 2623 C CA . VAL A 1 335 ? -10.781 -2.795 -0.749 1.00 97.12 335 VAL A CA 1
ATOM 2624 C C . VAL A 1 335 ? -10.364 -1.820 0.347 1.00 97.12 335 VAL A C 1
ATOM 2626 O O . VAL A 1 335 ? -9.292 -1.994 0.911 1.00 97.12 335 VAL A O 1
ATOM 2629 N N . ILE A 1 336 ? -11.174 -0.810 0.667 1.00 98.00 336 ILE A N 1
ATOM 2630 C CA . ILE A 1 336 ? -10.829 0.239 1.640 1.00 98.00 336 ILE A CA 1
ATOM 2631 C C . ILE A 1 336 ? -12.053 0.599 2.481 1.00 98.00 336 ILE A C 1
ATOM 2633 O O . ILE A 1 336 ? -13.151 0.801 1.956 1.00 98.00 336 ILE A O 1
ATOM 2637 N N . TYR A 1 337 ? -11.834 0.707 3.789 1.00 98.31 337 TYR A N 1
ATOM 2638 C CA . TYR A 1 337 ? -12.828 1.104 4.773 1.00 98.31 337 TYR A CA 1
ATOM 2639 C C . TYR A 1 337 ? -12.288 2.263 5.606 1.00 98.31 337 TYR A C 1
ATOM 2641 O O . TYR A 1 337 ? -11.282 2.119 6.297 1.00 98.31 337 TYR A O 1
ATOM 2649 N N . SER A 1 338 ? -12.970 3.403 5.564 1.00 98.44 338 SER A N 1
ATOM 2650 C CA . SER A 1 338 ? -12.541 4.648 6.211 1.00 98.44 338 SER A CA 1
ATOM 2651 C C . SER A 1 338 ? -13.579 5.153 7.200 1.00 98.44 338 SER A C 1
ATOM 2653 O O . SER A 1 338 ? -14.785 5.085 6.951 1.00 98.44 338 SER A O 1
ATOM 2655 N N . TYR A 1 339 ? -13.123 5.716 8.309 1.00 98.31 339 TYR A N 1
ATOM 2656 C CA . TYR A 1 339 ? -13.980 6.073 9.426 1.00 98.31 339 TYR A CA 1
ATOM 2657 C C . TYR A 1 339 ? -13.569 7.401 10.051 1.00 98.31 339 TYR A C 1
ATOM 2659 O O . TYR A 1 339 ? -12.398 7.781 10.051 1.00 98.31 339 TYR A O 1
ATOM 2667 N N . LEU A 1 340 ? -14.557 8.079 10.625 1.00 98.06 340 LEU A N 1
ATOM 2668 C CA . LEU A 1 340 ? -14.347 9.165 11.570 1.00 98.06 340 LEU A CA 1
ATOM 2669 C C . LEU A 1 340 ? -14.742 8.682 12.963 1.00 98.06 340 LEU A C 1
ATOM 2671 O O . LEU A 1 340 ? -15.775 8.029 13.135 1.00 98.06 340 LEU A O 1
ATOM 2675 N N . LEU A 1 341 ? -13.911 9.018 13.943 1.00 97.44 341 LEU A N 1
ATOM 2676 C CA . LEU A 1 341 ? -14.208 8.834 15.353 1.00 97.44 341 LEU A CA 1
ATOM 2677 C C . LEU A 1 341 ? -14.768 10.143 15.900 1.00 97.44 341 LEU A C 1
ATOM 2679 O O . LEU A 1 341 ? -14.125 11.194 15.805 1.00 97.44 341 LEU A O 1
ATOM 2683 N N . PHE A 1 342 ? -15.953 10.055 16.481 1.00 95.81 342 PHE A N 1
ATOM 2684 C CA . PHE A 1 342 ? -16.632 11.155 17.141 1.00 95.81 342 PHE A CA 1
ATOM 2685 C C . PHE A 1 342 ? -16.542 10.985 18.647 1.00 95.81 342 PHE A C 1
ATOM 2687 O O . PHE A 1 342 ? -16.612 9.865 19.146 1.00 95.81 342 PHE A O 1
ATOM 2694 N N . ARG A 1 343 ? -16.418 12.104 19.350 1.00 94.31 343 ARG A N 1
ATOM 2695 C CA . ARG A 1 343 ? -16.744 12.225 20.767 1.00 94.31 343 ARG A CA 1
ATOM 2696 C C . ARG A 1 343 ? -17.833 13.276 20.848 1.00 94.31 343 ARG A C 1
ATOM 2698 O O . ARG A 1 343 ? -17.623 14.385 20.351 1.00 94.31 343 ARG A O 1
ATOM 2705 N N . GLU A 1 344 ? -18.983 12.910 21.402 1.00 88.00 344 GLU A N 1
ATOM 2706 C CA . GLU A 1 344 ? -20.203 13.713 21.256 1.00 88.00 344 GLU A CA 1
ATOM 2707 C C . GLU A 1 344 ? -20.481 13.974 19.756 1.00 88.00 344 GLU A C 1
ATOM 2709 O O . GLU A 1 344 ? -20.552 13.032 18.969 1.00 88.00 344 GLU A O 1
ATOM 2714 N N . GLU A 1 345 ? -20.561 15.239 19.333 1.00 87.94 345 GLU A N 1
ATOM 2715 C CA . GLU A 1 345 ? -20.813 15.646 17.940 1.00 87.94 345 GLU A CA 1
ATOM 2716 C C . GLU A 1 345 ? -19.542 16.097 17.193 1.00 87.94 345 GLU A C 1
ATOM 2718 O O . GLU A 1 345 ? -19.599 16.552 16.047 1.00 87.94 345 GLU A O 1
ATOM 2723 N N . VAL A 1 346 ? -18.366 15.997 17.824 1.00 92.81 346 VAL A N 1
ATOM 2724 C CA . VAL A 1 346 ? -17.106 16.497 17.259 1.00 92.81 346 VAL A CA 1
ATOM 2725 C C . VAL A 1 346 ? -16.258 15.345 16.741 1.00 92.81 346 VAL A C 1
ATOM 2727 O O . VAL A 1 346 ? -15.940 14.403 17.463 1.00 92.81 346 VAL A O 1
ATOM 2730 N N . SER A 1 347 ? -15.815 15.458 15.487 1.00 94.69 347 SER A N 1
ATOM 2731 C CA . SER A 1 347 ? -14.831 14.534 14.925 1.00 94.69 347 SER A CA 1
ATOM 2732 C C . SER A 1 347 ? -13.454 14.779 15.547 1.00 94.69 347 SER A C 1
ATOM 2734 O O . SER A 1 347 ? -12.852 15.848 15.374 1.00 94.69 347 SER A O 1
ATOM 2736 N N . VAL A 1 348 ? -12.940 13.772 16.247 1.00 96.69 348 VAL A N 1
ATOM 2737 C CA . VAL A 1 348 ? -11.673 13.830 16.993 1.00 96.69 348 VAL A CA 1
ATOM 2738 C C . VAL A 1 348 ? -10.550 13.039 16.332 1.00 96.69 348 VAL A C 1
ATOM 2740 O O . VAL A 1 348 ? -9.380 13.363 16.534 1.00 96.69 348 VAL A O 1
ATOM 2743 N N . ALA A 1 349 ? -10.886 12.046 15.507 1.00 97.50 349 ALA A N 1
ATOM 2744 C CA . ALA A 1 349 ? -9.903 11.255 14.782 1.00 97.50 349 ALA A CA 1
ATOM 2745 C C . ALA A 1 349 ? -10.457 10.740 13.445 1.00 97.50 349 ALA A C 1
ATOM 2747 O O . ALA A 1 349 ? -11.668 10.658 13.238 1.00 97.50 349 ALA A O 1
ATOM 2748 N N . PHE A 1 350 ? -9.551 10.385 12.543 1.00 98.25 350 PHE A N 1
ATOM 2749 C CA . PHE A 1 350 ? -9.815 9.717 11.276 1.00 98.25 350 PHE A CA 1
ATOM 2750 C C . PHE A 1 350 ? -8.937 8.473 11.192 1.00 98.25 350 PHE A C 1
ATOM 2752 O O . PHE A 1 350 ? -7.766 8.515 11.570 1.00 98.25 350 PHE A O 1
ATOM 2759 N N . GLY A 1 351 ? -9.467 7.386 10.644 1.00 98.00 351 GLY A N 1
ATOM 2760 C CA . GLY A 1 351 ? -8.660 6.210 10.357 1.00 98.00 351 GLY A CA 1
ATOM 2761 C C . GLY A 1 351 ? -9.248 5.353 9.255 1.00 98.00 351 GLY A C 1
ATOM 2762 O O . GLY A 1 351 ? -10.467 5.272 9.096 1.00 98.00 351 GLY A O 1
ATOM 2763 N N . ALA A 1 352 ? -8.370 4.710 8.495 1.00 98.19 352 ALA A N 1
ATOM 2764 C CA . ALA A 1 352 ? -8.753 3.816 7.418 1.00 98.19 352 ALA A CA 1
ATOM 2765 C C . ALA A 1 352 ? -7.984 2.493 7.478 1.00 98.19 352 ALA A C 1
ATOM 2767 O O . ALA A 1 352 ? -6.835 2.445 7.919 1.00 98.19 352 ALA A O 1
ATOM 2768 N N . ILE A 1 353 ? -8.628 1.428 7.006 1.00 98.12 353 ILE A N 1
ATOM 2769 C CA . ILE A 1 353 ? -8.044 0.100 6.821 1.00 98.12 353 ILE A CA 1
ATOM 2770 C C . ILE A 1 353 ? -8.291 -0.365 5.387 1.00 98.12 353 ILE A C 1
ATOM 2772 O O . ILE A 1 353 ? -9.413 -0.252 4.890 1.00 98.12 353 ILE A O 1
ATOM 2776 N N . TYR A 1 354 ? -7.270 -0.895 4.717 1.00 98.25 354 TYR A N 1
ATOM 2777 C CA . TYR A 1 354 ? -7.449 -1.564 3.426 1.00 98.25 354 TYR A CA 1
ATOM 2778 C C . TYR A 1 354 ? -7.377 -3.081 3.572 1.00 98.25 354 TYR A C 1
ATOM 2780 O O . TYR A 1 354 ? -6.714 -3.611 4.461 1.00 98.25 354 TYR A O 1
ATOM 2788 N N . ALA A 1 355 ? -8.082 -3.781 2.694 1.00 97.69 355 ALA A N 1
ATOM 2789 C CA . ALA A 1 355 ? -8.092 -5.229 2.613 1.00 97.69 355 ALA A CA 1
ATOM 2790 C C . ALA A 1 355 ? -7.025 -5.694 1.622 1.00 97.69 355 ALA A C 1
ATOM 2792 O O . ALA A 1 355 ? -7.056 -5.312 0.453 1.00 97.69 355 ALA A O 1
ATOM 2793 N N . LEU A 1 356 ? -6.111 -6.547 2.072 1.00 95.94 356 LEU A N 1
ATOM 2794 C CA . LEU A 1 356 ? -5.149 -7.209 1.198 1.00 95.94 356 LEU A CA 1
ATOM 2795 C C . LEU A 1 356 ? -5.037 -8.671 1.623 1.00 95.94 356 LEU A C 1
ATOM 2797 O O . LEU A 1 356 ? -4.264 -8.975 2.524 1.00 95.94 356 LEU A O 1
ATOM 2801 N N . PRO A 1 357 ? -5.830 -9.581 1.040 1.00 93.75 357 PRO A N 1
ATOM 2802 C CA . PRO A 1 357 ? -5.769 -10.977 1.429 1.00 93.75 357 PRO A CA 1
ATOM 2803 C C . PRO A 1 357 ? -4.430 -11.609 1.033 1.00 93.75 357 PRO A C 1
ATOM 2805 O O . PRO A 1 357 ? -3.773 -11.183 0.078 1.00 93.75 357 PRO A O 1
ATOM 2808 N N . SER A 1 358 ? -4.063 -12.666 1.751 1.00 92.56 358 SER A N 1
ATOM 2809 C CA . SER A 1 358 ? -2.912 -13.509 1.434 1.00 92.56 358 SER A CA 1
ATOM 2810 C C . SER A 1 358 ? -3.379 -14.917 1.092 1.00 92.56 358 SER A C 1
ATOM 2812 O O . SER A 1 358 ? -4.191 -15.495 1.812 1.00 92.56 358 SER A O 1
ATOM 2814 N N . LYS A 1 359 ? -2.859 -15.474 -0.000 1.00 91.44 359 LYS A N 1
ATOM 2815 C CA . LYS A 1 359 ? -3.048 -16.870 -0.393 1.00 91.44 359 LYS A CA 1
ATOM 2816 C C . LYS A 1 359 ? -2.094 -17.758 0.397 1.00 91.44 359 LYS A C 1
ATOM 2818 O O . LYS A 1 359 ? -0.900 -17.464 0.452 1.00 91.44 359 LYS A O 1
ATOM 2823 N N . VAL A 1 360 ? -2.618 -18.841 0.958 1.00 89.69 360 VAL A N 1
ATOM 2824 C CA . VAL A 1 360 ? -1.844 -19.892 1.622 1.00 89.69 360 VAL A CA 1
ATOM 2825 C C . VAL A 1 360 ? -1.201 -20.780 0.559 1.00 89.69 360 VAL A C 1
ATOM 2827 O O . VAL A 1 360 ? -1.854 -21.252 -0.373 1.00 89.69 360 VAL A O 1
ATOM 2830 N N . LEU A 1 361 ? 0.109 -20.966 0.666 1.00 85.06 361 LEU A N 1
ATOM 2831 C CA . LEU A 1 361 ? 0.902 -21.800 -0.222 1.00 85.06 361 LEU A CA 1
ATOM 2832 C C . LEU A 1 361 ? 1.060 -23.183 0.417 1.00 85.06 361 LEU A C 1
ATOM 2834 O O . LEU A 1 361 ? 1.768 -23.346 1.410 1.00 85.06 361 LEU A O 1
ATOM 2838 N N . ASN A 1 362 ? 0.421 -24.194 -0.172 1.00 67.12 362 ASN A N 1
ATOM 2839 C CA . ASN A 1 362 ? 0.552 -25.589 0.251 1.00 67.12 362 ASN A CA 1
ATOM 2840 C C . ASN A 1 362 ? 1.917 -26.152 -0.167 1.00 67.12 362 ASN A C 1
ATOM 2842 O O . ASN A 1 362 ? 2.033 -26.895 -1.142 1.00 67.12 362 ASN A O 1
ATOM 2846 N N . ASN A 1 363 ? 2.972 -25.802 0.562 1.00 53.66 363 ASN A N 1
ATOM 2847 C CA . ASN A 1 363 ? 4.246 -26.494 0.435 1.00 53.66 363 ASN A CA 1
ATOM 2848 C C . ASN A 1 363 ? 4.202 -27.728 1.344 1.00 53.66 363 ASN A C 1
ATOM 2850 O O . ASN A 1 363 ? 4.234 -27.604 2.565 1.00 53.66 363 ASN A O 1
ATOM 2854 N N . ASN A 1 364 ? 4.184 -28.929 0.758 1.00 36.75 364 ASN A N 1
ATOM 2855 C CA . ASN A 1 364 ? 4.290 -30.222 1.462 1.00 36.75 364 ASN A CA 1
ATOM 2856 C C . ASN A 1 364 ? 5.636 -30.434 2.204 1.00 36.75 364 ASN A C 1
ATOM 2858 O O . ASN A 1 364 ? 5.994 -31.557 2.546 1.00 36.75 364 ASN A O 1
ATOM 2862 N N . GLU A 1 365 ? 6.382 -29.368 2.482 1.00 37.19 365 GLU A N 1
ATOM 2863 C CA . GLU A 1 365 ? 7.635 -29.376 3.227 1.00 37.19 365 GLU A CA 1
ATOM 2864 C C . GLU A 1 365 ? 7.631 -28.260 4.279 1.00 37.19 365 GLU A C 1
ATOM 2866 O O . GLU A 1 365 ? 8.453 -27.346 4.255 1.00 37.19 365 GLU A O 1
ATOM 2871 N N . THR A 1 366 ? 6.729 -28.324 5.261 1.00 35.00 366 THR A N 1
ATOM 2872 C CA . THR A 1 366 ? 7.004 -27.639 6.530 1.00 35.00 366 THR A CA 1
ATOM 2873 C C . THR A 1 366 ? 8.159 -28.364 7.210 1.00 35.00 366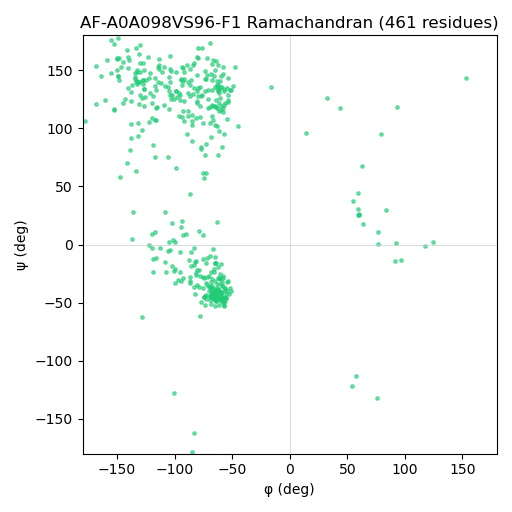 THR A C 1
ATOM 2875 O O . THR A 1 366 ? 7.959 -29.321 7.961 1.00 35.00 366 THR A O 1
ATOM 2878 N N . LYS A 1 367 ? 9.389 -27.902 6.960 1.00 31.67 367 LYS A N 1
ATOM 2879 C CA . LYS A 1 367 ? 10.430 -27.990 7.984 1.00 31.67 367 LYS A CA 1
ATOM 2880 C C . LYS A 1 367 ? 9.870 -27.283 9.208 1.00 31.67 367 LYS A C 1
ATOM 2882 O O . LYS A 1 367 ? 9.494 -26.119 9.119 1.00 31.67 367 LYS A O 1
ATOM 2887 N N . VAL A 1 368 ? 9.782 -28.009 10.316 1.00 34.16 368 VAL A N 1
ATOM 2888 C CA . VAL A 1 368 ? 9.518 -27.449 11.640 1.00 34.16 368 VAL A CA 1
ATOM 2889 C C . VAL A 1 368 ? 10.610 -26.413 11.900 1.00 34.16 368 VAL A C 1
ATOM 2891 O O . VAL A 1 368 ? 11.736 -26.757 12.244 1.00 34.16 368 VAL A O 1
ATOM 2894 N N . SER A 1 369 ? 10.325 -25.150 11.606 1.00 31.92 369 SER A N 1
ATOM 2895 C CA . SER A 1 369 ? 11.114 -24.035 12.094 1.00 31.92 369 SER A CA 1
ATOM 2896 C C . SER A 1 369 ? 10.519 -23.663 13.438 1.00 31.92 369 SER A C 1
ATOM 2898 O O . SER A 1 369 ? 9.367 -23.228 13.491 1.00 31.92 369 SER A O 1
ATOM 2900 N N . ASP A 1 370 ? 11.299 -23.851 14.501 1.00 32.75 370 ASP A N 1
ATOM 2901 C CA . ASP A 1 370 ? 11.051 -23.257 15.811 1.00 32.75 370 ASP A CA 1
ATOM 2902 C C . ASP A 1 370 ? 11.029 -21.732 15.652 1.00 32.75 370 ASP A C 1
ATOM 2904 O O . ASP A 1 370 ? 12.030 -21.032 15.808 1.00 32.75 370 ASP A O 1
ATOM 2908 N N . GLY A 1 371 ? 9.871 -21.207 15.263 1.00 36.78 371 GLY A N 1
ATOM 2909 C CA . GLY A 1 371 ? 9.535 -19.809 15.439 1.00 36.78 371 GLY A CA 1
ATOM 2910 C C . GLY A 1 371 ? 9.266 -19.609 16.918 1.00 36.78 371 GLY A C 1
ATOM 2911 O O . GLY A 1 371 ? 8.129 -19.736 17.367 1.00 36.78 371 GLY A O 1
ATOM 2912 N N . THR A 1 372 ? 10.319 -19.352 17.686 1.00 33.50 372 THR A N 1
ATOM 2913 C CA . THR A 1 372 ? 10.190 -18.953 19.084 1.00 33.50 372 THR A CA 1
ATOM 2914 C C . THR A 1 372 ? 9.453 -17.621 19.132 1.00 33.50 372 THR A C 1
ATOM 2916 O O . THR A 1 372 ? 9.936 -16.615 18.615 1.00 33.50 372 THR A O 1
ATOM 2919 N N . ILE A 1 373 ? 8.278 -17.611 19.758 1.00 40.62 373 ILE A N 1
ATOM 2920 C CA . ILE A 1 373 ? 7.561 -16.387 20.114 1.00 40.62 373 ILE A CA 1
ATOM 2921 C C . ILE A 1 373 ? 8.433 -15.634 21.138 1.00 40.62 373 ILE A C 1
ATOM 2923 O O . ILE A 1 373 ? 8.678 -16.178 22.219 1.00 40.62 373 ILE A O 1
ATOM 2927 N N . PRO A 1 374 ? 8.917 -14.407 20.862 1.00 35.09 374 PRO A N 1
ATOM 2928 C CA . PRO A 1 374 ? 9.658 -13.634 21.854 1.00 35.09 374 PRO A CA 1
ATOM 2929 C C . PRO A 1 374 ? 8.706 -13.226 22.986 1.00 35.09 374 PRO A C 1
ATOM 2931 O O . PRO A 1 374 ? 7.702 -12.557 22.741 1.00 35.09 374 PRO A O 1
ATOM 2934 N N . GLY A 1 375 ? 9.006 -13.654 24.214 1.00 38.78 375 GLY A N 1
ATOM 2935 C CA . GLY A 1 375 ? 8.179 -13.410 25.404 1.00 38.78 375 GLY A CA 1
ATOM 2936 C C . GLY A 1 375 ? 7.759 -14.664 26.179 1.00 38.78 375 GLY A C 1
ATOM 2937 O O . GLY A 1 375 ? 7.050 -14.534 27.170 1.00 38.78 375 GLY A O 1
ATOM 2938 N N . CYS A 1 376 ? 8.189 -15.855 25.756 1.00 35.03 376 CYS A N 1
ATOM 2939 C CA . CYS A 1 376 ? 8.074 -17.080 26.546 1.00 35.03 376 CYS A CA 1
ATOM 2940 C C . CYS A 1 376 ? 9.457 -17.452 27.098 1.00 35.03 376 CYS A C 1
ATOM 2942 O O . CYS A 1 376 ? 10.125 -18.340 26.574 1.00 35.03 376 CYS A O 1
ATOM 2944 N N . GLU A 1 377 ? 9.913 -16.727 28.117 1.00 36.97 377 GLU A N 1
ATOM 2945 C CA . GLU A 1 377 ? 10.827 -17.335 29.081 1.00 36.97 377 GLU A CA 1
ATOM 2946 C C . GLU A 1 377 ? 9.954 -17.973 30.163 1.00 36.97 377 GLU A C 1
ATOM 2948 O O . GLU A 1 377 ? 9.019 -17.349 30.662 1.00 36.97 377 GLU A O 1
ATOM 2953 N N . ASP A 1 378 ? 10.277 -19.232 30.441 1.00 34.19 378 ASP A N 1
ATOM 2954 C CA . ASP A 1 378 ? 9.771 -20.110 31.494 1.00 34.19 378 ASP A CA 1
ATOM 2955 C C . ASP A 1 378 ? 8.581 -21.046 31.180 1.00 34.19 378 ASP A C 1
ATOM 2957 O O . ASP A 1 378 ? 7.447 -20.653 30.920 1.00 34.19 378 ASP A O 1
ATOM 2961 N N . GLU A 1 379 ? 8.918 -22.339 31.312 1.00 37.72 379 GLU A N 1
ATOM 2962 C CA . GLU A 1 379 ? 8.093 -23.444 31.818 1.00 37.72 379 GLU A CA 1
ATOM 2963 C C . GLU A 1 379 ? 7.039 -24.117 30.903 1.00 37.72 379 GLU A C 1
ATOM 2965 O O . GLU A 1 379 ? 5.867 -23.763 30.879 1.00 37.72 379 GLU A O 1
ATOM 2970 N N . ILE A 1 380 ? 7.436 -25.230 30.258 1.00 33.03 380 ILE A N 1
ATOM 2971 C CA . ILE A 1 380 ? 7.087 -26.629 30.638 1.00 33.03 380 ILE A CA 1
ATOM 2972 C C . ILE A 1 380 ? 7.100 -27.599 29.439 1.00 33.03 380 ILE A C 1
ATOM 2974 O O . ILE A 1 380 ? 6.766 -27.282 28.302 1.00 33.03 380 ILE A O 1
ATOM 2978 N N . ALA A 1 381 ? 7.559 -28.806 29.769 1.00 32.16 381 ALA A N 1
ATOM 2979 C CA . ALA A 1 381 ? 7.891 -29.963 28.958 1.00 32.16 381 ALA A CA 1
ATOM 2980 C C . ALA A 1 381 ? 6.709 -30.743 28.336 1.00 32.16 381 ALA A C 1
ATOM 2982 O O . ALA A 1 381 ? 5.598 -30.726 28.850 1.00 32.16 381 ALA A O 1
ATOM 2983 N N . GLN A 1 382 ? 7.067 -31.509 27.292 1.00 34.19 382 GLN A N 1
ATOM 2984 C CA . GLN A 1 382 ? 6.557 -32.824 26.851 1.00 34.19 382 GLN A CA 1
ATOM 2985 C C . GLN A 1 382 ? 5.037 -33.074 26.844 1.00 34.19 382 GLN A C 1
ATOM 2987 O O . GLN A 1 382 ? 4.437 -33.248 27.897 1.00 34.19 382 GLN A O 1
ATOM 2992 N N . CYS A 1 383 ? 4.470 -33.328 25.655 1.00 29.16 383 CYS A N 1
ATOM 2993 C CA . CYS A 1 383 ? 3.597 -34.492 25.427 1.00 29.16 383 CYS A CA 1
ATOM 2994 C C . CYS A 1 383 ? 3.396 -34.791 23.931 1.00 29.16 383 CYS A C 1
ATOM 2996 O O . CYS A 1 383 ? 3.369 -33.888 23.097 1.00 29.16 383 CYS A O 1
ATOM 2998 N N . GLU A 1 384 ? 3.305 -36.090 23.644 1.00 29.80 384 GLU A N 1
ATOM 2999 C CA . GLU A 1 384 ? 3.208 -36.743 22.337 1.00 29.80 384 GLU A CA 1
ATOM 3000 C C . GLU A 1 384 ? 1.791 -36.729 21.733 1.00 29.80 384 GLU A C 1
ATOM 3002 O O . GLU A 1 384 ? 0.789 -36.552 22.421 1.00 29.80 384 GLU A O 1
ATOM 3007 N N . ASP A 1 385 ? 1.784 -36.956 20.417 1.00 36.03 385 ASP A N 1
ATOM 3008 C CA . ASP A 1 385 ? 0.695 -37.216 19.471 1.00 36.03 385 ASP A CA 1
ATOM 3009 C C . ASP A 1 385 ? -0.686 -37.631 20.007 1.00 36.03 385 ASP A C 1
ATOM 3011 O O . ASP A 1 385 ? -0.850 -38.624 20.714 1.00 36.03 385 ASP A O 1
ATOM 3015 N N . SER A 1 386 ? -1.729 -37.010 19.443 1.00 27.69 386 SER A N 1
ATOM 3016 C CA . SER A 1 386 ? -2.870 -37.740 18.858 1.00 27.69 386 SER A CA 1
ATOM 3017 C C . SER A 1 386 ? -3.772 -36.810 18.030 1.00 27.69 386 SER A C 1
ATOM 3019 O O . SER A 1 386 ? -4.324 -35.836 18.529 1.00 27.69 386 SER A O 1
ATOM 3021 N N . ARG A 1 387 ? -3.948 -37.119 16.737 1.00 32.41 387 ARG A N 1
ATOM 3022 C CA . ARG A 1 387 ? -4.950 -36.485 15.857 1.00 32.41 387 ARG A CA 1
ATOM 3023 C C . ARG A 1 387 ? -6.257 -37.281 15.884 1.00 32.41 387 ARG A C 1
ATOM 3025 O O . ARG A 1 387 ? -6.193 -38.510 15.827 1.00 32.41 387 ARG A O 1
ATOM 3032 N N . PRO A 1 388 ? -7.413 -36.617 15.732 1.00 31.89 388 PRO A N 1
ATOM 3033 C CA . PRO A 1 388 ? -8.515 -37.200 14.984 1.00 31.89 388 PRO A CA 1
ATOM 3034 C C . PRO A 1 388 ? -8.854 -36.376 13.734 1.00 31.89 388 PRO A C 1
ATOM 3036 O O . PRO A 1 388 ? -8.922 -35.150 13.752 1.00 31.89 388 PRO A O 1
ATOM 3039 N N . ASN A 1 389 ? -9.066 -37.106 12.639 1.00 36.19 389 ASN A N 1
ATOM 3040 C CA . ASN A 1 389 ? -9.624 -36.627 11.379 1.00 36.19 389 ASN A CA 1
ATOM 3041 C C . ASN A 1 389 ? -11.056 -36.113 11.574 1.00 36.19 389 ASN A C 1
ATOM 3043 O O . ASN A 1 389 ? -11.907 -36.848 12.073 1.00 36.19 389 ASN A O 1
ATOM 3047 N N . ALA A 1 390 ? -11.343 -34.927 11.044 1.00 29.77 390 ALA A N 1
ATOM 3048 C CA . ALA A 1 390 ? -12.688 -34.533 10.650 1.00 29.77 390 ALA A CA 1
ATOM 3049 C C . ALA A 1 390 ? -12.602 -33.799 9.307 1.00 29.77 390 ALA A C 1
ATOM 3051 O O . ALA A 1 390 ? -12.153 -32.660 9.225 1.00 29.77 390 ALA A O 1
ATOM 3052 N N . THR A 1 391 ? -12.991 -34.494 8.242 1.00 35.97 391 THR A N 1
ATOM 3053 C CA . THR A 1 391 ? -13.282 -33.917 6.928 1.00 35.97 391 THR A CA 1
ATOM 3054 C C . THR A 1 391 ? -14.539 -33.061 7.043 1.00 35.97 391 THR A C 1
ATOM 3056 O O . THR A 1 391 ? -15.632 -33.594 7.239 1.00 35.97 391 THR A O 1
ATOM 3059 N N . ILE A 1 392 ? -14.364 -31.748 6.939 1.00 35.72 392 ILE A N 1
ATOM 3060 C CA . ILE A 1 392 ? -15.422 -30.766 6.699 1.00 35.72 392 ILE A CA 1
ATOM 3061 C C . ILE A 1 392 ? -15.116 -30.165 5.323 1.00 35.72 392 ILE A C 1
ATOM 3063 O O . ILE A 1 392 ? -13.949 -29.957 5.002 1.00 35.72 392 ILE A O 1
ATOM 3067 N N . ASP A 1 393 ? -16.144 -29.926 4.513 1.00 32.47 393 ASP A N 1
ATOM 3068 C CA . ASP A 1 393 ? -16.066 -29.269 3.202 1.00 32.47 393 ASP A CA 1
ATOM 3069 C C . ASP A 1 393 ? -15.550 -27.810 3.331 1.00 32.47 393 ASP A C 1
ATOM 3071 O O . ASP A 1 393 ? -16.332 -26.861 3.306 1.00 32.47 393 ASP A O 1
ATOM 3075 N N . THR A 1 394 ? -14.237 -27.621 3.530 1.00 39.50 394 THR A N 1
ATOM 3076 C CA . THR A 1 394 ? -13.587 -26.340 3.901 1.00 39.50 394 THR A CA 1
ATOM 3077 C C . THR A 1 394 ? -12.512 -25.841 2.931 1.00 39.50 394 THR A C 1
ATOM 3079 O O . THR A 1 394 ? -11.951 -24.771 3.166 1.00 39.50 394 THR A O 1
ATOM 3082 N N . GLU A 1 395 ? -12.207 -26.555 1.843 1.00 40.91 395 GLU A N 1
ATOM 3083 C CA . GLU A 1 395 ? -10.984 -26.304 1.052 1.00 40.91 395 GLU A CA 1
ATOM 3084 C C . GLU A 1 395 ? -10.835 -24.845 0.573 1.00 40.91 395 GLU A C 1
ATOM 3086 O O . GLU A 1 395 ? -9.757 -24.274 0.698 1.00 40.91 395 GLU A O 1
ATOM 3091 N N . ALA A 1 396 ? -11.915 -24.180 0.145 1.00 42.88 396 ALA A N 1
ATOM 3092 C CA . ALA A 1 396 ? -11.838 -22.799 -0.344 1.00 42.88 396 ALA A CA 1
ATOM 3093 C C . ALA A 1 396 ? -11.660 -21.728 0.759 1.00 42.88 396 ALA A C 1
ATOM 3095 O O . ALA A 1 396 ? -11.080 -20.673 0.499 1.00 42.88 396 ALA A O 1
ATOM 3096 N N . GLU A 1 397 ? -12.147 -21.958 1.987 1.00 49.19 397 GLU A N 1
ATOM 3097 C CA . GLU A 1 397 ? -12.010 -20.979 3.083 1.00 49.19 397 GLU A CA 1
ATOM 3098 C C . GLU A 1 397 ? -10.638 -21.035 3.764 1.00 49.19 397 GLU A C 1
ATOM 3100 O O . GLU A 1 397 ? -10.204 -20.023 4.319 1.00 49.19 397 GLU A O 1
ATOM 3105 N N . VAL A 1 398 ? -9.949 -22.179 3.699 1.00 57.47 398 VAL A N 1
ATOM 3106 C CA . VAL A 1 398 ? -8.619 -22.387 4.303 1.00 57.47 398 VAL A CA 1
ATOM 3107 C C . VAL A 1 398 ? -7.497 -21.815 3.424 1.00 57.47 398 VAL A C 1
ATOM 3109 O O . VAL A 1 398 ? -6.425 -21.479 3.921 1.00 57.47 398 VAL A O 1
ATOM 3112 N N . GLU A 1 399 ? -7.742 -21.629 2.125 1.00 78.06 399 GLU A N 1
ATOM 3113 C CA . GLU A 1 399 ? -6.726 -21.171 1.167 1.00 78.06 399 GLU A CA 1
ATOM 3114 C C . GLU A 1 399 ? -6.384 -19.677 1.251 1.00 78.06 399 GLU A C 1
ATOM 3116 O O . GLU A 1 399 ? -5.394 -19.241 0.655 1.00 78.06 399 GLU A O 1
ATOM 3121 N N . THR A 1 400 ? -7.174 -18.865 1.962 1.00 88.62 400 THR A N 1
ATOM 3122 C CA . THR A 1 400 ? -6.934 -17.417 2.043 1.00 88.62 400 THR A CA 1
ATOM 3123 C C . THR A 1 400 ? -7.103 -16.849 3.446 1.00 88.62 400 THR A C 1
ATOM 3125 O O . THR A 1 400 ? -8.057 -17.137 4.175 1.00 88.62 400 THR A O 1
ATOM 3128 N N . ILE A 1 401 ? -6.169 -15.969 3.798 1.00 93.19 401 ILE A N 1
ATOM 3129 C CA . ILE A 1 401 ? -6.191 -15.173 5.020 1.00 93.19 401 ILE A CA 1
ATOM 3130 C C . ILE A 1 401 ? -6.684 -13.780 4.664 1.00 93.19 401 ILE A C 1
ATOM 3132 O O . ILE A 1 401 ? -6.108 -13.100 3.809 1.00 93.19 401 ILE A O 1
ATOM 3136 N N . ARG A 1 402 ? -7.736 -13.326 5.341 1.00 95.25 402 ARG A N 1
ATOM 3137 C CA . ARG A 1 402 ? -8.256 -11.969 5.184 1.00 95.25 402 ARG A CA 1
ATOM 3138 C C . ARG A 1 402 ? -7.467 -11.034 6.085 1.00 95.25 402 ARG A C 1
ATOM 3140 O O . ARG A 1 402 ? -7.708 -10.970 7.288 1.00 95.25 402 ARG A O 1
ATOM 3147 N N . VAL A 1 403 ? -6.549 -10.276 5.498 1.00 96.56 403 VAL A N 1
ATOM 3148 C CA . VAL A 1 403 ? -5.714 -9.323 6.234 1.00 96.56 403 VAL A CA 1
ATOM 3149 C C . VAL A 1 403 ? -6.235 -7.902 6.036 1.00 96.56 403 VAL A C 1
ATOM 3151 O O . VAL A 1 403 ? -6.439 -7.453 4.904 1.00 96.56 403 VAL A O 1
ATOM 3154 N N . ALA A 1 404 ? -6.445 -7.195 7.145 1.00 98.00 404 ALA A N 1
ATOM 3155 C CA . ALA A 1 404 ? -6.630 -5.749 7.153 1.00 98.00 404 ALA A CA 1
ATOM 3156 C C . ALA A 1 404 ? -5.275 -5.074 7.370 1.00 98.00 404 ALA A C 1
ATOM 3158 O O . ALA A 1 404 ? -4.485 -5.533 8.188 1.00 98.00 404 ALA A O 1
ATOM 3159 N N . TYR A 1 405 ? -5.013 -3.969 6.687 1.00 97.75 405 TYR A N 1
ATOM 3160 C CA . TYR A 1 405 ? -3.842 -3.133 6.924 1.00 97.75 405 TYR A CA 1
ATOM 3161 C C . TYR A 1 405 ? -4.285 -1.739 7.335 1.00 97.75 405 TYR A C 1
ATOM 3163 O O . TYR A 1 405 ? -5.074 -1.108 6.628 1.00 97.75 405 TYR A O 1
ATOM 3171 N N . LEU A 1 406 ? -3.753 -1.244 8.450 1.00 97.50 406 LEU A N 1
ATOM 3172 C CA . LEU A 1 406 ? -3.918 0.148 8.841 1.00 97.50 406 LEU A CA 1
ATOM 3173 C C . LEU A 1 406 ? -3.309 1.046 7.761 1.00 97.50 406 LEU A C 1
ATOM 3175 O O . LEU A 1 406 ? -2.153 0.868 7.370 1.00 97.50 406 LEU A O 1
ATOM 3179 N N . TYR A 1 407 ? -4.109 1.986 7.267 1.00 96.44 407 TYR A N 1
ATOM 3180 C CA . TYR A 1 407 ? -3.709 2.935 6.240 1.00 96.44 407 TYR A CA 1
ATOM 3181 C C . TYR A 1 407 ? -3.370 4.284 6.877 1.00 96.44 407 TYR A C 1
ATOM 3183 O O . TYR A 1 407 ? -2.581 4.347 7.816 1.00 96.44 407 TYR A O 1
ATOM 3191 N N . TYR A 1 408 ? -3.955 5.376 6.390 1.00 96.56 408 TYR A N 1
ATOM 3192 C CA . TYR A 1 408 ? -3.800 6.678 7.017 1.00 96.56 408 TYR A CA 1
ATOM 3193 C C . TYR A 1 408 ? -4.676 6.816 8.259 1.00 96.56 408 TYR A C 1
ATOM 3195 O O . TYR A 1 408 ? -5.871 6.508 8.247 1.00 96.56 408 TYR A O 1
ATOM 3203 N N . THR A 1 409 ? -4.069 7.355 9.308 1.00 96.50 409 THR A N 1
ATOM 3204 C CA . THR A 1 409 ? -4.712 7.689 10.574 1.00 96.50 409 THR A CA 1
ATOM 3205 C C . THR A 1 409 ? -4.320 9.093 11.007 1.00 96.50 409 THR A C 1
ATOM 3207 O O . THR A 1 409 ? -3.211 9.548 10.737 1.00 96.50 409 THR A O 1
ATOM 3210 N N . ALA A 1 410 ? -5.229 9.776 11.691 1.00 96.88 410 ALA A N 1
ATOM 3211 C CA . ALA A 1 410 ? -4.983 11.066 12.311 1.00 96.88 410 ALA A CA 1
ATOM 3212 C C . ALA A 1 410 ? -5.827 11.207 13.570 1.00 96.88 410 ALA A C 1
ATOM 3214 O O . ALA A 1 410 ? -6.989 10.811 13.599 1.00 96.88 410 ALA A O 1
ATOM 3215 N N . TRP A 1 411 ? -5.255 11.819 14.594 1.00 95.75 411 TRP A N 1
ATOM 3216 C CA . TRP A 1 411 ? -5.904 12.056 15.879 1.00 95.75 411 TRP A CA 1
ATOM 3217 C C . TRP A 1 411 ? -5.351 13.330 16.514 1.00 95.75 411 TRP A C 1
ATOM 3219 O O . TRP A 1 411 ? -4.270 13.808 16.147 1.00 95.75 411 TRP A O 1
ATOM 3229 N N . ARG A 1 412 ? -6.105 13.889 17.466 1.00 92.44 412 ARG A N 1
ATOM 3230 C CA . ARG A 1 412 ? -5.730 15.121 18.178 1.00 92.44 412 ARG A CA 1
ATOM 3231 C C . ARG A 1 412 ? -4.723 14.880 19.309 1.00 92.44 412 ARG A C 1
ATOM 3233 O O . ARG A 1 412 ? -3.854 15.724 19.521 1.00 92.44 412 ARG A O 1
ATOM 3240 N N . ASP A 1 413 ? -4.813 13.739 19.989 1.00 91.50 413 ASP A N 1
ATOM 3241 C CA . ASP A 1 413 ? -3.948 13.330 21.105 1.00 91.50 413 ASP A CA 1
ATOM 3242 C C . ASP A 1 413 ? -3.908 11.794 21.256 1.00 91.50 413 ASP A C 1
ATOM 3244 O O . ASP A 1 413 ? -4.582 11.070 20.520 1.00 91.50 413 ASP A O 1
ATOM 3248 N N . ASP A 1 414 ? -3.085 11.306 22.186 1.00 89.19 414 ASP A N 1
ATOM 3249 C CA . ASP A 1 414 ? -2.816 9.876 22.375 1.00 89.19 414 ASP A CA 1
ATOM 3250 C C . ASP A 1 414 ? -4.040 9.088 22.882 1.00 89.19 414 ASP A C 1
ATOM 3252 O O . ASP A 1 414 ? -4.194 7.919 22.531 1.00 89.19 414 ASP A O 1
ATOM 3256 N N . GLU A 1 415 ? -4.942 9.720 23.645 1.00 90.81 415 GLU A N 1
ATOM 3257 C CA . GLU A 1 415 ? -6.202 9.097 24.083 1.00 90.81 415 GLU A CA 1
ATOM 3258 C C . GLU A 1 415 ? -7.079 8.789 22.862 1.00 90.81 415 GLU A C 1
ATOM 3260 O O . GLU A 1 415 ? -7.533 7.658 22.665 1.00 90.81 415 GLU A O 1
ATOM 3265 N N . HIS A 1 416 ? -7.249 9.778 21.978 1.00 93.69 416 HIS A N 1
ATOM 3266 C CA . HIS A 1 416 ? -7.979 9.599 20.725 1.00 93.69 416 HIS A CA 1
ATOM 3267 C C . HIS A 1 416 ? -7.344 8.539 19.815 1.00 93.69 416 HIS A C 1
ATOM 3269 O O . HIS A 1 416 ? -8.069 7.833 19.110 1.00 93.69 416 HIS A O 1
ATOM 3275 N N . ALA A 1 417 ? -6.014 8.409 19.828 1.00 93.75 417 ALA A N 1
ATOM 3276 C CA . ALA A 1 417 ? -5.298 7.397 19.056 1.00 93.75 417 ALA A CA 1
ATOM 3277 C C . ALA A 1 417 ? -5.656 5.975 19.511 1.00 93.75 417 ALA A C 1
ATOM 3279 O O . ALA A 1 417 ? -5.997 5.124 18.687 1.00 93.75 417 ALA A O 1
ATOM 3280 N N . GLU A 1 418 ? -5.624 5.724 20.823 1.00 92.25 418 GLU A N 1
ATOM 3281 C CA . GLU A 1 418 ? -5.950 4.414 21.389 1.00 92.25 418 GLU A CA 1
ATOM 3282 C C . GLU A 1 418 ? -7.414 4.040 21.125 1.00 92.25 418 GLU A C 1
ATOM 3284 O O . GLU A 1 418 ? -7.701 2.928 20.667 1.00 92.25 418 GLU A O 1
ATOM 3289 N N . HIS A 1 419 ? -8.343 4.980 21.333 1.00 92.88 419 HIS A N 1
ATOM 3290 C CA . HIS A 1 419 ? -9.752 4.747 21.023 1.00 92.88 419 HIS A CA 1
ATOM 3291 C C . HIS A 1 419 ? -9.970 4.478 19.535 1.00 92.88 419 HIS A C 1
ATOM 3293 O O . HIS A 1 419 ? -10.676 3.523 19.205 1.00 92.88 419 HIS A O 1
ATOM 3299 N N . LEU A 1 420 ? -9.351 5.252 18.636 1.00 95.31 420 LEU A N 1
ATOM 3300 C CA . LEU A 1 420 ? -9.462 5.027 17.195 1.00 95.31 420 LEU A CA 1
ATOM 3301 C C . LEU A 1 420 ? -9.016 3.609 16.827 1.00 95.31 420 LEU A C 1
ATOM 3303 O O . LEU A 1 420 ? -9.769 2.889 16.172 1.00 95.31 420 LEU A O 1
ATOM 3307 N N . LEU A 1 421 ? -7.825 3.190 17.263 1.00 94.31 421 LEU A N 1
ATOM 3308 C CA . LEU A 1 421 ? -7.290 1.872 16.924 1.00 94.31 421 LEU A CA 1
ATOM 3309 C C . LEU A 1 421 ? -8.165 0.741 17.472 1.00 94.31 421 LEU A C 1
ATOM 3311 O O . LEU A 1 421 ? -8.498 -0.177 16.726 1.00 94.31 421 LEU A O 1
ATOM 3315 N N . ARG A 1 422 ? -8.620 0.824 18.729 1.00 92.44 422 ARG A N 1
ATOM 3316 C CA . ARG A 1 422 ? -9.534 -0.179 19.308 1.00 92.44 422 ARG A CA 1
ATOM 3317 C C . ARG A 1 422 ? -10.844 -0.287 18.522 1.00 92.44 422 ARG A C 1
ATOM 3319 O O . ARG A 1 422 ? -11.299 -1.397 18.246 1.00 92.44 422 ARG A O 1
ATOM 3326 N N . HIS A 1 423 ? -11.427 0.842 18.116 1.00 94.12 423 HIS A N 1
ATOM 3327 C CA . HIS A 1 423 ? -12.646 0.851 17.306 1.00 94.12 423 HIS A CA 1
ATOM 3328 C C . HIS A 1 423 ? -12.420 0.272 15.905 1.00 94.12 423 HIS A C 1
ATOM 3330 O O . HIS A 1 423 ? -13.247 -0.508 15.433 1.00 94.12 423 HIS A O 1
ATOM 3336 N N . LEU A 1 424 ? -11.297 0.598 15.255 1.00 95.62 424 LEU A N 1
ATOM 3337 C CA . LEU A 1 424 ? -10.936 0.020 13.958 1.00 95.62 424 LEU A CA 1
ATOM 3338 C C . LEU A 1 424 ? -10.717 -1.494 14.048 1.00 95.62 424 LEU A C 1
ATOM 3340 O O . LEU A 1 424 ? -11.155 -2.211 13.154 1.00 95.62 424 LEU A O 1
ATOM 3344 N N . LEU A 1 425 ? -10.100 -1.995 15.124 1.00 94.88 425 LEU A N 1
ATOM 3345 C CA . LEU A 1 425 ? -9.931 -3.433 15.359 1.00 94.88 425 LEU A CA 1
ATOM 3346 C C . LEU A 1 425 ? -11.276 -4.146 15.540 1.00 94.88 425 LEU A C 1
ATOM 3348 O O . LEU A 1 425 ? -11.496 -5.201 14.944 1.00 94.88 425 LEU A O 1
ATOM 3352 N N . ALA A 1 426 ? -12.198 -3.561 16.312 1.00 93.25 426 ALA A N 1
ATOM 3353 C CA . ALA A 1 426 ? -13.545 -4.111 16.462 1.00 93.25 426 ALA A CA 1
ATOM 3354 C C . ALA A 1 426 ? -14.289 -4.150 15.123 1.00 93.25 426 ALA A C 1
ATOM 3356 O O . ALA A 1 426 ? -14.975 -5.125 14.819 1.00 93.25 426 ALA A O 1
ATOM 3357 N N . GLU A 1 427 ? -14.144 -3.107 14.309 1.00 94.31 427 GLU A N 1
ATOM 3358 C CA . GLU A 1 427 ? -14.776 -3.051 12.998 1.00 94.31 427 GLU A CA 1
ATOM 3359 C C . GLU A 1 427 ? -14.140 -4.037 12.010 1.00 94.31 427 GLU A C 1
ATOM 3361 O O . GLU A 1 427 ? -14.852 -4.750 11.306 1.00 94.31 427 GLU A O 1
ATOM 3366 N N . ALA A 1 428 ? -12.813 -4.179 12.022 1.00 95.62 428 ALA A N 1
ATOM 3367 C CA . ALA A 1 428 ? -12.114 -5.190 11.238 1.00 95.62 428 ALA A CA 1
ATOM 3368 C C . ALA A 1 428 ? -12.574 -6.614 11.608 1.00 95.62 428 ALA A C 1
ATOM 3370 O O . ALA A 1 428 ? -12.835 -7.437 10.727 1.00 95.62 428 ALA A O 1
ATOM 3371 N N . TYR A 1 429 ? -12.759 -6.894 12.902 1.00 93.69 429 TYR A N 1
ATOM 3372 C CA . TYR A 1 429 ? -13.311 -8.170 13.355 1.00 93.69 429 TYR A CA 1
ATOM 3373 C C . TYR A 1 429 ? -14.728 -8.417 12.806 1.00 93.69 429 TYR A C 1
ATOM 3375 O O . TYR A 1 429 ? -14.996 -9.489 12.258 1.00 93.69 429 TYR A O 1
ATOM 3383 N N . LYS A 1 430 ? -15.626 -7.420 12.880 1.00 92.88 430 LYS A N 1
ATOM 3384 C CA . LYS A 1 430 ? -16.999 -7.520 12.340 1.00 92.88 430 LYS A CA 1
ATOM 3385 C C . LYS A 1 430 ? -17.027 -7.734 10.827 1.00 92.88 430 LYS A C 1
ATOM 3387 O O . LYS A 1 430 ? -17.848 -8.504 10.338 1.00 92.88 430 LYS A O 1
ATOM 3392 N N . LEU A 1 431 ? -16.119 -7.089 10.093 1.00 94.50 431 LEU A N 1
ATOM 3393 C CA . LEU A 1 431 ? -15.954 -7.270 8.645 1.00 94.50 431 LEU A CA 1
ATOM 3394 C C . LEU A 1 431 ? -15.390 -8.655 8.278 1.00 94.50 431 LEU A C 1
ATOM 3396 O O . LEU A 1 431 ? -15.381 -9.036 7.102 1.00 94.50 431 LEU A O 1
ATOM 3400 N N . GLY A 1 432 ? -14.946 -9.424 9.274 1.00 94.00 432 GLY A N 1
ATOM 3401 C CA . GLY A 1 432 ? -14.480 -10.795 9.136 1.00 94.00 432 GLY A CA 1
ATOM 3402 C C . GLY A 1 432 ? -13.027 -10.918 8.696 1.00 94.00 432 GLY A C 1
ATOM 3403 O O . GLY A 1 432 ? -12.698 -11.886 8.015 1.00 94.00 432 GLY A O 1
ATOM 3404 N N . PHE A 1 433 ? -12.184 -9.943 9.042 1.00 96.06 433 PHE A N 1
ATOM 3405 C CA . PHE A 1 433 ? -10.735 -10.072 8.905 1.00 96.06 433 PHE A CA 1
ATOM 3406 C C . PHE A 1 433 ? -10.159 -10.999 9.981 1.00 96.06 433 PHE A C 1
ATOM 3408 O O . PHE A 1 433 ? -10.671 -11.077 11.099 1.00 96.06 433 PHE A O 1
ATOM 3415 N N . ASP A 1 434 ? -9.072 -11.680 9.637 1.00 95.19 434 ASP A N 1
ATOM 3416 C CA . ASP A 1 434 ? -8.412 -12.666 10.495 1.00 95.19 434 ASP A CA 1
ATOM 3417 C C . ASP A 1 434 ? -7.269 -12.037 11.302 1.00 95.19 434 ASP A C 1
ATOM 3419 O O . ASP A 1 434 ? -7.017 -12.420 12.446 1.00 95.19 434 ASP A O 1
ATOM 3423 N N . VAL A 1 435 ? -6.612 -11.022 10.734 1.00 95.62 435 VAL A N 1
ATOM 3424 C CA . VAL A 1 435 ? -5.522 -10.262 11.357 1.00 95.62 435 VAL A CA 1
ATOM 3425 C C . VAL A 1 435 ? -5.522 -8.818 10.854 1.00 95.62 435 VAL A C 1
ATOM 3427 O O . VAL A 1 435 ? -5.853 -8.552 9.695 1.00 95.62 435 VAL A O 1
ATOM 3430 N N . CYS A 1 436 ? -5.160 -7.883 11.733 1.00 96.94 436 CYS A N 1
ATOM 3431 C CA . CYS A 1 436 ? -4.914 -6.488 11.381 1.00 96.94 436 CYS A CA 1
ATOM 3432 C C . CYS A 1 436 ? -3.416 -6.181 11.469 1.00 96.94 436 CYS A C 1
ATOM 3434 O O . CYS A 1 436 ? -2.816 -6.290 12.536 1.00 96.94 436 CYS A O 1
ATOM 3436 N N . ASN A 1 437 ? -2.827 -5.763 10.357 1.00 96.75 437 ASN A N 1
ATOM 3437 C CA . ASN A 1 437 ? -1.421 -5.420 10.223 1.00 96.75 437 ASN A CA 1
ATOM 3438 C C . ASN A 1 437 ? -1.234 -3.902 10.208 1.00 96.75 437 ASN A C 1
ATOM 3440 O O . ASN A 1 437 ? -2.078 -3.158 9.710 1.00 96.75 437 ASN A O 1
ATOM 3444 N N . CYS A 1 438 ? -0.101 -3.422 10.702 1.00 96.25 438 CYS A N 1
ATOM 3445 C CA . CYS A 1 438 ? 0.307 -2.031 10.539 1.00 96.25 438 CYS A CA 1
ATOM 3446 C C . CYS A 1 438 ? 1.831 -1.897 10.570 1.00 96.25 438 CYS A C 1
ATOM 3448 O O . CYS A 1 438 ? 2.553 -2.852 10.849 1.00 96.25 438 CYS A O 1
ATOM 3450 N N . LEU A 1 439 ? 2.316 -0.692 10.284 1.00 94.75 439 LEU A N 1
ATOM 3451 C CA . LEU A 1 439 ? 3.707 -0.302 10.489 1.00 94.75 439 LEU A CA 1
ATOM 3452 C C . LEU A 1 439 ? 3.784 0.681 11.658 1.00 94.75 439 LEU A C 1
ATOM 3454 O O . LEU A 1 439 ? 2.845 1.442 11.889 1.00 94.75 439 LEU A O 1
ATOM 3458 N N . ASN A 1 440 ? 4.924 0.725 12.344 1.00 92.19 440 ASN A N 1
ATOM 3459 C CA . ASN A 1 440 ? 5.268 1.804 13.281 1.00 92.19 440 ASN A CA 1
ATOM 3460 C C . ASN A 1 440 ? 5.663 3.096 12.525 1.00 92.19 440 ASN A C 1
ATOM 3462 O O . ASN A 1 440 ? 6.780 3.603 12.635 1.00 92.19 440 ASN A O 1
ATOM 3466 N N . ALA A 1 441 ? 4.756 3.593 11.686 1.00 90.31 441 ALA A N 1
ATOM 3467 C CA . ALA A 1 441 ? 4.957 4.730 10.794 1.00 90.31 441 ALA A CA 1
ATOM 3468 C C . ALA A 1 441 ? 3.809 5.739 10.926 1.00 90.31 441 ALA A C 1
ATOM 3470 O O . ALA A 1 441 ? 2.794 5.460 11.559 1.00 90.31 441 ALA A O 1
ATOM 3471 N N . ALA A 1 442 ? 3.950 6.911 10.296 1.00 85.06 442 ALA A N 1
ATOM 3472 C CA . ALA A 1 442 ? 2.855 7.877 10.151 1.00 85.06 442 ALA A CA 1
ATOM 3473 C C . ALA A 1 442 ? 2.189 8.302 11.482 1.00 85.06 442 ALA A C 1
ATOM 3475 O O . ALA A 1 442 ? 0.979 8.480 11.552 1.00 85.06 442 ALA A O 1
ATOM 3476 N N . GLY A 1 443 ? 2.986 8.449 12.545 1.00 82.94 443 GLY A N 1
ATOM 3477 C CA . GLY A 1 443 ? 2.517 8.851 13.879 1.00 82.94 443 GLY A CA 1
ATOM 3478 C C . GLY A 1 443 ? 2.152 7.679 14.795 1.00 82.94 443 GLY A C 1
ATOM 3479 O O . GLY A 1 443 ? 2.079 7.859 16.008 1.00 82.94 443 GLY A O 1
ATOM 3480 N N . VAL A 1 444 ? 2.008 6.463 14.257 1.00 91.06 444 VAL A N 1
ATOM 3481 C CA . VAL A 1 444 ? 1.758 5.245 15.038 1.00 91.06 444 VAL A CA 1
ATOM 3482 C C . VAL A 1 444 ? 3.054 4.799 15.724 1.00 91.06 444 VAL A C 1
ATOM 3484 O O . VAL A 1 444 ? 3.961 4.260 15.090 1.00 91.06 444 VAL A O 1
ATOM 3487 N N . SER A 1 445 ? 3.157 5.041 17.032 1.00 91.06 445 SER A N 1
ATOM 3488 C CA . SER A 1 445 ? 4.338 4.678 17.824 1.00 91.06 445 SER A CA 1
ATOM 3489 C C . SER A 1 445 ? 4.303 3.223 18.300 1.00 91.06 445 SER A C 1
ATOM 3491 O O . SER A 1 445 ? 3.237 2.652 18.517 1.00 91.06 445 SER A O 1
ATOM 3493 N N . GLU A 1 446 ? 5.477 2.635 18.547 1.00 92.25 446 GLU A N 1
ATOM 3494 C CA . GLU A 1 446 ? 5.581 1.289 19.137 1.00 92.25 446 GLU A CA 1
ATOM 3495 C C . GLU A 1 446 ? 4.899 1.210 20.505 1.00 92.25 446 GLU A C 1
ATOM 3497 O O . GLU A 1 446 ? 4.247 0.219 20.811 1.00 92.25 446 GLU A O 1
ATOM 3502 N N . ARG A 1 447 ? 4.968 2.288 21.295 1.00 91.56 447 ARG A N 1
ATOM 3503 C CA . ARG A 1 447 ? 4.296 2.378 22.595 1.00 91.56 447 ARG A CA 1
ATOM 3504 C C . ARG A 1 447 ? 2.775 2.283 22.463 1.00 91.56 447 ARG A C 1
ATOM 3506 O O . ARG A 1 447 ? 2.141 1.561 23.224 1.00 91.56 447 ARG A O 1
ATOM 3513 N N . LEU A 1 448 ? 2.188 2.994 21.498 1.00 91.62 448 LEU A N 1
ATOM 3514 C CA . LEU A 1 448 ? 0.749 2.922 21.231 1.00 91.62 448 LEU A CA 1
ATOM 3515 C C . LEU A 1 448 ? 0.335 1.501 20.817 1.00 91.62 448 LEU A C 1
ATOM 3517 O O . LEU A 1 448 ? -0.696 0.998 21.266 1.00 91.62 448 LEU A O 1
ATOM 3521 N N . LEU A 1 449 ? 1.153 0.855 19.983 1.00 92.62 449 LEU A N 1
ATOM 3522 C CA . LEU A 1 449 ? 0.904 -0.495 19.487 1.00 92.62 449 LEU A CA 1
ATOM 3523 C C . LEU A 1 449 ? 1.013 -1.550 20.591 1.00 92.62 449 LEU A C 1
ATOM 3525 O O . LEU A 1 449 ? 0.074 -2.324 20.767 1.00 92.62 449 LEU A O 1
ATOM 3529 N N . ASP A 1 450 ? 2.105 -1.557 21.350 1.00 89.00 450 ASP A N 1
ATOM 3530 C CA . ASP A 1 450 ? 2.375 -2.551 22.391 1.00 89.00 450 ASP A CA 1
ATOM 3531 C C . ASP A 1 450 ? 1.575 -2.272 23.673 1.00 89.00 450 ASP A C 1
ATOM 3533 O O . ASP A 1 450 ? 0.704 -3.049 24.072 1.00 89.00 450 ASP A O 1
ATOM 3537 N N . GLU A 1 451 ? 1.790 -1.119 24.311 1.00 86.12 451 GLU A N 1
ATOM 3538 C CA . GLU A 1 451 ? 1.172 -0.817 25.603 1.00 86.12 451 GLU A CA 1
ATOM 3539 C C . GLU A 1 451 ? -0.325 -0.525 25.463 1.00 86.12 451 GLU A C 1
ATOM 3541 O O . GLU A 1 451 ? -1.116 -1.097 26.219 1.00 86.12 451 GLU A O 1
ATOM 3546 N N . GLY A 1 452 ? -0.707 0.316 24.495 1.00 82.62 452 GLY A N 1
ATOM 3547 C CA . GLY A 1 452 ? -2.085 0.795 24.330 1.00 82.62 452 GLY A CA 1
ATOM 3548 C C . GLY A 1 452 ? -3.017 -0.238 23.697 1.00 82.62 452 GLY A C 1
ATOM 3549 O O . GLY A 1 452 ? -4.092 -0.527 24.223 1.00 82.62 452 GLY A O 1
ATOM 3550 N N . CYS A 1 453 ? -2.595 -0.832 22.578 1.00 86.25 453 CYS A N 1
ATOM 3551 C CA . CYS A 1 453 ? -3.464 -1.682 21.760 1.00 86.25 453 CYS A CA 1
ATOM 3552 C C . CYS A 1 453 ? -3.082 -3.166 21.735 1.00 86.25 453 CYS A C 1
ATOM 3554 O O . CYS A 1 453 ? -3.828 -3.946 21.156 1.00 86.25 453 CYS A O 1
ATOM 3556 N N . LYS A 1 454 ? -1.982 -3.590 22.374 1.00 89.25 454 LYS A N 1
ATOM 3557 C CA . LYS A 1 454 ? -1.545 -5.000 22.462 1.00 89.25 454 LYS A CA 1
ATOM 3558 C C . LYS A 1 454 ? -1.256 -5.681 21.115 1.00 89.25 454 LYS A C 1
ATOM 3560 O O . LYS A 1 454 ? -1.340 -6.910 21.022 1.00 89.25 454 LYS A O 1
ATOM 3565 N N . PHE A 1 455 ? -0.891 -4.914 20.089 1.00 92.19 455 PHE A N 1
ATOM 3566 C CA . PHE A 1 455 ? -0.282 -5.475 18.883 1.00 92.19 455 PHE A CA 1
ATOM 3567 C C . PHE A 1 455 ? 1.008 -6.196 19.268 1.00 92.19 455 PHE A C 1
ATOM 3569 O O . PHE A 1 455 ? 1.735 -5.747 20.153 1.00 92.19 455 PHE A O 1
ATOM 3576 N N . TRP A 1 456 ? 1.320 -7.290 18.583 1.00 88.50 456 TRP A N 1
ATOM 3577 C CA . TRP A 1 456 ? 2.652 -7.870 18.668 1.00 88.50 456 TRP A CA 1
ATOM 3578 C C . TRP A 1 456 ? 3.536 -7.346 17.538 1.00 88.50 456 TRP A C 1
ATOM 3580 O O . TRP A 1 456 ? 3.053 -7.001 16.454 1.00 88.50 456 TRP A O 1
ATOM 3590 N N . SER A 1 457 ? 4.842 -7.319 17.780 1.00 88.44 457 SER A N 1
ATOM 3591 C CA . SER A 1 457 ? 5.845 -6.966 16.779 1.00 88.44 457 SER A CA 1
ATOM 3592 C C . SER A 1 457 ? 6.127 -8.153 15.859 1.00 88.44 457 SER A C 1
ATOM 3594 O O . SER A 1 457 ? 6.442 -9.234 16.353 1.00 88.44 457 SER A O 1
ATOM 3596 N N . GLY A 1 458 ? 6.039 -7.956 14.547 1.00 83.31 458 GLY A N 1
ATOM 3597 C CA . GLY A 1 458 ? 6.490 -8.928 13.553 1.00 83.31 458 GLY A CA 1
ATOM 3598 C C . GLY A 1 458 ? 8.005 -8.890 13.332 1.00 83.31 458 GLY A C 1
ATOM 3599 O O . GLY A 1 458 ? 8.708 -7.980 13.783 1.00 83.31 458 GLY A O 1
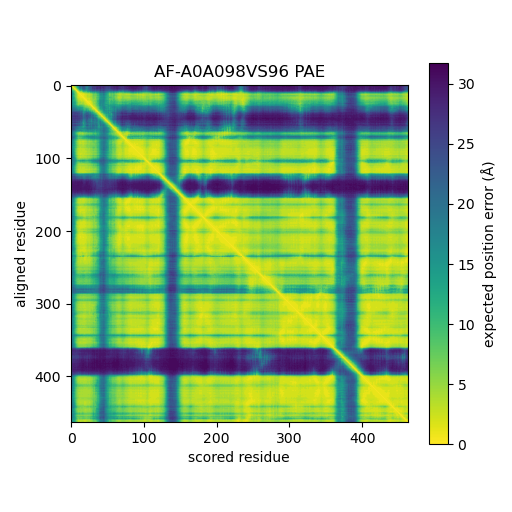ATOM 3600 N N . ASP A 1 459 ? 8.509 -9.886 12.613 1.00 79.38 459 ASP A N 1
ATOM 3601 C CA . ASP A 1 459 ? 9.905 -10.005 12.175 1.00 79.38 459 ASP A CA 1
ATOM 3602 C C . ASP A 1 459 ? 10.190 -9.260 10.854 1.00 79.38 459 ASP A C 1
ATOM 3604 O O . ASP A 1 459 ? 11.341 -8.935 10.548 1.00 79.38 459 ASP A O 1
ATOM 3608 N N . GLY A 1 460 ? 9.141 -8.944 10.092 1.00 85.12 460 GLY A N 1
ATOM 3609 C CA . GLY A 1 460 ? 9.208 -8.190 8.847 1.00 85.12 460 GLY A CA 1
ATOM 3610 C C . GLY A 1 460 ? 9.507 -6.699 9.038 1.00 85.12 460 GLY A C 1
ATOM 3611 O O . GLY A 1 460 ? 9.023 -6.040 9.964 1.00 85.12 460 GLY A O 1
ATOM 3612 N N . PHE A 1 461 ? 10.248 -6.134 8.084 1.00 89.69 461 PHE A N 1
ATOM 3613 C CA . PHE A 1 461 ? 10.529 -4.700 8.006 1.00 89.69 461 PHE A CA 1
ATOM 3614 C C . PHE A 1 461 ? 10.259 -4.171 6.604 1.00 89.69 461 PHE A C 1
ATOM 3616 O O . PHE A 1 461 ? 10.674 -4.786 5.622 1.00 89.69 461 PHE A O 1
ATOM 3623 N N . LEU A 1 462 ? 9.673 -2.981 6.532 1.00 92.06 462 LEU A N 1
ATOM 3624 C CA . LEU A 1 462 ? 9.545 -2.197 5.315 1.00 92.06 462 LEU A CA 1
ATOM 3625 C C . LEU A 1 462 ? 10.535 -1.029 5.353 1.00 92.06 462 LEU A C 1
ATOM 3627 O O . LEU A 1 462 ? 10.695 -0.377 6.385 1.00 92.06 462 LEU A O 1
ATOM 3631 N N . ARG A 1 463 ? 11.226 -0.789 4.244 1.00 90.00 463 ARG A N 1
ATOM 3632 C CA . ARG A 1 463 ? 12.237 0.265 4.098 1.00 90.00 463 ARG A CA 1
ATOM 3633 C C . ARG A 1 463 ? 11.849 1.242 3.015 1.00 90.00 463 ARG A C 1
ATOM 3635 O O . ARG A 1 463 ? 11.301 0.747 2.002 1.00 90.00 463 ARG A O 1
#

Sequence (463 aa):
MYTWLVGQRRHPFWEKQPVAHTPVDLLAVKPVDIGKPLDVQHAASCALPNKALHARTSELAINGEPPVIEGPISGLYWCRLHVENSAELADMVGLLGDHYVEDSPSTLRFAYSADFLRWALEDYVFEMPTTDACGGGAEKDDSSTPSISRLCSHPALIVGIRDSQMTLKGCIAATLMPMHIGKSTAKIALVNFLCVHRELRGHQLAPLLIKELTRLVHAEYGVFQALFSTERILPAPVATCRYWHYPLRVSRLVETGFISKCSEATLAYFNTKYAPERIVAGISQSDYCLRAFREHTDAKVAAELLEAHFAKHFEFRPAFGTSLIRRLMTQRPGVIYSYLLFREEVSVAFGAIYALPSKVLNNNETKVSDGTIPGCEDEIAQCEDSRPNATIDTEAEVETIRVAYLYYTAWRDDEHAEHLLRHLLAEAYKLGFDVCNCLNAAGVSERLLDEGCKFWSGDGFLR

Mean predicted aligned error: 11.4 Å

InterPro domains:
  IPR000903 Glycylpeptide N-tetradecanoyltransferase [PTHR11377] (158-367)
  IPR016181 Acyl-CoA N-acyltransferase [SSF55729] (74-122)
  IPR016181 Acyl-CoA N-acyltransferase [SSF55729] (154-242)
  IPR016181 Acyl-CoA N-acyltransferase [SSF55729] (243-367)
  IPR016181 Acyl-CoA N-acyltransferase [SSF55729] (391-462)
  IPR022676 Glycylpeptide N-tetradecanoyltransferase, N-terminal [PF01233] (74-122)
  IPR022676 Glycylpeptide N-tetradecanoyltransferase, N-terminal [PF01233] (156-241)
  IPR022677 Glycylpeptide N-tetradecanoyltransferase, C-terminal [PF02799] (391-462)

Solvent-accessible surface area (backbone atoms only — not comparable to full-atom values): 27417 Å² total; per-residue (Å²): 140,77,88,86,85,76,78,83,77,83,47,83,69,62,78,72,43,66,54,41,69,39,71,68,51,52,73,70,60,53,57,80,65,59,82,60,81,81,61,83,75,65,67,80,79,58,95,58,88,70,66,70,48,63,72,78,79,49,70,67,62,37,74,45,79,73,75,84,66,63,72,100,48,58,64,50,44,83,44,79,51,47,69,87,41,66,66,52,32,48,46,51,33,50,45,38,56,77,34,45,67,55,50,98,86,56,43,37,29,53,41,65,46,64,67,42,52,34,68,75,43,54,59,57,62,49,82,62,80,82,82,90,79,76,92,77,92,77,81,93,75,95,69,99,64,84,79,76,61,78,72,49,76,50,67,41,48,32,45,32,32,21,41,85,84,69,48,70,44,31,36,33,34,33,34,77,43,53,27,30,31,58,93,46,74,41,66,34,32,44,43,47,74,75,34,50,35,70,89,58,62,88,71,60,53,68,65,50,52,51,51,42,49,52,29,48,41,36,57,78,67,71,36,92,49,72,48,67,72,39,73,66,94,59,72,39,63,94,54,75,31,45,33,29,39,34,60,51,34,56,70,60,34,35,74,54,58,77,36,74,84,71,54,73,69,56,50,52,50,49,45,64,74,45,31,64,65,64,45,45,56,65,46,77,76,45,75,56,45,81,40,78,50,44,58,89,78,36,18,57,59,49,15,53,42,41,40,58,39,44,62,76,76,39,56,70,41,75,55,55,38,43,64,53,36,33,70,71,45,41,68,36,92,86,29,34,48,25,32,35,30,24,47,78,93,43,79,50,29,35,40,29,36,32,49,53,33,28,35,46,46,91,61,98,68,78,69,88,68,88,76,76,66,90,86,73,81,82,92,85,81,90,85,82,90,84,87,82,91,76,96,64,102,44,74,79,68,60,40,48,46,42,29,32,32,60,59,66,55,24,40,81,50,72,69,48,43,47,52,48,51,44,52,50,51,44,50,40,42,75,75,61,30,35,30,40,34,38,54,54,47,87,85,42,46,63,60,50,35,42,77,66,66,62,31,44,80,51,93,53,47,45,51

Secondary structure (DSSP, 8-state):
-----S-----TTGGGSSS--SHHHHHT--GGGTTPPPPTTGGGT---GGGSS-----HHHHSSPPPP--GGGBTBEEEEE-TTSHHHHHHHHHHHHHHS-B-TTS-EEE---HHHHHHHH--EEE-PPP---S-----------------EEE--EEEEEE-TT--EEEEEEEEEEEEEETTEEEEEEEEEEEEE-GGGTTSSHHHHHHHHHHHHHHHHH----EE---SS--SPPS--EEEEEEES-HHHHHHTTSS----HHHHHHHHHHS-HHHHHHHHHTSSEEEEE--TTTTHHHHHHHHHHHHHHH-SEEE---HHHHHHHHS-BTTTEEEEEEEETTEEEEEEEEEE--EEE---S-------PPTT--S--------------S-HHHHTEE-EEEEEEEEESSHHHHHHHHHHHHHHHHHTT-SEEEEES-TT--HHIIIIIT-PEEEEEEE-